Protein AF-0000000086188530 (afdb_homodimer)

Foldseek 3Di:
DAPLVLQFFLRAQEEEADQAQVRLVVVVVVPHQAYEHFQQLNQVVVPHHGDCRPPLVVQLVRLLRNQVNDVHAYEYECEQQRDDALLSSLVSLLSNVVSPHQEYEHEQADPVGDGHDLVRSLSNLLSNCVNPHQRRAYAYEYALQPPDDQVPDDPVSLVVQQVSLVSNVVSRHQAYEYENHDDLVSLLVNQVRHPHQYEYEDQDPVCVNVSSNSGHRYYYDHCNVVVVVVVVVVVVVCVVPPPPD/DAPLVLQFFLRAQEEEADQAQVRLVVVVVVPHQEYEHFQQLNQVVVPHHGDCRPPLVVQLVRLLRNQVNDVHAYEYECEQQRDDALLSSLVSLLSNVVSPHQEYEHEQADPVGDGHDLVRVLSNLLSNCVNPHQRRAYAYEYALQPPDDQVPDDPVSLVVQQVSLVSNVVSRHQAYEYENHDDLVSLLVNQVRHPHQYEYEDQDPVCVNVSSNSGHRYYYPHCNVVVVVVVVVVVVVCVVPPDPD

InterPro domains:
  IPR015813 Pyruvate/Phosphoenolpyruvate kinase-like domain superfamily [SSF51621] (2-242)
  IPR039556 ICL/PEPM domain [cd00377] (3-230)
  IPR040442 Pyruvate kinase-like domain superfamily [G3DSA:3.20.20.60] (1-237)

Organism: NCBI:txid1656884

Solvent-accessible surface area (backbone atoms only — not comparable to full-atom values): 24125 Å² total; per-residue (Å²): 136,56,78,69,70,45,48,31,66,47,54,41,38,60,27,62,27,22,57,35,11,33,49,37,40,40,40,46,75,47,64,46,78,40,43,27,41,21,49,52,37,33,15,33,41,60,56,30,54,56,84,75,61,46,52,67,68,58,52,44,50,41,43,34,38,29,46,71,48,44,94,54,56,30,32,39,46,42,51,63,26,78,44,92,46,35,68,39,22,14,52,42,51,39,50,39,43,75,32,55,34,46,27,32,37,39,37,31,46,42,96,88,60,62,70,52,55,66,70,60,46,28,46,30,42,32,36,29,30,70,58,57,44,87,82,43,36,34,30,37,25,45,49,87,38,38,98,49,63,70,89,70,67,45,70,67,55,46,49,52,51,40,54,46,41,52,50,32,45,76,22,52,39,57,26,35,27,41,37,58,57,75,55,64,69,60,48,33,49,47,44,72,64,35,91,41,49,30,27,36,48,47,75,51,48,84,46,49,64,63,44,18,73,46,34,28,4,30,38,34,23,46,50,41,43,47,52,44,15,49,50,40,33,30,52,51,38,33,47,47,65,55,77,82,129,136,57,78,68,70,45,47,32,65,46,55,40,36,59,28,61,30,23,56,33,11,32,50,37,41,41,40,48,74,44,63,45,80,41,43,26,40,21,48,52,37,33,15,33,40,61,56,30,53,56,87,75,61,45,50,66,70,58,52,44,50,42,43,34,37,28,45,72,50,45,93,53,56,32,31,40,44,42,50,63,26,80,45,91,46,34,69,40,21,13,50,41,52,39,51,40,43,74,31,55,36,45,27,32,37,40,38,32,46,42,94,88,60,62,70,52,56,66,70,60,47,28,46,30,42,32,34,29,30,70,60,57,42,87,82,42,36,36,30,36,26,44,48,85,38,39,96,49,65,67,89,71,68,45,70,66,56,46,49,51,53,40,54,47,40,52,49,34,45,76,22,52,38,56,26,35,28,41,36,57,57,75,54,65,68,58,50,32,51,48,43,72,64,35,90,43,48,32,28,38,50,46,74,54,46,84,46,47,64,62,45,18,73,45,35,29,4,29,38,33,22,49,48,40,42,48,51,45,15,50,49,40,33,29,51,50,38,32,47,46,65,56,72,81,127

pLDDT: mean 97.36, std 5.22, range [35.09, 98.94]

Radius of gyration: 25.57 Å; Cα contacts (8 Å, |Δi|>4): 1101; chains: 2; bounding box: 42×75×59 Å

Nearest PDB structures (foldseek):
  4mg4-assembly1_A  TM=9.689E-01  e=5.615E-30  Burkholderia cenocepacia J2315
  4mg4-assembly2_F  TM=9.649E-01  e=4.730E-30  Burkholderia cenocepacia J2315
  2ze3-assembly1_A-2  TM=9.252E-01  e=2.418E-20  Deinococcus ficus
  2qiw-assembly1_B  TM=8.509E-01  e=3.820E-20  Corynebacterium glutamicum ATCC 13032
  1s2v-assembly1_C  TM=8.814E-01  e=6.457E-17  Mytilus edulis

Secondary structure (DSSP, 8-state):
--SGGG-BTTBPEEEEEE-SHHHHHHHHHTT-SSEEE-HHHHHHHTT--TTT-S-HHHHHHHHHHHHHH-SS-EEEE-TT-S-SSHHHHHHHHHHHHHTT-SEEEEE-B-TTSSB--HHHHHHHHHHHHHHH-TTSEEEEE-TTSTTS-GGG--HHHHHHHHHHHHHHHHHT-SEEE-TT---HHHHHHHHHH-SSPEEEE-S-GGGHHHHHHTT-SEEEE-SHHHHHHHHHHHHHHHHHH----/--SGGG-BTTBPEEEPEE-SHHHHHHHHHTT-SSEEE-HHHHHHHTT--TTT-S-HHHHHHHHHHHHHH-SS-EEEE-TT-S-SSHHHHHHHHHHHHHTT-SEEEEE-B-TTSSB--HHHHHHHHHHHHHHH-TTSEEEEE-TTSTTS-GGG--HHHHHHHHHHHHHHHHTT-SEEE-TT---HHHHHHHHHH-SSPEEEE-S-GGGHHHHHHTT-SEEE-TTHHHHHHHHHHHHHHHHHH----

Structure (mmCIF, N/CA/C/O backbone):
data_AF-0000000086188530-model_v1
#
loop_
_entity.id
_entity.type
_entity.pdbx_description
1 polymer 'Isocitrate lyase/phosphoenolpyruvate mutase family protein'
#
loop_
_atom_site.group_PDB
_atom_site.id
_atom_site.type_symbol
_atom_site.label_atom_id
_atom_site.label_alt_id
_atom_site.label_comp_id
_atom_site.label_asym_id
_atom_site.label_entity_id
_atom_site.label_seq_id
_atom_site.pdbx_PDB_ins_code
_atom_site.Cartn_x
_atom_site.Cartn_y
_atom_site.Cartn_z
_atom_site.occupancy
_atom_site.B_iso_or_equiv
_atom_site.auth_seq_id
_atom_site.auth_comp_id
_atom_site.auth_asym_id
_atom_site.auth_atom_id
_atom_site.pdbx_PDB_model_num
ATOM 1 N N . MET A 1 1 ? 21.891 -17.656 -12.68 1 84.81 1 MET A N 1
ATOM 2 C CA . MET A 1 1 ? 20.734 -18.391 -12.18 1 84.81 1 MET A CA 1
ATOM 3 C C . MET A 1 1 ? 19.438 -17.703 -12.594 1 84.81 1 MET A C 1
ATOM 5 O O . MET A 1 1 ? 19.312 -16.484 -12.453 1 84.81 1 MET A O 1
ATOM 9 N N . THR A 1 2 ? 18.547 -18.469 -13.258 1 93.44 2 THR A N 1
ATOM 10 C CA . THR A 1 2 ? 17.266 -17.922 -13.727 1 93.44 2 THR A CA 1
ATOM 11 C C . THR A 1 2 ? 16.203 -18.047 -12.641 1 93.44 2 THR A C 1
ATOM 13 O O . THR A 1 2 ? 16.422 -18.688 -11.617 1 93.44 2 THR A O 1
ATOM 16 N N . PHE A 1 3 ? 15.156 -17.359 -12.844 1 98.19 3 PHE A N 1
ATOM 17 C CA . PHE A 1 3 ? 14.047 -17.453 -11.906 1 98.19 3 PHE A CA 1
ATOM 18 C C . PHE A 1 3 ? 13.555 -18.891 -11.789 1 98.19 3 PHE A C 1
ATOM 20 O O . PHE A 1 3 ? 13.281 -19.375 -10.688 1 98.19 3 PHE A O 1
ATOM 27 N N . LEU A 1 4 ? 13.477 -19.594 -12.883 1 97.94 4 LEU A N 1
ATOM 28 C CA . LEU A 1 4 ? 13.016 -20.984 -12.875 1 97.94 4 LEU A CA 1
ATOM 29 C C . LEU A 1 4 ? 13.953 -21.875 -12.062 1 97.94 4 LEU A C 1
ATOM 31 O O . LEU A 1 4 ? 13.508 -22.812 -11.406 1 97.94 4 LEU A O 1
ATOM 35 N N . ASP A 1 5 ? 15.195 -21.5 -12.023 1 97.5 5 ASP A N 1
ATOM 36 C CA . ASP A 1 5 ? 16.203 -22.266 -11.289 1 97.5 5 ASP A CA 1
ATOM 37 C C . ASP A 1 5 ? 15.922 -22.25 -9.789 1 97.5 5 ASP A C 1
ATOM 39 O O . ASP A 1 5 ? 16.453 -23.062 -9.039 1 97.5 5 ASP A O 1
ATOM 43 N N . LEU A 1 6 ? 15.125 -21.344 -9.328 1 98.19 6 LEU A N 1
ATOM 44 C CA . LEU A 1 6 ? 14.805 -21.234 -7.91 1 98.19 6 LEU A CA 1
ATOM 45 C C . LEU A 1 6 ? 13.75 -22.281 -7.52 1 98.19 6 LEU A C 1
ATOM 47 O O . LEU A 1 6 ? 13.523 -22.516 -6.332 1 98.19 6 LEU A O 1
ATOM 51 N N . HIS A 1 7 ? 13.07 -22.891 -8.461 1 98.38 7 HIS A N 1
ATOM 52 C CA . HIS A 1 7 ? 11.992 -23.844 -8.227 1 98.38 7 HIS A CA 1
ATOM 53 C C . HIS A 1 7 ? 12.547 -25.25 -8.016 1 98.38 7 HIS A C 1
ATOM 55 O O . HIS A 1 7 ? 12.453 -26.094 -8.906 1 98.38 7 HIS A O 1
ATOM 61 N N . HIS A 1 8 ? 12.969 -25.578 -6.809 1 97 8 HIS A N 1
ATOM 62 C CA . HIS A 1 8 ? 13.539 -26.891 -6.488 1 97 8 HIS A CA 1
ATOM 63 C C . HIS A 1 8 ? 12.578 -27.703 -5.633 1 97 8 HIS A C 1
ATOM 65 O O . HIS A 1 8 ? 12.258 -27.312 -4.508 1 97 8 HIS A O 1
ATOM 71 N N . PRO A 1 9 ? 12.156 -28.859 -6.168 1 97.25 9 PRO A N 1
ATOM 72 C CA . PRO A 1 9 ? 11.32 -29.719 -5.332 1 97.25 9 PRO A CA 1
ATOM 73 C C . PRO A 1 9 ? 11.984 -30.062 -4 1 97.25 9 PRO A C 1
ATOM 75 O O . PRO A 1 9 ? 13.141 -30.484 -3.973 1 97.25 9 PRO A O 1
ATOM 78 N N . GLY A 1 10 ? 11.305 -29.797 -2.936 1 95.31 10 GLY A N 1
ATOM 79 C CA . GLY A 1 10 ? 11.836 -30.078 -1.61 1 95.31 10 GLY A CA 1
ATOM 80 C C . GLY A 1 10 ? 12.602 -28.906 -1.026 1 95.31 10 GLY A C 1
ATOM 81 O O . GLY A 1 10 ? 12.883 -28.875 0.174 1 95.31 10 GLY A O 1
ATOM 82 N N . ASP A 1 11 ? 13.039 -28.031 -1.806 1 97.25 11 ASP A N 1
ATOM 83 C CA . ASP A 1 11 ? 13.633 -26.75 -1.446 1 97.25 11 ASP A CA 1
ATOM 84 C C . ASP A 1 11 ? 13.008 -25.609 -2.246 1 97.25 11 ASP A C 1
ATOM 86 O O . ASP A 1 11 ? 13.656 -25.016 -3.111 1 97.25 11 ASP A O 1
ATOM 90 N N . PRO A 1 12 ? 11.797 -25.297 -1.898 1 98.5 12 PRO A N 1
ATOM 91 C CA . PRO A 1 12 ? 10.977 -24.422 -2.738 1 98.5 12 PRO A CA 1
ATOM 92 C C . PRO A 1 12 ? 11.406 -22.953 -2.668 1 98.5 12 PRO A C 1
ATOM 94 O O . PRO A 1 12 ? 11.914 -22.516 -1.635 1 98.5 12 PRO A O 1
ATOM 97 N N . VAL A 1 13 ? 11.242 -22.219 -3.793 1 98.69 13 VAL A N 1
ATOM 98 C CA . VAL A 1 13 ? 11.227 -20.75 -3.701 1 98.69 13 VAL A CA 1
ATOM 99 C C . VAL A 1 13 ? 9.984 -20.297 -2.941 1 98.69 13 VAL A C 1
ATOM 101 O O . VAL A 1 13 ? 8.875 -20.734 -3.248 1 98.69 13 VAL A O 1
ATOM 104 N N . VAL A 1 14 ? 10.195 -19.562 -1.898 1 98.81 14 VAL A N 1
ATOM 105 C CA . VAL A 1 14 ? 9.117 -19.031 -1.065 1 98.81 14 VAL A CA 1
ATOM 106 C C . VAL A 1 14 ? 8.82 -17.594 -1.463 1 98.81 14 VAL A C 1
ATOM 108 O O . VAL A 1 14 ? 9.695 -16.734 -1.415 1 98.81 14 VAL A O 1
ATOM 111 N N . LEU A 1 15 ? 7.551 -17.359 -1.854 1 98.88 15 LEU A N 1
ATOM 112 C CA . LEU A 1 15 ? 7.152 -16.062 -2.379 1 98.88 15 LEU A CA 1
ATOM 113 C C . LEU A 1 15 ? 6.098 -15.406 -1.486 1 98.88 15 LEU A C 1
ATOM 115 O O . LEU A 1 15 ? 4.938 -15.828 -1.486 1 98.88 15 LEU A O 1
ATOM 119 N N . VAL A 1 16 ? 6.559 -14.414 -0.75 1 98.88 16 VAL A N 1
ATOM 120 C CA . VAL A 1 16 ? 5.652 -13.5 -0.067 1 98.88 16 VAL A CA 1
ATOM 121 C C . VAL A 1 16 ? 5.188 -12.414 -1.036 1 98.88 16 VAL A C 1
ATOM 123 O O . VAL A 1 16 ? 6.004 -11.672 -1.581 1 98.88 16 VAL A O 1
ATOM 126 N N . ASN A 1 17 ? 3.844 -12.359 -1.242 1 98.88 17 ASN A N 1
ATOM 127 C CA . ASN A 1 17 ? 3.365 -11.508 -2.324 1 98.88 17 ASN A CA 1
ATOM 128 C C . ASN A 1 17 ? 3.354 -10.039 -1.914 1 98.88 17 ASN A C 1
ATOM 130 O O . ASN A 1 17 ? 2.877 -9.695 -0.832 1 98.88 17 ASN A O 1
ATOM 134 N N . ALA A 1 18 ? 3.857 -9.203 -2.777 1 98.94 18 ALA A N 1
ATOM 135 C CA . ALA A 1 18 ? 3.865 -7.75 -2.662 1 98.94 18 ALA A CA 1
ATOM 136 C C . ALA A 1 18 ? 2.686 -7.133 -3.41 1 98.94 18 ALA A C 1
ATOM 138 O O . ALA A 1 18 ? 2.049 -7.797 -4.23 1 98.94 18 ALA A O 1
ATOM 139 N N . TRP A 1 19 ? 2.395 -5.785 -3.143 1 98.94 19 TRP A N 1
ATOM 140 C CA . TRP A 1 19 ? 1.302 -5.121 -3.846 1 98.94 19 TRP A CA 1
ATOM 141 C C . TRP A 1 19 ? 1.712 -3.719 -4.285 1 98.94 19 TRP A C 1
ATOM 143 O O . TRP A 1 19 ? 0.942 -3.021 -4.953 1 98.94 19 TRP A O 1
ATOM 153 N N . ASP A 1 20 ? 2.803 -3.23 -3.947 1 98.88 20 ASP A N 1
ATOM 154 C CA . ASP A 1 20 ? 3.365 -1.953 -4.371 1 98.88 20 ASP A CA 1
ATOM 155 C C . ASP A 1 20 ? 4.879 -1.92 -4.156 1 98.88 20 ASP A C 1
ATOM 157 O O . ASP A 1 20 ? 5.473 -2.916 -3.742 1 98.88 20 ASP A O 1
ATOM 161 N N . ALA A 1 21 ? 5.551 -0.793 -4.535 1 98.88 21 ALA A N 1
ATOM 162 C CA . ALA A 1 21 ? 7.004 -0.674 -4.438 1 98.88 21 ALA A CA 1
ATOM 163 C C . ALA A 1 21 ? 7.465 -0.782 -2.986 1 98.88 21 ALA A C 1
ATOM 165 O O . ALA A 1 21 ? 8.477 -1.431 -2.697 1 98.88 21 ALA A O 1
ATOM 166 N N . GLY A 1 22 ? 6.777 -0.2 -2.057 1 98.88 22 GLY A N 1
ATOM 167 C CA . GLY A 1 22 ? 7.137 -0.249 -0.648 1 98.88 22 GLY A CA 1
ATOM 168 C C . GLY A 1 22 ? 7.098 -1.65 -0.069 1 98.88 22 GLY A C 1
ATOM 169 O O . GLY A 1 22 ? 8.016 -2.062 0.643 1 98.88 22 GLY A O 1
ATOM 170 N N . SER A 1 23 ? 6 -2.332 -0.331 1 98.94 23 SER A N 1
ATOM 171 C CA . SER A 1 23 ? 5.91 -3.705 0.158 1 98.94 23 SER A CA 1
ATOM 172 C C . SER A 1 23 ? 6.977 -4.59 -0.48 1 98.94 23 SER A C 1
ATOM 174 O O . SER A 1 23 ? 7.535 -5.469 0.177 1 98.94 23 SER A O 1
ATOM 176 N N . ALA A 1 24 ? 7.266 -4.406 -1.755 1 98.94 24 ALA A N 1
ATOM 177 C CA . ALA A 1 24 ? 8.312 -5.172 -2.426 1 98.94 24 ALA A CA 1
ATOM 178 C C . ALA A 1 24 ? 9.664 -4.957 -1.748 1 98.94 24 ALA A C 1
ATOM 180 O O . ALA A 1 24 ? 10.406 -5.914 -1.513 1 98.94 24 ALA A O 1
ATOM 181 N N . ARG A 1 25 ? 10 -3.725 -1.419 1 98.88 25 ARG A N 1
ATOM 182 C CA . ARG A 1 25 ? 11.258 -3.422 -0.746 1 98.88 25 ARG A CA 1
ATOM 183 C C . ARG A 1 25 ? 11.312 -4.086 0.627 1 98.88 25 ARG A C 1
ATOM 185 O O . ARG A 1 25 ? 12.352 -4.633 1.014 1 98.88 25 ARG A O 1
ATOM 192 N N . THR A 1 26 ? 10.219 -4 1.33 1 98.88 26 THR A N 1
ATOM 193 C CA . THR A 1 26 ? 10.141 -4.605 2.654 1 98.88 26 THR A CA 1
ATOM 194 C C . THR A 1 26 ? 10.406 -6.105 2.582 1 98.88 26 THR A C 1
ATOM 196 O O . THR A 1 26 ? 11.164 -6.645 3.393 1 98.88 26 THR A O 1
ATOM 199 N N . ILE A 1 27 ? 9.82 -6.742 1.635 1 98.88 27 ILE A N 1
ATOM 200 C CA . ILE A 1 27 ? 9.961 -8.18 1.444 1 98.88 27 ILE A CA 1
ATOM 201 C C . ILE A 1 27 ? 11.383 -8.508 1.009 1 98.88 27 ILE A C 1
ATOM 203 O O . ILE A 1 27 ? 11.984 -9.469 1.5 1 98.88 27 ILE A O 1
ATOM 207 N N . ALA A 1 28 ? 11.93 -7.758 0.086 1 98.88 28 ALA A N 1
ATOM 208 C CA . ALA A 1 28 ? 13.32 -7.934 -0.337 1 98.88 28 ALA A CA 1
ATOM 209 C C . ALA A 1 28 ? 14.273 -7.809 0.846 1 98.88 28 ALA A C 1
ATOM 211 O O . ALA A 1 28 ? 15.164 -8.641 1.024 1 98.88 28 ALA A O 1
ATOM 212 N N . ASP A 1 29 ? 14.039 -6.816 1.668 1 98.5 29 ASP A N 1
ATOM 213 C CA . ASP A 1 29 ? 14.891 -6.551 2.824 1 98.5 29 ASP A CA 1
ATOM 214 C C . ASP A 1 29 ? 14.82 -7.695 3.83 1 98.5 29 ASP A C 1
ATOM 216 O O . ASP A 1 29 ? 15.766 -7.91 4.598 1 98.5 29 ASP A O 1
ATOM 220 N N . ALA A 1 30 ? 13.727 -8.422 3.811 1 98.5 30 ALA A N 1
ATOM 221 C CA . ALA A 1 30 ? 13.539 -9.531 4.742 1 98.5 30 ALA A CA 1
ATOM 222 C C . ALA A 1 30 ? 14.266 -10.781 4.262 1 98.5 30 ALA A C 1
ATOM 224 O O . ALA A 1 30 ? 14.344 -11.781 4.98 1 98.5 30 ALA A O 1
ATOM 225 N N . GLY A 1 31 ? 14.688 -10.812 3 1 98 31 GLY A N 1
ATOM 226 C CA . GLY A 1 31 ? 15.531 -11.914 2.562 1 98 31 GLY A CA 1
ATOM 227 C C . GLY A 1 31 ? 14.945 -12.672 1.381 1 98 31 GLY A C 1
ATOM 228 O O . GLY A 1 31 ? 15.336 -13.812 1.114 1 98 31 GLY A O 1
ATOM 229 N N . ALA A 1 32 ? 14.117 -12.102 0.679 1 98.62 32 ALA A N 1
ATOM 230 C CA . ALA A 1 32 ? 13.477 -12.766 -0.455 1 98.62 32 ALA A CA 1
ATOM 231 C C . ALA A 1 32 ? 14.5 -13.094 -1.543 1 98.62 32 ALA A C 1
ATOM 233 O O . ALA A 1 32 ? 15.438 -12.336 -1.766 1 98.62 32 ALA A O 1
ATOM 234 N N . ALA A 1 33 ? 14.289 -14.188 -2.227 1 98.44 33 ALA A N 1
ATOM 235 C CA . ALA A 1 33 ? 15.07 -14.531 -3.41 1 98.44 33 ALA A CA 1
ATOM 236 C C . ALA A 1 33 ? 14.406 -14 -4.68 1 98.44 33 ALA A C 1
ATOM 238 O O . ALA A 1 33 ? 15.062 -13.836 -5.707 1 98.44 33 ALA A O 1
ATOM 239 N N . ALA A 1 34 ? 13.156 -13.719 -4.633 1 98.88 34 ALA A N 1
ATOM 240 C CA . ALA A 1 34 ? 12.312 -13.188 -5.699 1 98.88 34 ALA A CA 1
ATOM 241 C C . ALA A 1 34 ? 11.07 -12.508 -5.129 1 98.88 34 ALA A C 1
ATOM 243 O O . ALA A 1 34 ? 10.703 -12.734 -3.973 1 98.88 34 ALA A O 1
ATOM 244 N N . ILE A 1 35 ? 10.508 -11.609 -5.938 1 98.94 35 ILE A N 1
ATOM 245 C CA . ILE A 1 35 ? 9.281 -10.914 -5.562 1 98.94 35 ILE A CA 1
ATOM 246 C C . ILE A 1 35 ? 8.117 -11.406 -6.422 1 98.94 35 ILE A C 1
ATOM 248 O O . ILE A 1 35 ? 8.281 -11.617 -7.625 1 98.94 35 ILE A O 1
ATOM 252 N N . ALA A 1 36 ? 6.98 -11.656 -5.809 1 98.94 36 ALA A N 1
ATOM 253 C CA . ALA A 1 36 ? 5.73 -11.945 -6.512 1 98.94 36 ALA A CA 1
ATOM 254 C C . ALA A 1 36 ? 4.656 -10.922 -6.152 1 98.94 36 ALA A C 1
ATOM 256 O O . ALA A 1 36 ? 4.641 -10.383 -5.043 1 98.94 36 ALA A O 1
ATOM 257 N N . THR A 1 37 ? 3.812 -10.625 -7.094 1 98.81 37 THR A N 1
ATOM 258 C CA . THR A 1 37 ? 2.631 -9.836 -6.762 1 98.81 37 THR A CA 1
ATOM 259 C C . THR A 1 37 ? 1.416 -10.742 -6.57 1 98.81 37 THR A C 1
ATOM 261 O O . THR A 1 37 ? 1.355 -11.836 -7.133 1 98.81 37 THR A O 1
ATOM 264 N N . GLY A 1 38 ? 0.529 -10.359 -5.715 1 98.06 38 GLY A N 1
ATOM 265 C CA . GLY A 1 38 ? -0.798 -10.945 -5.621 1 98.06 38 GLY A CA 1
ATOM 266 C C . GLY A 1 38 ? -1.887 -10.055 -6.191 1 98.06 38 GLY A C 1
ATOM 267 O O . GLY A 1 38 ? -2.053 -8.914 -5.754 1 98.06 38 GLY A O 1
ATOM 268 N N . SER A 1 39 ? -2.645 -10.625 -7.18 1 98.12 39 SER A N 1
ATOM 269 C CA . SER A 1 39 ? -3.66 -9.812 -7.836 1 98.12 39 SER A CA 1
ATOM 270 C C . SER A 1 39 ? -4.676 -9.273 -6.832 1 98.12 39 SER A C 1
ATOM 272 O O . SER A 1 39 ? -5.109 -8.125 -6.93 1 98.12 39 SER A O 1
ATOM 274 N N . TRP A 1 40 ? -5.035 -10.117 -5.859 1 98.06 40 TRP A N 1
ATOM 275 C CA . TRP A 1 40 ? -6.016 -9.688 -4.867 1 98.06 40 TRP A CA 1
ATOM 276 C C . TRP A 1 40 ? -5.512 -8.477 -4.09 1 98.06 40 TRP A C 1
ATOM 278 O O . TRP A 1 40 ? -6.223 -7.48 -3.955 1 98.06 40 TRP A O 1
ATOM 288 N N . SER A 1 41 ? -4.312 -8.508 -3.576 1 98.75 41 SER A N 1
ATOM 289 C CA . SER A 1 41 ? -3.746 -7.457 -2.74 1 98.75 41 SER A CA 1
ATOM 290 C C . SER A 1 41 ? -3.525 -6.172 -3.535 1 98.75 41 SER A C 1
ATOM 292 O O . SER A 1 41 ? -3.77 -5.074 -3.033 1 98.75 41 SER A O 1
ATOM 294 N N . VAL A 1 42 ? -3.004 -6.332 -4.805 1 98.88 42 VAL A N 1
ATOM 295 C CA . VAL A 1 42 ? -2.797 -5.16 -5.652 1 98.88 42 VAL A CA 1
ATOM 296 C C . VAL A 1 42 ? -4.133 -4.469 -5.918 1 98.88 42 VAL A C 1
ATOM 298 O O . VAL A 1 42 ? -4.238 -3.246 -5.797 1 98.88 42 VAL A O 1
ATOM 301 N N . ALA A 1 43 ? -5.148 -5.27 -6.258 1 98.75 43 ALA A N 1
ATOM 302 C CA . ALA A 1 43 ? -6.477 -4.703 -6.484 1 98.75 43 ALA A CA 1
ATOM 303 C C . ALA A 1 43 ? -6.992 -3.994 -5.238 1 98.75 43 ALA A C 1
ATOM 305 O O . ALA A 1 43 ? -7.453 -2.854 -5.309 1 98.75 43 ALA A O 1
ATOM 306 N N . ALA A 1 44 ? -6.867 -4.605 -4.082 1 98.62 44 ALA A N 1
ATOM 307 C CA . ALA A 1 44 ? -7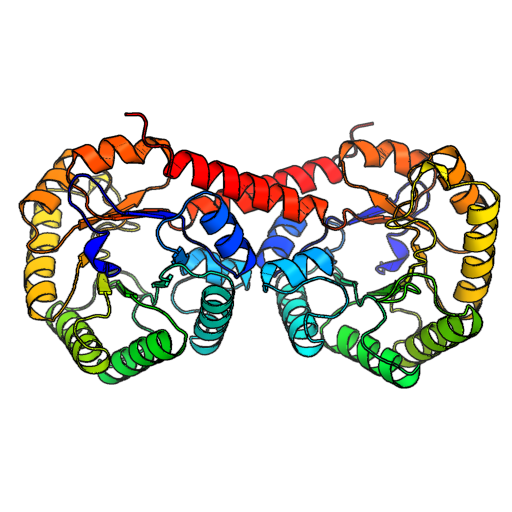.367 -4.051 -2.828 1 98.62 44 ALA A CA 1
ATOM 308 C C . ALA A 1 44 ? -6.676 -2.727 -2.502 1 98.62 44 ALA A C 1
ATOM 310 O O . ALA A 1 44 ? -7.328 -1.769 -2.078 1 98.62 44 ALA A O 1
ATOM 311 N N . ALA A 1 45 ? -5.391 -2.682 -2.713 1 98.75 45 ALA A N 1
ATOM 312 C CA . ALA A 1 45 ? -4.621 -1.471 -2.432 1 98.75 45 ALA A CA 1
ATOM 313 C C . ALA A 1 45 ? -5.117 -0.3 -3.275 1 98.75 45 ALA A C 1
ATOM 315 O O . ALA A 1 45 ? -4.984 0.86 -2.877 1 98.75 45 ALA A O 1
ATOM 316 N N . HIS A 1 46 ? -5.734 -0.586 -4.402 1 98.62 46 HIS A N 1
ATOM 317 C CA . HIS A 1 46 ? -6.203 0.447 -5.32 1 98.62 46 HIS A CA 1
ATOM 318 C C . HIS A 1 46 ? -7.719 0.59 -5.258 1 98.62 46 HIS A C 1
ATOM 320 O O . HIS A 1 46 ? -8.312 1.302 -6.07 1 98.62 46 HIS A O 1
ATOM 326 N N . GLY A 1 47 ? -8.359 -0.144 -4.379 1 97.81 47 GLY A N 1
ATOM 327 C CA . GLY A 1 47 ? -9.789 0.015 -4.164 1 97.81 47 GLY A CA 1
ATOM 328 C C . GLY A 1 47 ? -10.633 -0.817 -5.113 1 97.81 47 GLY A C 1
ATOM 329 O O . GLY A 1 47 ? -11.828 -0.578 -5.258 1 97.81 47 GLY A O 1
ATOM 330 N N . TYR A 1 48 ? -10.023 -1.749 -5.832 1 98.06 48 TYR A N 1
ATOM 331 C CA . TYR A 1 48 ? -10.727 -2.643 -6.742 1 98.06 48 TYR A CA 1
ATOM 332 C C . TYR A 1 48 ? -10.93 -4.016 -6.113 1 98.06 48 TYR A C 1
ATOM 334 O O . TYR A 1 48 ? -10.188 -4.402 -5.203 1 98.06 48 TYR A O 1
ATOM 342 N N . ALA A 1 49 ? -11.93 -4.688 -6.605 1 96.88 49 ALA A N 1
ATOM 343 C CA . ALA A 1 49 ? -12.055 -6.117 -6.332 1 96.88 49 ALA A CA 1
ATOM 344 C C . ALA A 1 49 ? -11.125 -6.934 -7.227 1 96.88 49 ALA A C 1
ATOM 346 O O . ALA A 1 49 ? -10.758 -6.488 -8.312 1 96.88 49 ALA A O 1
ATOM 347 N N . ASP A 1 50 ? -10.727 -8.133 -6.766 1 96.19 50 ASP A N 1
ATOM 348 C CA . ASP A 1 50 ? -9.977 -9.07 -7.598 1 96.19 50 ASP A CA 1
ATOM 349 C C . ASP A 1 50 ? -10.797 -9.5 -8.812 1 96.19 50 ASP A C 1
ATOM 351 O O . ASP A 1 50 ? -11.953 -9.102 -8.961 1 96.19 50 ASP A O 1
ATOM 355 N N . GLY A 1 51 ? -10.18 -10.281 -9.75 1 96 51 GLY A N 1
ATOM 356 C CA . GLY A 1 51 ? -10.898 -10.758 -10.922 1 96 51 GLY A CA 1
ATOM 357 C C . GLY A 1 51 ? -10.828 -9.797 -12.094 1 96 51 GLY A C 1
ATOM 358 O O . GLY A 1 51 ? -11.836 -9.562 -12.773 1 96 51 GLY A O 1
ATOM 359 N N . GLU A 1 52 ? -9.742 -9.211 -12.25 1 97.12 52 GLU A N 1
ATOM 360 C CA . GLU A 1 52 ? -9.414 -8.328 -13.375 1 97.12 52 GLU A CA 1
ATOM 361 C C . GLU A 1 52 ? -10.281 -7.07 -13.352 1 97.12 52 GLU A C 1
ATOM 363 O O . GLU A 1 52 ? -10.539 -6.469 -14.391 1 97.12 52 GLU A O 1
ATOM 368 N N . GLN A 1 53 ? -10.766 -6.703 -12.156 1 97.31 53 GLN A N 1
ATOM 369 C CA . GLN A 1 53 ? -11.422 -5.406 -12.039 1 97.31 53 GLN A CA 1
ATOM 370 C C . GLN A 1 53 ? -10.406 -4.27 -12.039 1 97.31 53 GLN A C 1
ATOM 372 O O . GLN A 1 53 ? -10.727 -3.143 -12.422 1 97.31 53 GLN A O 1
ATOM 377 N N . LEU A 1 54 ? -9.164 -4.523 -11.492 1 97.88 54 LEU A N 1
ATOM 378 C CA . LEU A 1 54 ? -8.055 -3.604 -11.711 1 97.88 54 LEU A CA 1
ATOM 379 C C . LEU A 1 54 ? -7.621 -3.613 -13.172 1 97.88 54 LEU A C 1
ATOM 381 O O . LEU A 1 54 ? -7.262 -4.66 -13.711 1 97.88 54 LEU A O 1
ATOM 385 N N . PRO A 1 55 ? -7.652 -2.463 -13.867 1 98.06 55 PRO A N 1
ATOM 386 C CA . PRO A 1 55 ? -7.262 -2.428 -15.281 1 98.06 55 PRO A CA 1
ATOM 387 C C . PRO A 1 55 ? -5.824 -2.891 -15.508 1 98.06 55 PRO A C 1
ATOM 389 O O . PRO A 1 55 ? -4.949 -2.633 -14.672 1 98.06 55 PRO A O 1
ATOM 392 N N . LEU A 1 56 ? -5.617 -3.533 -16.688 1 98.56 56 LEU A N 1
ATOM 393 C CA . LEU A 1 56 ? -4.297 -4.055 -17.016 1 98.56 56 LEU A CA 1
ATOM 394 C C . LEU A 1 56 ? -3.248 -2.949 -16.969 1 98.56 56 LEU A C 1
ATOM 396 O O . LEU A 1 56 ? -2.146 -3.152 -16.453 1 98.56 56 LEU A O 1
ATOM 400 N N . ASP A 1 57 ? -3.588 -1.773 -17.484 1 98.19 57 ASP A N 1
ATOM 401 C CA . ASP A 1 57 ? -2.617 -0.684 -17.531 1 98.19 57 ASP A CA 1
ATOM 402 C C . ASP A 1 57 ? -2.139 -0.321 -16.125 1 98.19 57 ASP A C 1
ATOM 404 O O . ASP A 1 57 ? -0.957 -0.041 -15.922 1 98.19 57 ASP A O 1
ATOM 408 N N . LEU A 1 58 ? -3.084 -0.256 -15.188 1 97.94 58 LEU A N 1
ATOM 409 C CA . LEU A 1 58 ? -2.713 0.052 -13.805 1 97.94 58 LEU A CA 1
ATOM 410 C C . LEU A 1 58 ? -1.906 -1.087 -13.195 1 97.94 58 LEU A C 1
ATOM 412 O O . LEU A 1 58 ? -0.937 -0.847 -12.469 1 97.94 58 LEU A O 1
ATOM 416 N N . THR A 1 59 ? -2.303 -2.318 -13.5 1 98.69 59 THR A N 1
ATOM 417 C CA . THR A 1 59 ? -1.519 -3.471 -13.07 1 98.69 59 THR A CA 1
ATOM 418 C C . THR A 1 59 ? -0.07 -3.342 -13.531 1 98.69 59 THR A C 1
ATOM 420 O O . THR A 1 59 ? 0.858 -3.492 -12.734 1 98.69 59 THR A O 1
ATOM 423 N N . LEU A 1 60 ? 0.127 -2.98 -14.797 1 98.81 60 LEU A N 1
ATOM 424 C CA . LEU A 1 60 ? 1.462 -2.889 -15.383 1 98.81 60 LEU A CA 1
ATOM 425 C C . LEU A 1 60 ? 2.23 -1.71 -14.797 1 98.81 60 LEU A C 1
ATOM 427 O O . LEU A 1 60 ? 3.453 -1.778 -14.633 1 98.81 60 LEU A O 1
ATOM 431 N N . THR A 1 61 ? 1.549 -0.64 -14.461 1 98.25 61 THR A N 1
ATOM 432 C CA . THR A 1 61 ? 2.182 0.481 -13.773 1 98.25 61 THR A CA 1
ATOM 433 C C . THR A 1 61 ? 2.746 0.04 -12.43 1 98.25 61 THR A C 1
ATOM 435 O O . THR A 1 61 ? 3.887 0.362 -12.094 1 98.25 61 THR A O 1
ATOM 438 N N . VAL A 1 62 ? 1.975 -0.703 -11.688 1 98.69 62 VAL A N 1
ATOM 439 C CA . VAL A 1 62 ? 2.408 -1.228 -10.398 1 98.69 62 VAL A CA 1
ATOM 440 C C . VAL A 1 62 ? 3.623 -2.133 -10.586 1 98.69 62 VAL A C 1
ATOM 442 O O . VAL A 1 62 ? 4.598 -2.041 -9.836 1 98.69 62 VAL A O 1
ATOM 445 N N . VAL A 1 63 ? 3.578 -2.951 -11.594 1 98.88 63 VAL A N 1
ATOM 446 C CA . VAL A 1 63 ? 4.68 -3.865 -11.867 1 98.88 63 VAL A CA 1
ATOM 447 C C . VAL A 1 63 ? 5.945 -3.072 -12.18 1 98.88 63 VAL A C 1
ATOM 449 O O . VAL A 1 63 ? 7.027 -3.395 -11.68 1 98.88 63 VAL A O 1
ATOM 452 N N . ARG A 1 64 ? 5.848 -2.027 -12.992 1 98.75 64 ARG A N 1
ATOM 453 C CA . ARG A 1 64 ? 7 -1.195 -13.32 1 98.75 64 ARG A CA 1
ATOM 454 C C . ARG A 1 64 ? 7.586 -0.556 -12.062 1 98.75 64 ARG A C 1
ATOM 456 O O . ARG A 1 64 ? 8.805 -0.486 -11.906 1 98.75 64 ARG A O 1
ATOM 463 N N . GLU A 1 65 ? 6.723 -0.085 -11.203 1 98.62 65 GLU A N 1
ATOM 464 C CA . GLU A 1 65 ? 7.184 0.513 -9.953 1 98.62 65 GLU A CA 1
ATOM 465 C C . GLU A 1 65 ? 7.93 -0.505 -9.094 1 98.62 65 GLU A C 1
ATOM 467 O O . GLU A 1 65 ? 8.977 -0.193 -8.523 1 98.62 65 GLU A O 1
ATOM 472 N N . ILE A 1 66 ? 7.363 -1.696 -9.008 1 98.94 66 ILE A N 1
ATOM 473 C CA . ILE A 1 66 ? 7.957 -2.744 -8.188 1 98.94 66 ILE A CA 1
ATOM 474 C C . ILE A 1 66 ? 9.305 -3.16 -8.781 1 98.94 66 ILE A C 1
ATOM 476 O O . ILE A 1 66 ? 10.305 -3.256 -8.062 1 98.94 66 ILE A O 1
ATOM 480 N N . THR A 1 67 ? 9.359 -3.375 -10.117 1 98.88 67 THR A N 1
ATOM 481 C CA . THR A 1 67 ? 10.594 -3.82 -10.75 1 98.88 67 THR A CA 1
ATOM 482 C C . THR A 1 67 ? 11.672 -2.744 -10.656 1 98.88 67 THR A C 1
ATOM 484 O O . THR A 1 67 ? 12.859 -3.053 -10.586 1 98.88 67 THR A O 1
ATOM 487 N N . ALA A 1 68 ? 11.312 -1.529 -10.578 1 98.62 68 ALA A N 1
ATOM 488 C CA . ALA A 1 68 ? 12.258 -0.433 -10.422 1 98.62 68 ALA A CA 1
ATOM 489 C C . ALA A 1 68 ? 12.75 -0.339 -8.977 1 98.62 68 ALA A C 1
ATOM 491 O O . ALA A 1 68 ? 13.828 0.19 -8.711 1 98.62 68 ALA A O 1
ATOM 492 N N . ALA A 1 69 ? 12.008 -0.87 -8.047 1 98.56 69 ALA A N 1
ATOM 493 C CA . ALA A 1 69 ? 12.25 -0.661 -6.617 1 98.56 69 ALA A CA 1
ATOM 494 C C . ALA A 1 69 ? 13.18 -1.732 -6.059 1 98.56 69 ALA A C 1
ATOM 496 O O . ALA A 1 69 ? 13.734 -1.573 -4.965 1 98.56 69 ALA A O 1
ATOM 497 N N . VAL A 1 70 ? 13.352 -2.859 -6.758 1 98.75 70 VAL A N 1
ATOM 498 C CA . VAL A 1 70 ? 14.148 -3.961 -6.227 1 98.75 70 VAL A CA 1
ATOM 499 C C . VAL A 1 70 ? 15.055 -4.52 -7.32 1 98.75 70 VAL A C 1
ATOM 501 O O . VAL A 1 70 ? 14.766 -4.371 -8.508 1 98.75 70 VAL A O 1
ATOM 504 N N . ASP A 1 71 ? 16.094 -5.23 -6.973 1 98.31 71 ASP A N 1
ATOM 505 C CA . ASP A 1 71 ? 17.016 -5.871 -7.914 1 98.31 71 ASP A CA 1
ATOM 506 C C . ASP A 1 71 ? 16.703 -7.359 -8.047 1 98.31 71 ASP A C 1
ATOM 508 O O . ASP A 1 71 ? 17.375 -8.07 -8.805 1 98.31 71 ASP A O 1
ATOM 512 N N . LEU A 1 72 ? 15.695 -7.871 -7.473 1 98.81 72 LEU A N 1
ATOM 513 C CA . LEU A 1 72 ? 15.297 -9.273 -7.496 1 98.81 72 LEU A CA 1
ATOM 514 C C . LEU A 1 72 ? 14.367 -9.555 -8.672 1 98.81 72 LEU A C 1
ATOM 516 O O . LEU A 1 72 ? 13.695 -8.648 -9.172 1 98.81 72 LEU A O 1
ATOM 520 N N . PRO A 1 73 ? 14.352 -10.828 -9.172 1 98.88 73 PRO A N 1
ATOM 521 C CA . PRO A 1 73 ? 13.328 -11.172 -10.164 1 98.88 73 PRO A CA 1
ATOM 522 C C . PRO A 1 73 ? 11.906 -10.969 -9.648 1 98.88 73 PRO A C 1
ATOM 524 O O . PRO A 1 73 ? 11.633 -11.211 -8.469 1 98.88 73 PRO A O 1
ATOM 527 N N . VAL A 1 74 ? 11.039 -10.453 -10.547 1 98.94 74 VAL A N 1
ATOM 528 C CA . VAL A 1 74 ? 9.648 -10.188 -10.188 1 98.94 74 VAL A CA 1
ATOM 529 C C . VAL A 1 74 ? 8.719 -11.031 -11.055 1 98.94 74 VAL A C 1
ATOM 531 O O . VAL A 1 74 ? 8.844 -11.047 -12.281 1 98.94 74 VAL A O 1
ATOM 534 N N . THR A 1 75 ? 7.828 -11.797 -10.43 1 98.94 75 THR A N 1
ATOM 535 C CA . THR A 1 75 ? 6.762 -12.516 -11.125 1 98.94 75 THR A CA 1
ATOM 536 C C . THR A 1 75 ? 5.398 -11.93 -10.773 1 98.94 75 THR A C 1
ATOM 538 O O . THR A 1 75 ? 5.184 -11.484 -9.641 1 98.94 75 THR A O 1
ATOM 541 N N . VAL A 1 76 ? 4.48 -11.852 -11.742 1 98.88 76 VAL A N 1
ATOM 542 C CA . VAL A 1 76 ? 3.252 -11.078 -11.594 1 98.88 76 VAL A CA 1
ATOM 543 C C . VAL A 1 76 ? 2.041 -12 -11.727 1 98.88 76 VAL A C 1
ATOM 545 O O . VAL A 1 76 ? 2.049 -12.93 -12.547 1 98.88 76 VAL A O 1
ATOM 548 N N . ASP A 1 77 ? 1.061 -11.805 -10.938 1 98.88 77 ASP A N 1
ATOM 549 C CA . ASP A 1 77 ? -0.219 -12.492 -11.109 1 98.88 77 ASP A CA 1
ATOM 550 C C . ASP A 1 77 ? -1.077 -11.789 -12.156 1 98.88 77 ASP A C 1
ATOM 552 O O . ASP A 1 77 ? -1.609 -10.703 -11.914 1 98.88 77 ASP A O 1
ATOM 556 N N . LEU A 1 78 ? -1.288 -12.43 -13.297 1 98.75 78 LEU A N 1
ATOM 557 C CA . LEU A 1 78 ? -2.057 -11.844 -14.398 1 98.75 78 LEU A CA 1
ATOM 558 C C . LEU A 1 78 ? -3.447 -12.469 -14.477 1 98.75 78 LEU A C 1
ATOM 560 O O . LEU A 1 78 ? -4.121 -12.367 -15.5 1 98.75 78 LEU A O 1
ATOM 564 N N . GLU A 1 79 ? -3.809 -13.148 -13.43 1 97.94 79 GLU A N 1
ATOM 565 C CA . GLU A 1 79 ? -5.148 -13.711 -13.32 1 97.94 79 GLU A CA 1
ATOM 566 C C . GLU A 1 79 ? -5.52 -14.508 -14.57 1 97.94 79 GLU A C 1
ATOM 568 O O . GLU A 1 79 ? -4.812 -15.438 -14.953 1 97.94 79 GLU A O 1
ATOM 573 N N . HIS A 1 80 ? -6.539 -14.164 -15.281 1 96.44 80 HIS A N 1
ATOM 574 C CA . HIS A 1 80 ? -6.941 -14.914 -16.469 1 96.44 80 HIS A CA 1
ATOM 575 C C . HIS A 1 80 ? -6.184 -14.453 -17.703 1 96.44 80 HIS A C 1
ATOM 577 O O . HIS A 1 80 ? -6.422 -14.945 -18.797 1 96.44 80 HIS A O 1
ATOM 583 N N . GLY A 1 81 ? -5.32 -13.5 -17.516 1 97.94 81 GLY A N 1
ATOM 584 C CA . GLY A 1 81 ? -4.469 -13.07 -18.609 1 97.94 81 GLY A CA 1
ATOM 585 C C . GLY A 1 81 ? -4.914 -11.766 -19.234 1 97.94 81 GLY A C 1
ATOM 586 O O . GLY A 1 81 ? -4.32 -11.305 -20.219 1 97.94 81 GLY A O 1
ATOM 587 N N . TYR A 1 82 ? -5.992 -11.102 -18.703 1 97.62 82 TYR A N 1
ATOM 588 C CA . TYR A 1 82 ? -6.488 -9.836 -19.219 1 97.62 82 TYR A CA 1
ATOM 589 C C . TYR A 1 82 ? -6.707 -9.906 -20.719 1 97.62 82 TYR A C 1
ATOM 591 O O . TYR A 1 82 ? -6.191 -9.078 -21.484 1 97.62 82 TYR A O 1
ATOM 599 N N . GLY A 1 83 ? -7.445 -10.82 -21.172 1 96.25 83 GLY A N 1
ATOM 600 C CA . GLY A 1 83 ? -7.734 -11.008 -22.578 1 96.25 83 GLY A CA 1
ATOM 601 C C . GLY A 1 83 ? -8.773 -12.078 -22.844 1 96.25 83 GLY A C 1
ATOM 602 O O . GLY A 1 83 ? -8.859 -13.062 -22.109 1 96.25 83 GLY A O 1
ATOM 603 N N . GLU A 1 84 ? -9.461 -11.969 -23.938 1 93.56 84 GLU A N 1
ATOM 604 C CA . GLU A 1 84 ? -10.492 -12.93 -24.312 1 93.56 84 GLU A CA 1
ATOM 605 C C . GLU A 1 84 ? -9.922 -14.016 -25.219 1 93.56 84 GLU A C 1
ATOM 607 O O . GLU A 1 84 ? -10.297 -15.188 -25.109 1 93.56 84 GLU A O 1
ATOM 612 N N . THR A 1 85 ? -9.016 -13.625 -26.109 1 97.56 85 THR A N 1
ATOM 613 C CA . THR A 1 85 ? -8.43 -14.555 -27.062 1 97.56 85 THR A CA 1
ATOM 614 C C . THR A 1 85 ? -6.992 -14.898 -26.672 1 97.56 85 THR A C 1
ATOM 616 O O . THR A 1 85 ? -6.359 -14.172 -25.906 1 97.56 85 THR A O 1
ATOM 619 N N . PRO A 1 86 ? -6.504 -16 -27.234 1 98.5 86 PRO A N 1
ATOM 620 C CA . PRO A 1 86 ? -5.09 -16.312 -27 1 98.5 86 PRO A CA 1
ATOM 621 C C . PRO A 1 86 ? -4.16 -15.172 -27.406 1 98.5 86 PRO A C 1
ATOM 623 O O . PRO A 1 86 ? -3.184 -14.891 -26.703 1 98.5 86 PRO A O 1
ATOM 626 N N . ALA A 1 87 ? -4.469 -14.508 -28.469 1 98.5 87 ALA A N 1
ATOM 627 C CA . ALA A 1 87 ? -3.646 -13.383 -28.922 1 98.5 87 ALA A CA 1
ATOM 628 C C . ALA A 1 87 ? -3.668 -12.242 -27.922 1 98.5 87 ALA A C 1
ATOM 630 O O . ALA A 1 87 ? -2.646 -11.594 -27.688 1 98.5 87 ALA A O 1
ATOM 631 N N . ASP A 1 88 ? -4.828 -11.961 -27.344 1 98.56 88 ASP A N 1
ATOM 632 C CA . ASP A 1 88 ? -4.941 -10.945 -26.312 1 98.56 88 ASP A CA 1
ATOM 633 C C . ASP A 1 88 ? -4.09 -11.297 -25.094 1 98.56 88 ASP A C 1
ATOM 635 O O . ASP A 1 88 ? -3.402 -10.438 -24.547 1 98.56 88 ASP A O 1
ATOM 639 N N . VAL A 1 89 ? -4.156 -12.523 -24.703 1 98.69 89 VAL A N 1
ATOM 640 C CA . VAL A 1 89 ? -3.383 -13 -23.547 1 98.69 89 VAL A CA 1
ATOM 641 C C . VAL A 1 89 ? -1.89 -12.859 -23.844 1 98.69 89 VAL A C 1
ATOM 643 O O . VAL A 1 89 ? -1.123 -12.406 -22.984 1 98.69 89 VAL A O 1
ATOM 646 N N . ALA A 1 90 ? -1.518 -13.242 -25.047 1 98.81 90 ALA A N 1
ATOM 647 C CA . ALA A 1 90 ? -0.123 -13.109 -25.453 1 98.81 90 ALA A CA 1
ATOM 648 C C . ALA A 1 90 ? 0.345 -11.656 -25.344 1 98.81 90 ALA A C 1
ATOM 650 O O . ALA A 1 90 ? 1.455 -11.398 -24.859 1 98.81 90 ALA A O 1
ATOM 651 N N . ARG A 1 91 ? -0.465 -10.758 -25.734 1 98.69 91 ARG A N 1
ATOM 652 C CA . ARG A 1 91 ? -0.129 -9.336 -25.656 1 98.69 91 ARG A CA 1
ATOM 653 C C . ARG A 1 91 ? 0.016 -8.898 -24.203 1 98.69 91 ARG A C 1
ATOM 655 O O . ARG A 1 91 ? 0.917 -8.125 -23.859 1 98.69 91 ARG A O 1
ATOM 662 N N . SER A 1 92 ? -0.893 -9.352 -23.344 1 98.81 92 SER A N 1
ATOM 663 C CA . SER A 1 92 ? -0.827 -9.016 -21.922 1 98.81 92 SER A CA 1
ATOM 664 C C . SER A 1 92 ? 0.455 -9.547 -21.297 1 98.81 92 SER A C 1
ATOM 666 O O . SER A 1 92 ? 1.116 -8.836 -20.531 1 98.81 92 SER A O 1
ATOM 668 N N . VAL A 1 93 ? 0.798 -10.742 -21.594 1 98.88 93 VAL A N 1
ATOM 669 C CA . VAL A 1 93 ? 1.996 -11.359 -21.031 1 98.88 93 VAL A CA 1
ATOM 670 C C . VAL A 1 93 ? 3.238 -10.641 -21.547 1 98.88 93 VAL A C 1
ATOM 672 O O . VAL A 1 93 ? 4.172 -10.367 -20.797 1 98.88 93 VAL A O 1
ATOM 675 N N . ALA A 1 94 ? 3.232 -10.312 -22.844 1 98.81 94 ALA A N 1
ATOM 676 C CA . ALA A 1 94 ? 4.344 -9.555 -23.422 1 98.81 94 ALA A CA 1
ATOM 677 C C . ALA A 1 94 ? 4.484 -8.195 -22.734 1 98.81 94 ALA A C 1
ATOM 679 O O . ALA A 1 94 ? 5.602 -7.727 -22.5 1 98.81 94 ALA A O 1
ATOM 680 N N . ALA A 1 95 ? 3.373 -7.574 -22.438 1 98.88 95 ALA A N 1
ATOM 681 C CA . ALA A 1 95 ? 3.389 -6.289 -21.75 1 98.88 95 ALA A CA 1
ATOM 682 C C . ALA A 1 95 ? 3.99 -6.43 -20.344 1 98.88 95 ALA A C 1
ATOM 684 O O . ALA A 1 95 ? 4.648 -5.508 -19.859 1 98.88 95 ALA A O 1
ATOM 685 N N . ALA A 1 96 ? 3.734 -7.543 -19.672 1 98.81 96 ALA A N 1
ATOM 686 C CA . ALA A 1 96 ? 4.34 -7.797 -18.375 1 98.81 96 ALA A CA 1
ATOM 687 C C . ALA A 1 96 ? 5.859 -7.906 -18.484 1 98.81 96 ALA A C 1
ATOM 689 O O . ALA A 1 96 ? 6.59 -7.414 -17.625 1 98.81 96 ALA A O 1
ATOM 690 N N . VAL A 1 97 ? 6.367 -8.539 -19.516 1 98.81 97 VAL A N 1
ATOM 691 C CA . VAL A 1 97 ? 7.801 -8.609 -19.781 1 98.81 97 VAL A CA 1
ATOM 692 C C . VAL A 1 97 ? 8.367 -7.199 -19.953 1 98.81 97 VAL A C 1
ATOM 694 O O . VAL A 1 97 ? 9.398 -6.859 -19.375 1 98.81 97 VAL A O 1
ATOM 697 N N . ASP A 1 98 ? 7.637 -6.383 -20.75 1 98.62 98 ASP A N 1
ATOM 698 C CA . ASP A 1 98 ? 8.062 -5.004 -20.969 1 98.62 98 ASP A CA 1
ATOM 699 C C . ASP A 1 98 ? 8.117 -4.223 -19.656 1 98.62 98 ASP A C 1
ATOM 701 O O . ASP A 1 98 ? 8.922 -3.303 -19.516 1 98.62 98 ASP A O 1
ATOM 705 N N . ALA A 1 99 ? 7.285 -4.602 -18.719 1 98.75 99 ALA A N 1
ATOM 706 C CA . ALA A 1 99 ? 7.242 -3.936 -17.422 1 98.75 99 ALA A CA 1
ATOM 707 C C . ALA A 1 99 ? 8.352 -4.449 -16.5 1 98.75 99 ALA A C 1
ATOM 709 O O . ALA A 1 99 ? 8.539 -3.932 -15.406 1 98.75 99 ALA A O 1
ATOM 710 N N . GLY A 1 100 ? 9.047 -5.5 -16.875 1 98.69 100 GLY A N 1
ATOM 711 C CA . GLY A 1 100 ? 10.219 -5.973 -16.156 1 98.69 100 GLY A CA 1
ATOM 712 C C . GLY A 1 100 ? 10.008 -7.324 -15.5 1 98.69 100 GLY A C 1
ATOM 713 O O . GLY A 1 100 ? 10.914 -7.852 -14.844 1 98.69 100 GLY A O 1
ATOM 714 N N . ALA A 1 101 ? 8.883 -7.949 -15.664 1 98.81 101 ALA A N 1
ATOM 715 C CA . ALA A 1 101 ? 8.586 -9.227 -15.031 1 98.81 101 ALA A CA 1
ATOM 716 C C . ALA A 1 101 ? 9.352 -10.367 -15.703 1 98.81 101 ALA A C 1
ATOM 718 O O . ALA A 1 101 ? 9.609 -10.32 -16.906 1 98.81 101 ALA A O 1
ATOM 719 N N . VAL A 1 102 ? 9.602 -11.383 -14.867 1 98.81 102 VAL A N 1
ATOM 720 C CA . VAL A 1 102 ? 10.305 -12.539 -15.406 1 98.81 102 VAL A CA 1
ATOM 721 C C . VAL A 1 102 ? 9.406 -13.773 -15.352 1 98.81 102 VAL A C 1
ATOM 723 O O . VAL A 1 102 ? 9.828 -14.875 -15.711 1 98.81 102 VAL A O 1
ATOM 726 N N . GLY A 1 103 ? 8.211 -13.648 -14.914 1 98.88 103 GLY A N 1
ATOM 727 C CA . GLY A 1 103 ? 7.199 -14.688 -14.867 1 98.88 103 GLY A CA 1
ATOM 728 C C . GLY A 1 103 ? 5.812 -14.164 -14.562 1 98.88 103 GLY A C 1
ATOM 729 O O . GLY A 1 103 ? 5.648 -12.992 -14.211 1 98.88 103 GLY A O 1
ATOM 730 N N . CYS A 1 104 ? 4.848 -15.039 -14.703 1 98.94 104 CYS A N 1
ATOM 731 C CA . CYS A 1 104 ? 3.484 -14.672 -14.336 1 98.94 104 CYS A CA 1
ATOM 732 C C . CYS A 1 104 ? 2.648 -15.898 -14.016 1 98.94 104 CYS A C 1
ATOM 734 O O . CYS A 1 104 ? 3.041 -17.031 -14.336 1 98.94 104 CYS A O 1
ATOM 736 N N . ASN A 1 105 ? 1.652 -15.68 -13.258 1 98.88 105 ASN A N 1
ATOM 737 C CA . ASN A 1 105 ? 0.564 -16.641 -13.148 1 98.88 105 ASN A CA 1
ATOM 738 C C . ASN A 1 105 ? -0.464 -16.453 -14.266 1 98.88 105 ASN A C 1
ATOM 740 O O . ASN A 1 105 ? -0.817 -15.32 -14.594 1 98.88 105 ASN A O 1
ATOM 744 N N . LEU A 1 106 ? -0.934 -17.516 -14.867 1 98.69 106 LEU A N 1
ATOM 745 C CA . LEU A 1 106 ? -2.084 -17.547 -15.766 1 98.69 106 LEU A CA 1
ATOM 746 C C . LEU A 1 106 ? -3.09 -18.609 -15.336 1 98.69 106 LEU A C 1
ATOM 748 O O . LEU A 1 106 ? -2.781 -19.797 -15.336 1 98.69 106 LEU A O 1
ATOM 752 N N . GLU A 1 107 ? -4.242 -18.156 -14.961 1 98.31 107 GLU A N 1
ATOM 753 C CA . GLU A 1 107 ? -5.176 -19.109 -14.359 1 98.31 107 GLU A CA 1
ATOM 754 C C . GLU A 1 107 ? -6.211 -19.578 -15.367 1 98.31 107 GLU A C 1
ATOM 756 O O . GLU A 1 107 ? -6.453 -18.906 -16.375 1 98.31 107 GLU A O 1
ATOM 761 N N . ASP A 1 108 ? -6.832 -20.703 -15.086 1 98.25 108 ASP A N 1
ATOM 762 C CA . ASP A 1 108 ? -7.863 -21.266 -15.961 1 98.25 108 ASP A CA 1
ATOM 763 C C . ASP A 1 108 ? -9.25 -21.094 -15.352 1 98.25 108 ASP A C 1
ATOM 765 O O . ASP A 1 108 ? -10.242 -21.594 -15.891 1 98.25 108 ASP A O 1
ATOM 769 N N . GLY A 1 109 ? -9.258 -20.391 -14.203 1 96.06 109 GLY A N 1
ATOM 770 C CA . GLY A 1 109 ? -10.547 -20.109 -13.594 1 96.06 109 GLY A CA 1
ATOM 771 C C . GLY A 1 109 ? -11.352 -19.062 -14.359 1 96.06 109 GLY A C 1
ATOM 772 O O . GLY A 1 109 ? -10.773 -18.188 -14.992 1 96.06 109 GLY A O 1
ATOM 773 N N . LEU A 1 110 ? -12.648 -19.172 -14.25 1 92.19 110 LEU A N 1
ATOM 774 C CA . LEU A 1 110 ? -13.531 -18.219 -14.914 1 92.19 110 LEU A CA 1
ATOM 775 C C . LEU A 1 110 ? -14.188 -17.281 -13.891 1 92.19 110 LEU A C 1
ATOM 777 O O . LEU A 1 110 ? -14.391 -17.672 -12.734 1 92.19 110 LEU A O 1
ATOM 781 N N . ALA A 1 111 ? -14.508 -15.977 -14.266 1 83.06 111 ALA A N 1
ATOM 782 C CA . ALA A 1 111 ? -15.117 -14.969 -13.398 1 83.06 111 ALA A CA 1
ATOM 783 C C . ALA A 1 111 ? -16.422 -15.484 -12.789 1 83.06 111 ALA A C 1
ATOM 785 O O . ALA A 1 111 ? -16.719 -15.203 -11.633 1 83.06 111 ALA A O 1
ATOM 786 N N . GLY A 1 112 ? -17.203 -16.203 -13.461 1 80.69 112 GLY A N 1
ATOM 787 C CA . GLY A 1 112 ? -18.484 -16.688 -12.984 1 80.69 112 GLY A CA 1
ATOM 788 C C . GLY A 1 112 ? -18.375 -18.047 -12.297 1 80.69 112 GLY A C 1
ATOM 789 O O . GLY A 1 112 ? -19.391 -18.625 -11.914 1 80.69 112 GLY A O 1
ATOM 790 N N . GLY A 1 113 ? -17.234 -18.5 -12.109 1 86.38 113 GLY A N 1
ATOM 791 C CA . GLY A 1 113 ? -17.047 -19.812 -11.523 1 86.38 113 GLY A CA 1
ATOM 792 C C . GLY A 1 113 ? -16.797 -20.891 -12.555 1 86.38 113 GLY A C 1
ATOM 793 O O . GLY A 1 113 ? -17.25 -20.797 -13.695 1 86.38 113 GLY A O 1
ATOM 794 N N . GLY A 1 114 ? -16.016 -21.906 -12.117 1 91.56 114 GLY A N 1
ATOM 795 C CA . GLY A 1 114 ? -15.688 -23 -13.016 1 91.56 114 GLY A CA 1
ATOM 796 C C . GLY A 1 114 ? -14.344 -22.844 -13.695 1 91.56 114 GLY A C 1
ATOM 797 O O . GLY A 1 114 ? -13.578 -21.922 -13.367 1 91.56 114 GLY A O 1
ATOM 798 N N . LEU A 1 115 ? -14.062 -23.766 -14.633 1 96.44 115 LEU A N 1
ATOM 799 C CA . LEU A 1 115 ? -12.766 -23.812 -15.297 1 96.44 115 LEU A CA 1
ATOM 800 C C . LEU A 1 115 ? -12.922 -23.594 -16.797 1 96.44 115 LEU A C 1
ATOM 802 O O . LEU A 1 115 ? -13.898 -24.062 -17.406 1 96.44 115 LEU A O 1
ATOM 806 N N . ARG A 1 116 ? -12 -22.938 -17.344 1 96.75 116 ARG A N 1
ATOM 807 C CA . ARG A 1 116 ? -11.891 -22.859 -18.797 1 96.75 116 ARG A CA 1
ATOM 808 C C . ARG A 1 116 ? -11.664 -24.234 -19.422 1 96.75 116 ARG A C 1
ATOM 810 O O . ARG A 1 116 ? -10.992 -25.078 -18.828 1 96.75 116 ARG A O 1
ATOM 817 N N . ASP A 1 117 ? -12.227 -24.391 -20.641 1 96.81 117 ASP A N 1
ATOM 818 C CA . ASP A 1 117 ? -11.969 -25.609 -21.406 1 96.81 117 ASP A CA 1
ATOM 819 C C . ASP A 1 117 ? -10.469 -25.844 -21.562 1 96.81 117 ASP A C 1
ATOM 821 O O . ASP A 1 117 ? -9.719 -24.906 -21.844 1 96.81 117 ASP A O 1
ATOM 825 N N . LEU A 1 118 ? -10.094 -27.141 -21.344 1 98.25 118 LEU A N 1
ATOM 826 C CA . LEU A 1 118 ? -8.672 -27.469 -21.312 1 98.25 118 LEU A CA 1
ATOM 827 C C . LEU A 1 118 ? -8 -27.062 -22.625 1 98.25 118 LEU A C 1
ATOM 829 O O . LEU A 1 118 ? -6.969 -26.391 -22.609 1 98.25 118 LEU A O 1
ATOM 833 N N . PRO A 1 119 ? -8.586 -27.391 -23.812 1 98.5 119 PRO A N 1
ATOM 834 C CA . PRO A 1 119 ? -7.934 -26.969 -25.062 1 98.5 119 PRO A CA 1
ATOM 835 C C . PRO A 1 119 ? -7.812 -25.453 -25.172 1 98.5 119 PRO A C 1
ATOM 837 O O . PRO A 1 119 ? -6.797 -24.938 -25.672 1 98.5 119 PRO A O 1
ATOM 840 N N . GLU A 1 120 ? -8.812 -24.766 -24.75 1 98.12 120 GLU A N 1
ATOM 841 C CA . GLU A 1 120 ? -8.773 -23.312 -24.797 1 98.12 120 GLU A CA 1
ATOM 842 C C . GLU A 1 120 ? -7.648 -22.75 -23.922 1 98.12 120 GLU A C 1
ATOM 844 O O . GLU A 1 120 ? -6.918 -21.859 -24.344 1 98.12 120 GLU A O 1
ATOM 849 N N . GLN A 1 121 ? -7.57 -23.25 -22.719 1 98.56 121 GLN A N 1
ATOM 850 C CA . GLN A 1 121 ? -6.508 -22.812 -21.828 1 98.56 121 GLN A CA 1
ATOM 851 C C . GLN A 1 121 ? -5.133 -23.125 -22.406 1 98.56 121 GLN A C 1
ATOM 853 O O . GLN A 1 121 ? -4.203 -22.328 -22.297 1 98.56 121 GLN A O 1
ATOM 858 N N . CYS A 1 122 ? -4.996 -24.281 -23.031 1 98.88 122 CYS A N 1
ATOM 859 C CA . CYS A 1 122 ? -3.734 -24.656 -23.656 1 98.88 122 CYS A CA 1
ATOM 860 C C . CYS A 1 122 ? -3.375 -23.688 -24.781 1 98.88 122 CYS A C 1
ATOM 862 O O . CYS A 1 122 ? -2.211 -23.328 -24.938 1 98.88 122 CYS A O 1
ATOM 864 N N . ASP A 1 123 ? -4.379 -23.297 -25.531 1 98.81 123 ASP A N 1
ATOM 865 C CA . ASP A 1 123 ? -4.141 -22.328 -26.594 1 98.81 123 ASP A CA 1
ATOM 866 C C . ASP A 1 123 ? -3.619 -21 -26.016 1 98.81 123 ASP A C 1
ATOM 868 O O . ASP A 1 123 ? -2.729 -20.375 -26.594 1 98.81 123 ASP A O 1
ATOM 872 N N . ARG A 1 124 ? -4.164 -20.578 -24.953 1 98.75 124 ARG A N 1
ATOM 873 C CA . ARG A 1 124 ? -3.754 -19.344 -24.297 1 98.75 124 ARG A CA 1
ATOM 874 C C . ARG A 1 124 ? -2.32 -19.453 -23.781 1 98.75 124 ARG A C 1
ATOM 876 O O . ARG A 1 124 ? -1.519 -18.531 -24 1 98.75 124 ARG A O 1
ATOM 883 N N . LEU A 1 125 ? -1.969 -20.547 -23.141 1 98.81 125 LEU A N 1
ATOM 884 C CA . LEU A 1 125 ? -0.614 -20.781 -22.656 1 98.81 125 LEU A CA 1
ATOM 885 C C . LEU A 1 125 ? 0.381 -20.812 -23.812 1 98.81 125 LEU A C 1
ATOM 887 O O . LEU A 1 125 ? 1.454 -20.219 -23.734 1 98.81 125 LEU A O 1
ATOM 891 N N . ALA A 1 126 ? -0.017 -21.516 -24.844 1 98.81 126 ALA A N 1
ATOM 892 C CA . ALA A 1 126 ? 0.862 -21.641 -26 1 98.81 126 ALA A CA 1
ATOM 893 C C . ALA A 1 126 ? 1.123 -20.281 -26.641 1 98.81 126 ALA A C 1
ATOM 895 O O . ALA A 1 126 ? 2.252 -19.984 -27.031 1 98.81 126 ALA A O 1
ATOM 896 N N . ALA A 1 127 ? 0.053 -19.5 -26.781 1 98.81 127 ALA A N 1
ATOM 897 C CA . ALA A 1 127 ? 0.2 -18.156 -27.328 1 98.81 127 ALA A CA 1
ATOM 898 C C . ALA A 1 127 ? 1.116 -17.297 -26.469 1 98.81 127 ALA A C 1
ATOM 900 O O . ALA A 1 127 ? 1.96 -16.562 -26.984 1 98.81 127 ALA A O 1
ATOM 901 N N . ALA A 1 128 ? 0.939 -17.359 -25.172 1 98.81 128 ALA A N 1
ATOM 902 C CA . ALA A 1 128 ? 1.812 -16.641 -24.234 1 98.81 128 ALA A CA 1
ATOM 903 C C . ALA A 1 128 ? 3.264 -17.094 -24.406 1 98.81 128 ALA A C 1
ATOM 905 O O . ALA A 1 128 ? 4.168 -16.25 -24.484 1 98.81 128 ALA A O 1
ATOM 906 N N . ARG A 1 129 ? 3.496 -18.391 -24.453 1 98.81 129 ARG A N 1
ATOM 907 C CA . ARG A 1 129 ? 4.84 -18.938 -24.594 1 98.81 129 ARG A CA 1
ATOM 908 C C . ARG A 1 129 ? 5.512 -18.438 -25.875 1 98.81 129 ARG A C 1
ATOM 910 O O . ARG A 1 129 ? 6.672 -18.031 -25.844 1 98.81 129 ARG A O 1
ATOM 917 N N . GLU A 1 130 ? 4.754 -18.5 -26.859 1 98.19 130 GLU A N 1
ATOM 918 C CA . GLU A 1 130 ? 5.289 -18.031 -28.141 1 98.19 130 GLU A CA 1
ATOM 919 C C . GLU A 1 130 ? 5.703 -16.562 -28.047 1 98.19 130 GLU A C 1
ATOM 921 O O . GLU A 1 130 ? 6.719 -16.156 -28.625 1 98.19 130 GLU A O 1
ATOM 926 N N . ALA A 1 131 ? 4.996 -15.781 -27.359 1 97.94 131 ALA A N 1
ATOM 927 C CA . ALA A 1 131 ? 5.219 -14.336 -27.281 1 97.94 131 ALA A CA 1
ATOM 928 C C . ALA A 1 131 ? 6.465 -14.023 -26.453 1 97.94 131 ALA A C 1
ATOM 930 O O . ALA A 1 131 ? 7.141 -13.016 -26.703 1 97.94 131 ALA A O 1
ATOM 931 N N . VAL A 1 132 ? 6.852 -14.781 -25.438 1 96.69 132 VAL A N 1
ATOM 932 C CA . VAL A 1 132 ? 7.836 -14.305 -24.469 1 96.69 132 VAL A CA 1
ATOM 933 C C . VAL A 1 132 ? 9.023 -15.266 -24.422 1 96.69 132 VAL A C 1
ATOM 935 O O . VAL A 1 132 ? 10.055 -14.961 -23.828 1 96.69 132 VAL A O 1
ATOM 938 N N . GLY A 1 133 ? 8.961 -16.422 -25 1 92.06 133 GLY A N 1
ATOM 939 C CA . GLY A 1 133 ? 10.07 -17.359 -25.078 1 92.06 133 GLY A CA 1
ATOM 940 C C . GLY A 1 133 ? 10.219 -18.219 -23.844 1 92.06 133 GLY A C 1
ATOM 941 O O . GLY A 1 133 ? 9.414 -18.125 -22.906 1 92.06 133 GLY A O 1
ATOM 942 N N . ASP A 1 134 ? 11.359 -18.984 -23.766 1 91.62 134 ASP A N 1
ATOM 943 C CA . ASP A 1 134 ? 11.508 -20.047 -22.781 1 91.62 134 ASP A CA 1
ATOM 944 C C . ASP A 1 134 ? 12.023 -19.5 -21.453 1 91.62 134 ASP A C 1
ATOM 946 O O . ASP A 1 134 ? 11.898 -20.156 -20.422 1 91.62 134 ASP A O 1
ATOM 950 N N . HIS A 1 135 ? 12.547 -18.344 -21.438 1 93.19 135 HIS A N 1
ATOM 951 C CA . HIS A 1 135 ? 13.172 -17.812 -20.234 1 93.19 135 HIS A CA 1
ATOM 952 C C . HIS A 1 135 ? 12.125 -17.25 -19.281 1 93.19 135 HIS A C 1
ATOM 954 O O . HIS A 1 135 ? 12.406 -17.062 -18.094 1 93.19 135 HIS A O 1
ATOM 960 N N . PHE A 1 136 ? 10.961 -16.891 -19.797 1 98.38 136 PHE A N 1
ATOM 961 C CA . PHE A 1 136 ? 9.867 -16.359 -19 1 98.38 136 PHE A CA 1
ATOM 962 C C . PHE A 1 136 ? 9.102 -17.5 -18.312 1 98.38 136 PHE A C 1
ATOM 964 O O . PHE A 1 136 ? 8.695 -18.453 -18.969 1 98.38 136 PHE A O 1
ATOM 971 N N . VAL A 1 137 ? 8.938 -17.453 -16.969 1 98.88 137 VAL A N 1
ATOM 972 C CA . VAL A 1 137 ? 8.305 -18.531 -16.234 1 98.88 137 VAL A CA 1
ATOM 973 C C . VAL A 1 137 ? 6.789 -18.391 -16.281 1 98.88 137 VAL A C 1
ATOM 975 O O . VAL A 1 137 ? 6.23 -17.469 -15.68 1 98.88 137 VAL A O 1
ATOM 978 N N . LEU A 1 138 ? 6.16 -19.25 -17.016 1 98.88 138 LEU A N 1
ATOM 979 C CA . LEU A 1 138 ? 4.703 -19.328 -17.047 1 98.88 138 LEU A CA 1
ATOM 980 C C . LEU A 1 138 ? 4.188 -20.281 -15.977 1 98.88 138 LEU A C 1
ATOM 982 O O . LEU A 1 138 ? 4.277 -21.5 -16.141 1 98.88 138 LEU A O 1
ATOM 986 N N . ASN A 1 139 ? 3.717 -19.719 -14.938 1 98.88 139 ASN A N 1
ATOM 987 C CA . ASN A 1 139 ? 3.105 -20.5 -13.867 1 98.88 139 ASN A CA 1
ATOM 988 C C . ASN A 1 139 ? 1.632 -20.781 -14.141 1 98.88 139 ASN A C 1
ATOM 990 O O . ASN A 1 139 ? 0.766 -19.969 -13.812 1 98.88 139 ASN A O 1
ATOM 994 N N . ALA A 1 140 ? 1.392 -21.922 -14.742 1 98.94 140 ALA A N 1
ATOM 995 C CA . ALA A 1 140 ? 0.022 -22.281 -15.094 1 98.94 140 ALA A CA 1
ATOM 996 C C . ALA A 1 140 ? -0.79 -22.656 -13.859 1 98.94 140 ALA A C 1
ATOM 998 O O . ALA A 1 140 ? -0.447 -23.594 -13.141 1 98.94 140 ALA A O 1
ATOM 999 N N . ARG A 1 141 ? -1.802 -21.922 -13.648 1 98.81 141 ARG A N 1
ATOM 1000 C CA . ARG A 1 141 ? -2.635 -22.094 -12.461 1 98.81 141 ARG A CA 1
ATOM 1001 C C . ARG A 1 141 ? -3.947 -22.797 -12.82 1 98.81 141 ARG A C 1
ATOM 1003 O O . ARG A 1 141 ? -4.625 -22.406 -13.773 1 98.81 141 ARG A O 1
ATOM 1010 N N . THR A 1 142 ? -4.266 -23.844 -12.141 1 98.69 142 THR A N 1
ATOM 1011 C CA . THR A 1 142 ? -5.602 -24.422 -12.266 1 98.69 142 THR A CA 1
ATOM 1012 C C . THR A 1 142 ? -6.418 -24.156 -11 1 98.69 142 THR A C 1
ATOM 1014 O O . THR A 1 142 ? -5.965 -24.453 -9.898 1 98.69 142 THR A O 1
ATOM 1017 N N . ASP A 1 143 ? -7.609 -23.672 -11.172 1 98 143 ASP A N 1
ATOM 1018 C CA . ASP A 1 143 ? -8.461 -23.281 -10.055 1 98 143 ASP A CA 1
ATOM 1019 C C . ASP A 1 143 ? -9.414 -24.406 -9.664 1 98 143 ASP A C 1
ATOM 1021 O O . ASP A 1 143 ? -10.5 -24.156 -9.141 1 98 143 ASP A O 1
ATOM 1025 N N . ILE A 1 144 ? -8.984 -25.609 -9.891 1 97.31 144 ILE A N 1
ATOM 1026 C CA . ILE A 1 144 ? -9.773 -26.781 -9.57 1 97.31 144 ILE A CA 1
ATOM 1027 C C . ILE A 1 144 ? -10.078 -26.812 -8.07 1 97.31 144 ILE A C 1
ATOM 1029 O O . ILE A 1 144 ? -11.148 -27.25 -7.66 1 97.31 144 ILE A O 1
ATOM 1033 N N . PHE A 1 145 ? -9.211 -26.281 -7.258 1 97.44 145 PHE A N 1
ATOM 1034 C CA . PHE A 1 145 ? -9.328 -26.453 -5.816 1 97.44 145 PHE A CA 1
ATOM 1035 C C . PHE A 1 145 ? -9.719 -25.141 -5.145 1 97.44 145 PHE A C 1
ATOM 1037 O O . PHE A 1 145 ? -10.336 -25.141 -4.082 1 97.44 145 PHE A O 1
ATOM 1044 N N . LEU A 1 146 ? -9.367 -24.031 -5.734 1 95.56 146 LEU A N 1
ATOM 1045 C CA . LEU A 1 146 ? -9.5 -22.734 -5.078 1 95.56 146 LEU A CA 1
ATOM 1046 C C . LEU A 1 146 ? -10.961 -22.328 -4.941 1 95.56 146 LEU A C 1
ATOM 1048 O O . LEU A 1 146 ? -11.742 -22.484 -5.883 1 95.56 146 LEU A O 1
ATOM 1052 N N . ASN A 1 147 ? -11.289 -21.766 -3.771 1 91.5 147 ASN A N 1
ATOM 1053 C CA . ASN A 1 147 ? -12.633 -21.297 -3.461 1 91.5 147 ASN A CA 1
ATOM 1054 C C . ASN A 1 147 ? -13.672 -22.406 -3.602 1 91.5 147 ASN A C 1
ATOM 1056 O O . ASN A 1 147 ? -14.789 -22.156 -4.062 1 91.5 147 ASN A O 1
ATOM 1060 N N . THR A 1 148 ? -13.32 -23.609 -3.48 1 93.12 148 THR A N 1
ATOM 1061 C CA . THR A 1 148 ? -14.203 -24.766 -3.412 1 93.12 148 THR A CA 1
ATOM 1062 C C . THR A 1 148 ? -14.125 -25.422 -2.039 1 93.12 148 THR A C 1
ATOM 1064 O O . THR A 1 148 ? -13.172 -25.203 -1.291 1 93.12 148 THR A O 1
ATOM 1067 N N . ASP A 1 149 ? -15.078 -26.156 -1.706 1 94.31 149 ASP A N 1
ATOM 1068 C CA . ASP A 1 149 ? -15.117 -26.844 -0.423 1 94.31 149 ASP A CA 1
ATOM 1069 C C . ASP A 1 149 ? -14 -27.891 -0.331 1 94.31 149 ASP A C 1
ATOM 1071 O O . ASP A 1 149 ? -13.977 -28.859 -1.099 1 94.31 149 ASP A O 1
ATOM 1075 N N . PRO A 1 150 ? -13.109 -27.719 0.656 1 94.38 150 PRO A N 1
ATOM 1076 C CA . PRO A 1 150 ? -12 -28.672 0.804 1 94.38 150 PRO A CA 1
ATOM 1077 C C . PRO A 1 150 ? -12.484 -30.109 0.964 1 94.38 150 PRO A C 1
ATOM 1079 O O . PRO A 1 150 ? -11.773 -31.047 0.585 1 94.38 150 PRO A O 1
ATOM 1082 N N . ALA A 1 151 ? -13.617 -30.25 1.49 1 95.06 151 ALA A N 1
ATOM 1083 C CA . ALA A 1 151 ? -14.188 -31.578 1.687 1 95.06 151 ALA A CA 1
ATOM 1084 C C . ALA A 1 151 ? -14.391 -32.281 0.351 1 95.06 151 ALA A C 1
ATOM 1086 O O . ALA A 1 151 ? -14.5 -33.531 0.304 1 95.06 151 ALA A O 1
ATOM 1087 N N . THR A 1 152 ? -14.414 -31.547 -0.708 1 95.88 152 THR A N 1
ATOM 1088 C CA . THR A 1 152 ? -14.656 -32.125 -2.027 1 95.88 152 THR A CA 1
ATOM 1089 C C . THR A 1 152 ? -13.344 -32.438 -2.732 1 95.88 152 THR A C 1
ATOM 1091 O O . THR A 1 152 ? -13.336 -32.969 -3.836 1 95.88 152 THR A O 1
ATOM 1094 N N . HIS A 1 153 ? -12.227 -32.094 -2.166 1 97.81 153 HIS A N 1
ATOM 1095 C CA . HIS A 1 153 ? -10.93 -32.375 -2.762 1 97.81 153 HIS A CA 1
ATOM 1096 C C . HIS A 1 153 ? -10.555 -33.844 -2.604 1 97.81 153 HIS A C 1
ATOM 1098 O O . HIS A 1 153 ? -10.367 -34.312 -1.482 1 97.81 153 HIS A O 1
ATOM 1104 N N . ASP A 1 154 ? -10.547 -34.531 -3.693 1 97.19 154 ASP A N 1
ATOM 1105 C CA . ASP A 1 154 ? -10.289 -35.969 -3.662 1 97.19 154 ASP A CA 1
ATOM 1106 C C . ASP A 1 154 ? -9.344 -36.375 -4.789 1 97.19 154 ASP A C 1
ATOM 1108 O O . ASP A 1 154 ? -8.773 -35.531 -5.473 1 97.19 154 ASP A O 1
ATOM 1112 N N . HIS A 1 155 ? -9.164 -37.688 -4.898 1 97.25 155 HIS A N 1
ATOM 1113 C CA . HIS A 1 155 ? -8.227 -38.25 -5.871 1 97.25 155 HIS A CA 1
ATOM 1114 C C . HIS A 1 155 ? -8.695 -37.969 -7.297 1 97.25 155 HIS A C 1
ATOM 1116 O O . HIS A 1 155 ? -7.875 -37.781 -8.203 1 97.25 155 HIS A O 1
ATOM 1122 N N . ALA A 1 156 ? -9.945 -37.875 -7.469 1 97.5 156 ALA A N 1
ATOM 1123 C CA . ALA A 1 156 ? -10.469 -37.562 -8.797 1 97.5 156 ALA A CA 1
ATOM 1124 C C . ALA A 1 156 ? -10.086 -36.156 -9.234 1 97.5 156 ALA A C 1
ATOM 1126 O O . ALA A 1 156 ? -9.672 -35.938 -10.375 1 97.5 156 ALA A O 1
ATOM 1127 N N . LYS A 1 157 ? -10.219 -35.219 -8.359 1 97.94 157 LYS A N 1
ATOM 1128 C CA . LYS A 1 157 ? -9.805 -33.875 -8.664 1 97.94 157 LYS A CA 1
ATOM 1129 C C . LYS A 1 157 ? -8.297 -33.781 -8.891 1 97.94 157 LYS A C 1
ATOM 1131 O O . LYS A 1 157 ? -7.836 -33.031 -9.742 1 97.94 157 LYS A O 1
ATOM 1136 N N . VAL A 1 158 ? -7.555 -34.531 -8.117 1 98.69 158 VAL A N 1
ATOM 1137 C CA . VAL A 1 158 ? -6.109 -34.562 -8.312 1 98.69 158 VAL A CA 1
ATOM 1138 C C . VAL A 1 158 ? -5.793 -35.094 -9.703 1 98.69 158 VAL A C 1
ATOM 1140 O O . VAL A 1 158 ? -4.93 -34.562 -10.406 1 98.69 158 VAL A O 1
ATOM 1143 N N . THR A 1 159 ? -6.488 -36.156 -10.094 1 98.56 159 THR A N 1
ATOM 1144 C CA . THR A 1 159 ? -6.285 -36.719 -11.43 1 98.56 159 THR A CA 1
ATOM 1145 C C . THR A 1 159 ? -6.574 -35.688 -12.5 1 98.56 159 THR A C 1
ATOM 1147 O O . THR A 1 159 ? -5.82 -35.531 -13.469 1 98.56 159 THR A O 1
ATOM 1150 N N . GLU A 1 160 ? -7.652 -34.969 -12.32 1 98.19 160 GLU A N 1
ATOM 1151 C CA . GLU A 1 160 ? -7.977 -33.906 -13.258 1 98.19 160 GLU A CA 1
ATOM 1152 C C . GLU A 1 160 ? -6.875 -32.844 -13.305 1 98.19 160 GLU A C 1
ATOM 1154 O O . GLU A 1 160 ? -6.5 -32.375 -14.383 1 98.19 160 GLU A O 1
ATOM 1159 N N . ALA A 1 161 ? -6.383 -32.438 -12.164 1 98.75 161 ALA A N 1
ATOM 1160 C CA . ALA A 1 161 ? -5.293 -31.453 -12.094 1 98.75 161 ALA A CA 1
ATOM 1161 C C . ALA A 1 161 ? -4.059 -31.969 -12.836 1 98.75 161 ALA A C 1
ATOM 1163 O O . ALA A 1 161 ? -3.375 -31.203 -13.523 1 98.75 161 ALA A O 1
ATOM 1164 N N . LEU A 1 162 ? -3.758 -33.25 -12.688 1 98.81 162 LEU A N 1
ATOM 1165 C CA . LEU A 1 162 ? -2.592 -33.844 -13.336 1 98.81 162 LEU A CA 1
ATOM 1166 C C . LEU A 1 162 ? -2.789 -33.938 -14.844 1 98.81 162 LEU A C 1
ATOM 1168 O O . LEU A 1 162 ? -1.837 -33.75 -15.609 1 98.81 162 LEU A O 1
ATOM 1172 N N . ASP A 1 163 ? -4.027 -34.25 -15.273 1 98.75 163 ASP A N 1
ATOM 1173 C CA . ASP A 1 163 ? -4.328 -34.188 -16.703 1 98.75 163 ASP A CA 1
ATOM 1174 C C . ASP A 1 163 ? -4.059 -32.812 -17.266 1 98.75 163 ASP A C 1
ATOM 1176 O O . ASP A 1 163 ? -3.449 -32.656 -18.328 1 98.75 163 ASP A O 1
ATOM 1180 N N . ARG A 1 164 ? -4.469 -31.828 -16.594 1 98.75 164 ARG A N 1
ATOM 1181 C CA . ARG A 1 164 ? -4.23 -30.453 -17.016 1 98.75 164 ARG A CA 1
ATOM 1182 C C . ARG A 1 164 ? -2.74 -30.125 -16.984 1 98.75 164 ARG A C 1
ATOM 1184 O O . ARG A 1 164 ? -2.229 -29.453 -17.891 1 98.75 164 ARG A O 1
ATOM 1191 N N . ALA A 1 165 ? -2.076 -30.578 -15.969 1 98.75 165 ALA A N 1
ATOM 1192 C CA . ALA A 1 165 ? -0.638 -30.344 -15.867 1 98.75 165 ALA A CA 1
ATOM 1193 C C . ALA A 1 165 ? 0.091 -30.875 -17.094 1 98.75 165 ALA A C 1
ATOM 1195 O O . ALA A 1 165 ? 0.971 -30.203 -17.641 1 98.75 165 ALA A O 1
ATOM 1196 N N . GLU A 1 166 ? -0.254 -32.094 -17.484 1 98.81 166 GLU A N 1
ATOM 1197 C CA . GLU A 1 166 ? 0.348 -32.688 -18.688 1 98.81 166 GLU A CA 1
ATOM 1198 C C . GLU A 1 166 ? 0.076 -31.812 -19.922 1 98.81 166 GLU A C 1
ATOM 1200 O O . GLU A 1 166 ? 0.987 -31.531 -20.703 1 98.81 166 GLU A O 1
ATOM 1205 N N . ALA A 1 167 ? -1.166 -31.453 -20.078 1 98.88 167 ALA A N 1
ATOM 1206 C CA . ALA A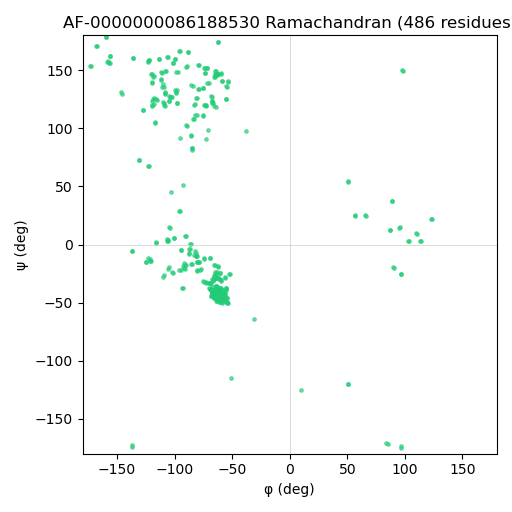 1 167 ? -1.55 -30.625 -21.219 1 98.88 167 ALA A CA 1
ATOM 1207 C C . ALA A 1 167 ? -0.862 -29.266 -21.172 1 98.88 167 ALA A C 1
ATOM 1209 O O . ALA A 1 167 ? -0.409 -28.75 -22.188 1 98.88 167 ALA A O 1
ATOM 1210 N N . PHE A 1 168 ? -0.821 -28.625 -20.016 1 98.94 168 PHE A N 1
ATOM 1211 C CA . PHE A 1 168 ? -0.163 -27.344 -19.844 1 98.94 168 PHE A CA 1
ATOM 1212 C C . PHE A 1 168 ? 1.317 -27.438 -20.188 1 98.94 168 PHE A C 1
ATOM 1214 O O . PHE A 1 168 ? 1.883 -26.516 -20.781 1 98.94 168 PHE A O 1
ATOM 1221 N N . THR A 1 169 ? 1.941 -28.547 -19.734 1 98.81 169 THR A N 1
ATOM 1222 C CA . THR A 1 169 ? 3.346 -28.781 -20.062 1 98.81 169 THR A CA 1
ATOM 1223 C C . THR A 1 169 ? 3.566 -28.734 -21.562 1 98.81 169 THR A C 1
ATOM 1225 O O . THR A 1 169 ? 4.465 -28.031 -22.047 1 98.81 169 THR A O 1
ATOM 1228 N N . ALA A 1 170 ? 2.76 -29.438 -22.25 1 98.69 170 ALA A N 1
ATOM 1229 C CA . ALA A 1 170 ? 2.861 -29.484 -23.703 1 98.69 170 ALA A CA 1
ATOM 1230 C C . ALA A 1 170 ? 2.613 -28.109 -24.312 1 98.69 170 ALA A C 1
ATOM 1232 O O . ALA A 1 170 ? 3.162 -27.781 -25.359 1 98.69 170 ALA A O 1
ATOM 1233 N N . ALA A 1 171 ? 1.822 -27.297 -23.625 1 98.75 171 ALA A N 1
ATOM 1234 C CA . ALA A 1 171 ? 1.457 -25.969 -24.125 1 98.75 171 ALA A CA 1
ATOM 1235 C C . ALA A 1 171 ? 2.51 -24.922 -23.734 1 98.75 171 ALA A C 1
ATOM 1237 O O . ALA A 1 171 ? 2.408 -23.766 -24.125 1 98.75 171 ALA A O 1
ATOM 1238 N N . GLY A 1 172 ? 3.494 -25.312 -22.984 1 98.62 172 GLY A N 1
ATOM 1239 C CA . GLY A 1 172 ? 4.621 -24.422 -22.75 1 98.62 172 GLY A CA 1
ATOM 1240 C C . GLY A 1 172 ? 4.688 -23.906 -21.328 1 98.62 172 GLY A C 1
ATOM 1241 O O . GLY A 1 172 ? 5.465 -22.984 -21.031 1 98.62 172 GLY A O 1
ATOM 1242 N N . ALA A 1 173 ? 3.896 -24.406 -20.406 1 98.81 173 ALA A N 1
ATOM 1243 C CA . ALA A 1 173 ? 3.957 -24 -19 1 98.81 173 ALA A CA 1
ATOM 1244 C C . ALA A 1 173 ? 5.293 -24.375 -18.375 1 98.81 173 ALA A C 1
ATOM 1246 O O . ALA A 1 173 ? 5.914 -25.359 -18.766 1 98.81 173 ALA A O 1
ATOM 1247 N N . SER A 1 174 ? 5.762 -23.547 -17.359 1 98.75 174 SER A N 1
ATOM 1248 C CA . SER A 1 174 ? 7.031 -23.781 -16.688 1 98.75 174 SER A CA 1
ATOM 1249 C C . SER A 1 174 ? 6.812 -24.422 -15.312 1 98.75 174 SER A C 1
ATOM 1251 O O . SER A 1 174 ? 7.719 -25.047 -14.766 1 98.75 174 SER A O 1
ATOM 1253 N N . SER A 1 175 ? 5.68 -24.234 -14.75 1 98.81 175 SER A N 1
ATOM 1254 C CA . SER A 1 175 ? 5.297 -24.734 -13.43 1 98.81 175 SER A CA 1
ATOM 1255 C C . SER A 1 175 ? 3.781 -24.844 -13.305 1 98.81 175 SER A C 1
ATOM 1257 O O . SER A 1 175 ? 3.039 -24.344 -14.148 1 98.81 175 SER A O 1
ATOM 1259 N N . LEU A 1 176 ? 3.326 -25.609 -12.32 1 98.94 176 LEU A N 1
ATOM 1260 C CA . LEU A 1 176 ? 1.912 -25.844 -12.047 1 98.94 176 LEU A CA 1
ATOM 1261 C C . LEU A 1 176 ? 1.517 -25.266 -10.695 1 98.94 176 LEU A C 1
ATOM 1263 O O . LEU A 1 176 ? 2.133 -25.578 -9.672 1 98.94 176 LEU A O 1
ATOM 1267 N N . PHE A 1 177 ? 0.53 -24.438 -10.734 1 98.94 177 PHE A N 1
ATOM 1268 C CA . PHE A 1 177 ? 0.02 -23.812 -9.523 1 98.94 177 PHE A CA 1
ATOM 1269 C C . PHE A 1 177 ? -1.355 -24.359 -9.164 1 98.94 177 PHE A C 1
ATOM 1271 O O . PHE A 1 177 ? -2.295 -24.25 -9.961 1 98.94 177 PHE A O 1
ATOM 1278 N N . VAL A 1 178 ? -1.479 -24.922 -7.953 1 98.88 178 VAL A N 1
ATOM 1279 C CA . VAL A 1 178 ? -2.738 -25.516 -7.508 1 98.88 178 VAL A CA 1
ATOM 1280 C C . VAL A 1 178 ? -3.197 -24.859 -6.215 1 98.88 178 VAL A C 1
ATOM 1282 O O . VAL A 1 178 ? -3.35 -25.516 -5.188 1 98.88 178 VAL A O 1
ATOM 1285 N N . PRO A 1 179 ? -3.574 -23.578 -6.27 1 98.44 179 PRO A N 1
ATOM 1286 C CA . PRO A 1 179 ? -4.027 -22.906 -5.051 1 98.44 179 PRO A CA 1
ATOM 1287 C C . PRO A 1 179 ? -5.297 -23.516 -4.469 1 98.44 179 PRO A C 1
ATOM 1289 O O . PRO A 1 179 ? -6.156 -23.984 -5.215 1 98.44 179 PRO A O 1
ATOM 1292 N N . GLY A 1 180 ? -5.406 -23.5 -3.148 1 97.81 180 GLY A N 1
ATOM 1293 C CA . GLY A 1 180 ? -6.582 -24.016 -2.461 1 97.81 180 GLY A CA 1
ATOM 1294 C C . GLY A 1 180 ? -6.406 -25.438 -1.973 1 97.81 180 GLY A C 1
ATOM 1295 O O . GLY A 1 180 ? -7.148 -25.891 -1.102 1 97.81 180 GLY A O 1
ATOM 1296 N N . LEU A 1 181 ? -5.535 -26.203 -2.609 1 98.44 181 LEU A N 1
ATOM 1297 C CA . LEU A 1 181 ? -5.25 -27.562 -2.156 1 98.44 181 LEU A CA 1
ATOM 1298 C C . LEU A 1 181 ? -4.395 -27.547 -0.894 1 98.44 181 LEU A C 1
ATOM 1300 O O . LEU A 1 181 ? -3.27 -27.031 -0.908 1 98.44 181 LEU A O 1
ATOM 1304 N N . THR A 1 182 ? -4.891 -28.125 0.215 1 97.06 182 THR A N 1
ATOM 1305 C CA . THR A 1 182 ? -4.172 -28.016 1.479 1 97.06 182 THR A CA 1
ATOM 1306 C C . THR A 1 182 ? -3.904 -29.391 2.072 1 97.06 182 THR A C 1
ATOM 1308 O O . THR A 1 182 ? -3.07 -29.531 2.971 1 97.06 182 THR A O 1
ATOM 1311 N N . ASP A 1 183 ? -4.59 -30.422 1.584 1 97.94 183 ASP A N 1
ATOM 1312 C CA . ASP A 1 183 ? -4.406 -31.781 2.111 1 97.94 183 ASP A CA 1
ATOM 1313 C C . ASP A 1 183 ? -3.027 -32.312 1.752 1 97.94 183 ASP A C 1
ATOM 1315 O O . ASP A 1 183 ? -2.676 -32.406 0.574 1 97.94 183 ASP A O 1
ATOM 1319 N N . ALA A 1 184 ? -2.289 -32.781 2.73 1 98.2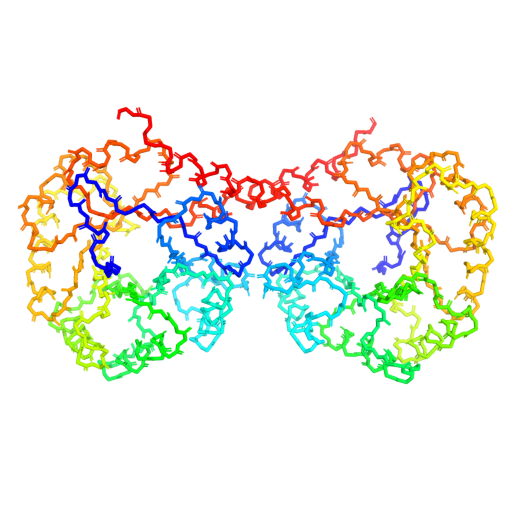5 184 ALA A N 1
ATOM 1320 C CA . ALA A 1 184 ? -0.898 -33.188 2.551 1 98.25 184 ALA A CA 1
ATOM 1321 C C . ALA A 1 184 ? -0.795 -34.375 1.604 1 98.25 184 ALA A C 1
ATOM 1323 O O . ALA A 1 184 ? 0.08 -34.406 0.736 1 98.25 184 ALA A O 1
ATOM 1324 N N . GLU A 1 185 ? -1.623 -35.312 1.791 1 98.31 185 GLU A N 1
ATOM 1325 C CA . GLU A 1 185 ? -1.574 -36.5 0.948 1 98.31 185 GLU A CA 1
ATOM 1326 C C . GLU A 1 185 ? -1.88 -36.156 -0.507 1 98.31 185 GLU A C 1
ATOM 1328 O O . GLU A 1 185 ? -1.231 -36.656 -1.42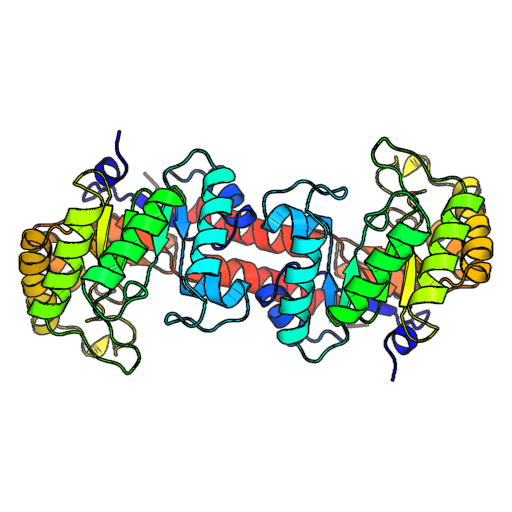1 1 98.31 185 GLU A O 1
ATOM 1333 N N . LEU A 1 186 ? -2.842 -35.312 -0.688 1 98.81 186 LEU A N 1
ATOM 1334 C CA . LEU A 1 186 ? -3.207 -34.938 -2.043 1 98.81 186 LEU A CA 1
ATOM 1335 C C . LEU A 1 186 ? -2.109 -34.094 -2.678 1 98.81 186 LEU A C 1
ATOM 1337 O O . LEU A 1 186 ? -1.82 -34.219 -3.869 1 98.81 186 LEU A O 1
ATOM 1341 N N . ILE A 1 187 ? -1.493 -33.219 -1.928 1 98.88 187 ILE A N 1
ATOM 1342 C CA . ILE A 1 187 ? -0.375 -32.438 -2.438 1 98.88 187 ILE A CA 1
ATOM 1343 C C . ILE A 1 187 ? 0.758 -33.375 -2.863 1 98.88 187 ILE A C 1
ATOM 1345 O O . ILE A 1 187 ? 1.33 -33.188 -3.943 1 98.88 187 ILE A O 1
ATOM 1349 N N . ARG A 1 188 ? 1.051 -34.344 -2.027 1 98.5 188 ARG A N 1
ATOM 1350 C CA . ARG A 1 188 ? 2.096 -35.312 -2.352 1 98.5 188 ARG A CA 1
ATOM 1351 C C . ARG A 1 188 ? 1.806 -36.031 -3.676 1 98.5 188 ARG A C 1
ATOM 1353 O O . ARG A 1 188 ? 2.713 -36.25 -4.48 1 98.5 188 ARG A O 1
ATOM 1360 N N . ARG A 1 189 ? 0.577 -36.375 -3.859 1 98.69 189 ARG A N 1
ATOM 1361 C CA . ARG A 1 189 ? 0.182 -37.031 -5.094 1 98.69 189 ARG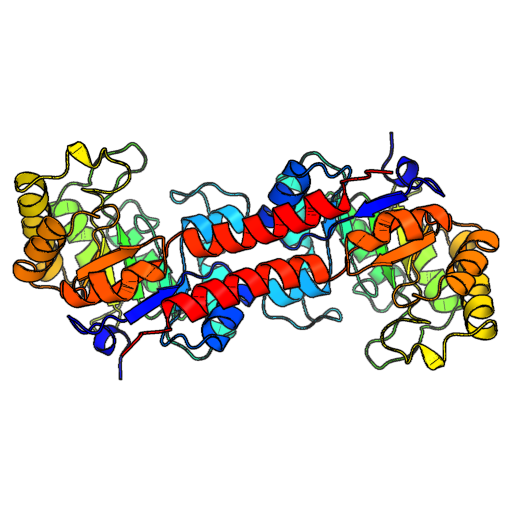 A CA 1
ATOM 1362 C C . ARG A 1 189 ? 0.373 -36.125 -6.297 1 98.69 189 ARG A C 1
ATOM 1364 O O . ARG A 1 189 ? 0.839 -36.562 -7.352 1 98.69 189 ARG A O 1
ATOM 1371 N N . VAL A 1 190 ? -0.067 -34.875 -6.184 1 98.94 190 VAL A N 1
ATOM 1372 C CA . VAL A 1 190 ? 0.125 -33.938 -7.273 1 98.94 190 VAL A CA 1
ATOM 1373 C C . VAL A 1 190 ? 1.614 -33.781 -7.578 1 98.94 190 VAL A C 1
ATOM 1375 O O . VAL A 1 190 ? 2.021 -33.812 -8.742 1 98.94 190 VAL A O 1
ATOM 1378 N N . VAL A 1 191 ? 2.455 -33.656 -6.535 1 98.88 191 VAL A N 1
ATOM 1379 C CA . VAL A 1 191 ? 3.896 -33.469 -6.688 1 98.88 191 VAL A CA 1
ATOM 1380 C C . VAL A 1 191 ? 4.492 -34.688 -7.406 1 98.88 191 VAL A C 1
ATOM 1382 O O . VAL A 1 191 ? 5.285 -34.531 -8.336 1 98.88 191 VAL A O 1
ATOM 1385 N N . ALA A 1 192 ? 4.082 -35.844 -7.031 1 98.5 192 ALA A N 1
ATOM 1386 C CA . ALA A 1 192 ? 4.617 -37.062 -7.598 1 98.5 192 ALA A CA 1
ATOM 1387 C C . ALA A 1 192 ? 4.199 -37.219 -9.055 1 98.5 192 ALA A C 1
ATOM 1389 O O . ALA A 1 192 ? 4.945 -37.781 -9.867 1 98.5 192 ALA A O 1
ATOM 1390 N N . GLY A 1 193 ? 3.07 -36.781 -9.352 1 98.75 193 GLY A N 1
ATOM 1391 C CA . GLY A 1 193 ? 2.504 -37.062 -10.664 1 98.75 193 GLY A CA 1
ATOM 1392 C C . GLY A 1 193 ? 2.758 -35.969 -11.672 1 98.75 193 GLY A C 1
ATOM 1393 O O . GLY A 1 193 ? 2.65 -36.188 -12.883 1 98.75 193 GLY A O 1
ATOM 1394 N N . SER A 1 194 ? 3.031 -34.781 -11.281 1 98.88 194 SER A N 1
ATOM 1395 C CA . SER A 1 194 ? 3.139 -33.625 -12.18 1 98.88 194 SER A CA 1
ATOM 1396 C C . SER A 1 194 ? 4.453 -33.656 -12.953 1 98.88 194 SER A C 1
ATOM 1398 O O . SER A 1 194 ? 5.52 -33.875 -12.367 1 98.88 194 SER A O 1
ATOM 1400 N N . PRO A 1 195 ? 4.43 -33.406 -14.242 1 98.62 195 PRO A N 1
ATOM 1401 C CA . PRO A 1 195 ? 5.668 -33.219 -15 1 98.62 195 PRO A CA 1
ATOM 1402 C C . PRO A 1 195 ? 6.336 -31.875 -14.734 1 98.62 195 PRO A C 1
ATOM 1404 O O . PRO A 1 195 ? 7.461 -31.641 -15.188 1 98.62 195 PRO A O 1
ATOM 1407 N N . LEU A 1 196 ? 5.699 -30.938 -14.102 1 98.69 196 LEU A N 1
ATOM 1408 C CA . LEU A 1 196 ? 6.152 -29.578 -13.812 1 98.69 196 LEU A CA 1
ATOM 1409 C C . LEU A 1 196 ? 6.402 -29.406 -12.312 1 98.69 196 LEU A C 1
ATOM 1411 O O . LEU A 1 196 ? 5.746 -30.047 -11.492 1 98.69 196 LEU A O 1
ATOM 1415 N N . PRO A 1 197 ? 7.426 -28.516 -11.953 1 98.81 197 PRO A N 1
ATOM 1416 C CA . PRO A 1 197 ? 7.484 -28.141 -10.539 1 98.81 197 PRO A CA 1
ATOM 1417 C C . PRO A 1 197 ? 6.152 -27.594 -10.016 1 98.81 197 PRO A C 1
ATOM 1419 O O . PRO A 1 197 ? 5.457 -26.875 -10.727 1 98.81 197 PRO A O 1
ATOM 1422 N N . VAL A 1 198 ? 5.777 -27.969 -8.766 1 98.94 198 VAL A N 1
ATOM 1423 C CA . VAL A 1 198 ? 4.445 -27.672 -8.242 1 98.94 198 VAL A CA 1
ATOM 1424 C C . VAL A 1 198 ? 4.508 -26.484 -7.289 1 98.94 198 VAL A C 1
ATOM 1426 O O . VAL A 1 198 ? 5.367 -26.422 -6.406 1 98.94 198 VAL A O 1
ATOM 1429 N N . ASN A 1 199 ? 3.688 -25.531 -7.559 1 98.94 199 ASN A N 1
ATOM 1430 C CA . ASN A 1 199 ? 3.422 -24.375 -6.711 1 98.94 199 ASN A CA 1
ATOM 1431 C C . ASN A 1 199 ? 2.148 -24.562 -5.891 1 98.94 199 ASN A C 1
ATOM 1433 O O . ASN A 1 199 ? 1.113 -24.953 -6.426 1 98.94 199 ASN A O 1
ATOM 1437 N N . VAL A 1 200 ? 2.184 -24.312 -4.578 1 98.88 200 VAL A N 1
ATOM 1438 C CA . VAL A 1 200 ? 1.002 -24.281 -3.721 1 98.88 200 VAL A CA 1
ATOM 1439 C C . VAL A 1 200 ? 0.908 -22.922 -3.021 1 98.88 200 VAL A C 1
ATOM 1441 O O . VAL A 1 200 ? 1.89 -22.188 -2.961 1 98.88 200 VAL A O 1
ATOM 1444 N N . MET A 1 201 ? -0.284 -22.594 -2.615 1 98.62 201 MET A N 1
ATOM 1445 C CA . MET A 1 201 ? -0.539 -21.375 -1.841 1 98.62 201 MET A CA 1
ATOM 1446 C C . MET A 1 201 ? -0.615 -21.688 -0.35 1 98.62 201 MET A C 1
ATOM 1448 O O . MET A 1 201 ? -1.232 -22.672 0.051 1 98.62 201 MET A O 1
ATOM 1452 N N . ALA A 1 202 ? 0.035 -20.938 0.438 1 98.06 202 ALA A N 1
ATOM 1453 C CA . ALA A 1 202 ? -0.023 -21.047 1.895 1 98.06 202 ALA A CA 1
ATOM 1454 C C . ALA A 1 202 ? -0.45 -19.719 2.52 1 98.06 202 ALA A C 1
ATOM 1456 O O . ALA A 1 202 ? -0.385 -18.672 1.874 1 98.06 202 ALA A O 1
ATOM 1457 N N . SER A 1 203 ? -0.995 -19.781 3.779 1 97.56 203 SER A N 1
ATOM 1458 C CA . SER A 1 203 ? -1.404 -18.562 4.469 1 97.56 203 SER A CA 1
ATOM 1459 C C . SER A 1 203 ? -0.652 -18.391 5.785 1 97.56 203 SER A C 1
ATOM 1461 O O . SER A 1 203 ? -0.656 -17.312 6.371 1 97.56 203 SER A O 1
ATOM 1463 N N . ASP A 1 204 ? -0 -19.438 6.242 1 97.56 204 ASP A N 1
ATOM 1464 C CA . ASP A 1 204 ? 0.755 -19.422 7.492 1 97.56 204 ASP A CA 1
ATOM 1465 C C . ASP A 1 204 ? 2.229 -19.734 7.25 1 97.56 204 ASP A C 1
ATOM 1467 O O . ASP A 1 204 ? 2.566 -20.828 6.793 1 97.56 204 ASP A O 1
ATOM 1471 N N . PRO A 1 205 ? 3.09 -18.828 7.59 1 97.94 205 PRO A N 1
ATOM 1472 C CA . PRO A 1 205 ? 4.527 -19.062 7.418 1 97.94 205 PRO A CA 1
ATOM 1473 C C . PRO A 1 205 ? 4.988 -20.375 8.062 1 97.94 205 PRO A C 1
ATOM 1475 O O . PRO A 1 205 ? 5.965 -20.969 7.609 1 97.94 205 PRO A O 1
ATOM 1478 N N . ALA A 1 206 ? 4.32 -20.875 9.039 1 96.5 206 ALA A N 1
ATOM 1479 C CA . ALA A 1 206 ? 4.703 -22.078 9.758 1 96.5 206 ALA A CA 1
ATOM 1480 C C . ALA A 1 206 ? 4.547 -23.312 8.875 1 96.5 206 ALA A C 1
ATOM 1482 O O . ALA A 1 206 ? 5.039 -24.391 9.211 1 96.5 206 ALA A O 1
ATOM 1483 N N . ASP A 1 207 ? 3.896 -23.141 7.738 1 97.31 207 ASP A N 1
ATOM 1484 C CA . ASP A 1 207 ? 3.586 -24.281 6.883 1 97.31 207 ASP A CA 1
ATOM 1485 C C . ASP A 1 207 ? 4.738 -24.578 5.926 1 97.31 207 ASP A C 1
ATOM 1487 O O . ASP A 1 207 ? 4.75 -25.625 5.266 1 97.31 207 ASP A O 1
ATOM 1491 N N . VAL A 1 208 ? 5.738 -23.734 5.855 1 98.25 208 VAL A N 1
ATOM 1492 C CA . VAL A 1 208 ? 6.734 -23.797 4.785 1 98.25 208 VAL A CA 1
ATOM 1493 C C . VAL A 1 208 ? 7.484 -25.125 4.844 1 98.25 208 VAL A C 1
ATOM 1495 O O . VAL A 1 208 ? 7.598 -25.812 3.832 1 98.25 208 VAL A O 1
ATOM 1498 N N . ASP A 1 209 ? 7.926 -25.531 6.02 1 97.75 209 ASP A N 1
ATOM 1499 C CA . ASP A 1 209 ? 8.734 -26.734 6.133 1 97.75 209 ASP A CA 1
ATOM 1500 C C . ASP A 1 209 ? 7.926 -27.984 5.77 1 97.75 209 ASP A C 1
ATOM 1502 O O . ASP A 1 209 ? 8.414 -28.859 5.066 1 97.75 209 ASP A O 1
ATOM 1506 N N . ALA A 1 210 ? 6.75 -27.984 6.277 1 97.94 210 ALA A N 1
ATOM 1507 C CA . ALA A 1 210 ? 5.895 -29.125 5.98 1 97.94 210 ALA A CA 1
ATOM 1508 C C . ALA A 1 210 ? 5.617 -29.234 4.484 1 97.94 210 ALA A C 1
ATOM 1510 O O . ALA A 1 210 ? 5.645 -30.328 3.92 1 97.94 210 ALA A O 1
ATOM 1511 N N . LEU A 1 211 ? 5.367 -28.156 3.818 1 98.5 211 LEU A N 1
ATOM 1512 C CA . LEU A 1 211 ? 5.094 -28.141 2.387 1 98.5 211 LEU A CA 1
ATOM 1513 C C . LEU A 1 211 ? 6.336 -28.531 1.59 1 98.5 211 LEU A C 1
ATOM 1515 O O . LEU A 1 211 ? 6.246 -29.266 0.603 1 98.5 211 LEU A O 1
ATOM 1519 N N . ALA A 1 212 ? 7.473 -28 2.051 1 98.31 212 ALA A N 1
ATOM 1520 C CA . ALA A 1 212 ? 8.734 -28.391 1.424 1 98.31 212 ALA A CA 1
ATOM 1521 C C . ALA A 1 212 ? 8.945 -29.891 1.488 1 98.31 212 ALA A C 1
ATOM 1523 O O . ALA A 1 212 ? 9.336 -30.516 0.496 1 98.31 212 ALA A O 1
ATOM 1524 N N . ALA A 1 213 ? 8.633 -30.453 2.605 1 98.06 213 ALA A N 1
ATOM 1525 C CA . ALA A 1 213 ? 8.82 -31.891 2.82 1 98.06 213 ALA A CA 1
ATOM 1526 C C . ALA A 1 213 ? 7.945 -32.719 1.878 1 98.06 213 ALA A C 1
ATOM 1528 O O . ALA A 1 213 ? 8.25 -33.875 1.583 1 98.06 213 ALA A O 1
ATOM 1529 N N . LEU A 1 214 ? 6.887 -32.125 1.418 1 98.69 214 LEU A N 1
ATOM 1530 C CA . LEU A 1 214 ? 5.984 -32.781 0.497 1 98.69 214 LEU A CA 1
ATOM 1531 C C . LEU A 1 214 ? 6.516 -32.719 -0.931 1 98.69 214 LEU A C 1
ATOM 1533 O O . LEU A 1 214 ? 5.938 -33.344 -1.841 1 98.69 214 LEU A O 1
ATOM 1537 N N . GLY A 1 215 ? 7.586 -32 -1.163 1 98.69 215 GLY A N 1
ATOM 1538 C CA . GLY A 1 215 ? 8.211 -31.938 -2.475 1 98.69 215 GLY A CA 1
ATOM 1539 C C . GLY A 1 215 ? 7.75 -30.75 -3.295 1 98.69 215 GLY A C 1
ATOM 1540 O O . GLY A 1 215 ? 7.973 -30.703 -4.504 1 98.69 215 GLY A O 1
ATOM 1541 N N . VAL A 1 216 ? 7.113 -29.812 -2.693 1 98.75 216 VAL A N 1
ATOM 1542 C CA . VAL A 1 216 ? 6.68 -28.594 -3.365 1 98.75 216 VAL A CA 1
ATOM 1543 C C . VAL A 1 216 ? 7.895 -27.781 -3.812 1 98.75 216 VAL A C 1
ATOM 1545 O O . VAL A 1 216 ? 8.914 -27.75 -3.117 1 98.75 216 VAL A O 1
ATOM 1548 N N . ALA A 1 217 ? 7.77 -27.109 -5 1 98.88 217 ALA A N 1
ATOM 1549 C CA . ALA A 1 217 ? 8.906 -26.391 -5.57 1 98.88 217 ALA A CA 1
ATOM 1550 C C . ALA A 1 217 ? 8.742 -24.875 -5.402 1 98.88 217 ALA A C 1
ATOM 1552 O O . ALA A 1 217 ? 9.719 -24.125 -5.512 1 98.88 217 ALA A O 1
ATOM 1553 N N . ARG A 1 218 ? 7.555 -24.422 -5.203 1 98.88 218 ARG A N 1
ATOM 1554 C CA . ARG A 1 218 ? 7.207 -23.016 -5.043 1 98.88 218 ARG A CA 1
ATOM 1555 C C . ARG A 1 218 ? 6.055 -22.844 -4.055 1 98.88 218 ARG A C 1
ATOM 1557 O O . ARG A 1 218 ? 5.074 -23.594 -4.105 1 98.88 218 ARG A O 1
ATOM 1564 N N . ILE A 1 219 ? 6.195 -21.969 -3.08 1 98.88 219 ILE A N 1
ATOM 1565 C CA . ILE A 1 219 ? 5.152 -21.609 -2.125 1 98.88 219 ILE A CA 1
ATOM 1566 C C . ILE A 1 219 ? 4.816 -20.125 -2.254 1 98.88 219 ILE A C 1
ATOM 1568 O O . ILE A 1 219 ? 5.703 -19.281 -2.166 1 98.88 219 ILE A O 1
ATOM 1572 N N . SER A 1 220 ? 3.604 -19.812 -2.537 1 98.75 220 SER A N 1
ATOM 1573 C CA . SER A 1 220 ? 3.141 -18.438 -2.645 1 98.75 220 SER A CA 1
ATOM 1574 C C . SER A 1 220 ? 2.242 -18.062 -1.471 1 98.75 220 SER A C 1
ATOM 1576 O O . SER A 1 220 ? 1.301 -18.781 -1.146 1 98.75 220 SER A O 1
ATOM 1578 N N . PHE A 1 221 ? 2.547 -16.984 -0.863 1 98.69 221 PHE A N 1
ATOM 1579 C CA . PHE A 1 221 ? 1.646 -16.422 0.13 1 98.69 221 PHE A CA 1
ATOM 1580 C C . PHE A 1 221 ? 0.756 -15.352 -0.496 1 98.69 221 PHE A C 1
ATOM 1582 O O . PHE A 1 221 ? 1.139 -14.18 -0.568 1 98.69 221 PHE A O 1
ATOM 1589 N N . GLY A 1 222 ? -0.351 -15.719 -0.96 1 96.56 222 GLY A N 1
ATOM 1590 C CA . GLY A 1 222 ? -1.313 -14.867 -1.64 1 96.56 222 GLY A CA 1
ATOM 1591 C C . GLY A 1 222 ? -1.643 -13.609 -0.867 1 96.56 222 GLY A C 1
ATOM 1592 O O . GLY A 1 222 ? -0.768 -12.773 -0.632 1 96.56 222 GLY A O 1
ATOM 1593 N N . PRO A 1 223 ? -2.812 -13.469 -0.438 1 97.75 223 PRO A N 1
ATOM 1594 C CA . PRO A 1 223 ? -3.252 -12.234 0.213 1 97.75 223 PRO A CA 1
ATOM 1595 C C . PRO A 1 223 ? -2.826 -12.156 1.677 1 97.75 223 PRO A C 1
ATOM 1597 O O . PRO A 1 223 ? -2.932 -11.094 2.297 1 97.75 223 PRO A O 1
ATOM 1600 N N . ALA A 1 224 ? -2.32 -13.25 2.223 1 98.56 224 ALA A N 1
ATOM 1601 C CA . ALA A 1 224 ? -2.062 -13.344 3.658 1 98.56 224 ALA A CA 1
ATOM 1602 C C . ALA A 1 224 ? -1.114 -12.242 4.117 1 98.56 224 ALA A C 1
ATOM 1604 O O . ALA A 1 224 ? -1.35 -11.602 5.145 1 98.56 224 ALA A O 1
ATOM 1605 N N . PRO A 1 225 ? -0.021 -11.984 3.355 1 98.88 225 PRO A N 1
ATOM 1606 C CA . PRO A 1 225 ? 0.868 -10.898 3.783 1 98.88 225 PRO A CA 1
ATOM 1607 C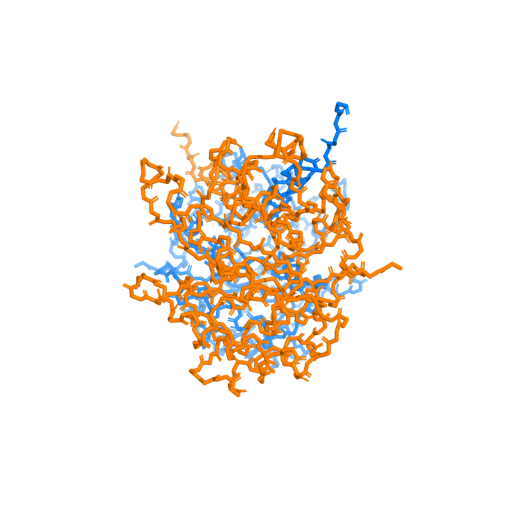 C . PRO A 1 225 ? 0.164 -9.547 3.838 1 98.88 225 PRO A C 1
ATOM 1609 O O . PRO A 1 225 ? 0.364 -8.781 4.785 1 98.88 225 PRO A O 1
ATOM 1612 N N . TYR A 1 226 ? -0.632 -9.211 2.844 1 98.88 226 TYR A N 1
ATOM 1613 C CA . TYR A 1 226 ? -1.4 -7.973 2.811 1 98.88 226 TYR A CA 1
ATOM 1614 C C . TYR A 1 226 ? -2.369 -7.898 3.984 1 98.88 226 TYR A C 1
ATOM 1616 O O . TYR A 1 226 ? -2.479 -6.863 4.645 1 98.88 226 TYR A O 1
ATOM 1624 N N . LEU A 1 227 ? -3.014 -8.984 4.223 1 98.81 227 LEU A N 1
ATOM 1625 C CA . LEU A 1 227 ? -3.977 -9.039 5.32 1 98.81 227 LEU A CA 1
ATOM 1626 C C . LEU A 1 227 ? -3.283 -8.836 6.664 1 98.81 227 LEU A C 1
ATOM 1628 O O . LEU A 1 227 ? -3.842 -8.211 7.566 1 98.81 227 LEU A O 1
ATOM 1632 N N . ALA A 1 228 ? -2.084 -9.352 6.789 1 98.81 228 ALA A N 1
ATOM 1633 C CA . ALA A 1 228 ? -1.312 -9.109 8.008 1 98.81 228 ALA A CA 1
ATOM 1634 C C . ALA A 1 228 ? -1 -7.629 8.18 1 98.81 228 ALA A C 1
ATOM 1636 O O . ALA A 1 228 ? -1.121 -7.086 9.281 1 98.81 228 ALA A O 1
ATOM 1637 N N . ALA A 1 229 ? -0.587 -6.992 7.121 1 98.88 229 ALA A N 1
ATOM 1638 C CA . ALA A 1 229 ? -0.265 -5.566 7.16 1 98.88 229 ALA A CA 1
ATOM 1639 C C . ALA A 1 229 ? -1.497 -4.734 7.5 1 98.88 229 ALA A C 1
ATOM 1641 O O . ALA A 1 229 ? -1.437 -3.844 8.352 1 98.88 229 ALA A O 1
ATOM 1642 N N . VAL A 1 230 ? -2.6 -5.031 6.836 1 98.31 230 VAL A N 1
ATOM 1643 C CA . VAL A 1 230 ? -3.832 -4.27 7.031 1 98.31 230 VAL A CA 1
ATOM 1644 C C . VAL A 1 230 ? -4.359 -4.496 8.445 1 98.31 230 VAL A C 1
ATOM 1646 O O . VAL A 1 230 ? -4.934 -3.588 9.055 1 98.31 230 VAL A O 1
ATOM 1649 N N . ALA A 1 231 ? -4.207 -5.711 8.93 1 98.75 231 ALA A N 1
ATOM 1650 C CA . ALA A 1 231 ? -4.613 -5.984 10.305 1 98.75 231 ALA A CA 1
ATOM 1651 C C . ALA A 1 231 ? -3.824 -5.129 11.289 1 98.75 231 ALA A C 1
ATOM 1653 O O . ALA A 1 231 ? -4.383 -4.605 12.258 1 98.75 231 ALA A O 1
ATOM 1654 N N . ALA A 1 232 ? -2.508 -5.031 11.094 1 98.88 232 ALA A N 1
ATOM 1655 C CA . ALA A 1 232 ? -1.675 -4.184 11.945 1 98.88 232 ALA A CA 1
ATOM 1656 C C . ALA A 1 232 ? -2.131 -2.729 11.875 1 98.88 232 ALA A C 1
ATOM 1658 O O . ALA A 1 232 ? -2.205 -2.047 12.906 1 98.88 232 ALA A O 1
ATOM 1659 N N . LEU A 1 233 ? -2.453 -2.254 10.711 1 98.88 233 LEU A N 1
ATOM 1660 C CA . LEU A 1 233 ? -2.967 -0.9 10.523 1 98.88 233 LEU A CA 1
ATOM 1661 C C . LEU A 1 233 ? -4.285 -0.715 11.266 1 98.88 233 LEU A C 1
ATOM 1663 O O . LEU A 1 233 ? -4.488 0.297 11.945 1 98.88 233 LEU A O 1
ATOM 1667 N N . GLY A 1 234 ? -5.164 -1.685 11.078 1 98.81 234 GLY A N 1
ATOM 1668 C CA . GLY A 1 234 ? -6.445 -1.624 11.773 1 98.81 234 GLY A CA 1
ATOM 1669 C C . GLY A 1 234 ? -6.305 -1.54 13.281 1 98.81 234 GLY A C 1
ATOM 1670 O O . GLY A 1 234 ? -7.012 -0.767 13.93 1 98.81 234 GLY A O 1
ATOM 1671 N N . ARG A 1 235 ? -5.41 -2.309 13.859 1 98.62 235 ARG A N 1
ATOM 1672 C CA . ARG A 1 235 ? -5.164 -2.273 15.297 1 98.62 235 ARG A CA 1
ATOM 1673 C C . ARG A 1 235 ? -4.621 -0.917 15.727 1 98.62 235 ARG A C 1
ATOM 1675 O O . ARG A 1 235 ? -5.031 -0.375 16.75 1 98.62 235 ARG A O 1
ATOM 1682 N N . PHE A 1 236 ? -3.664 -0.403 14.969 1 98.75 236 PHE A N 1
ATOM 1683 C CA . PHE A 1 236 ? -3.113 0.919 15.234 1 98.75 236 PHE A CA 1
ATOM 1684 C C . PHE A 1 236 ? -4.219 1.968 15.281 1 98.75 236 PHE A C 1
ATOM 1686 O O . PHE A 1 236 ? -4.312 2.742 16.234 1 98.75 236 PHE A O 1
ATOM 1693 N N . ALA A 1 237 ? -5.047 1.934 14.25 1 98.81 237 ALA A N 1
ATOM 1694 C CA . ALA A 1 237 ? -6.125 2.912 14.133 1 98.81 237 ALA A CA 1
ATOM 1695 C C . ALA A 1 237 ? -7.121 2.777 15.273 1 98.81 237 ALA A C 1
ATOM 1697 O O . ALA A 1 237 ? -7.508 3.773 15.891 1 98.81 237 ALA A O 1
ATOM 1698 N N . ALA A 1 238 ? -7.512 1.569 15.562 1 98.44 238 ALA A N 1
ATOM 1699 C CA . ALA A 1 238 ? -8.461 1.324 16.656 1 98.44 238 ALA A CA 1
ATOM 1700 C C . ALA A 1 238 ? -7.926 1.851 17.984 1 98.44 238 ALA A C 1
ATOM 1702 O O . ALA A 1 238 ? -8.664 2.461 18.75 1 98.44 238 ALA A O 1
ATOM 1703 N N . ALA A 1 239 ? -6.691 1.608 18.219 1 98.25 239 ALA A N 1
ATOM 1704 C CA . ALA A 1 239 ? -6.07 2.092 19.438 1 98.25 239 ALA A CA 1
ATOM 1705 C C . ALA A 1 239 ? -6.066 3.617 19.5 1 98.25 239 ALA A C 1
ATOM 1707 O O . ALA A 1 239 ? -6.273 4.211 20.562 1 98.25 239 ALA A O 1
ATOM 1708 N N . ALA A 1 240 ? -5.816 4.23 18.359 1 98.38 240 ALA A N 1
ATOM 1709 C CA . ALA A 1 240 ? -5.777 5.688 18.281 1 98.38 240 ALA A CA 1
ATOM 1710 C C . ALA A 1 240 ? -7.156 6.289 18.531 1 98.38 240 ALA A C 1
ATOM 1712 O O . ALA A 1 240 ? -7.273 7.395 19.078 1 98.38 240 ALA A O 1
ATOM 1713 N N . TYR A 1 241 ? -8.18 5.535 18.156 1 97.81 241 TYR A N 1
ATOM 1714 C CA . TYR A 1 241 ? -9.539 6.059 18.25 1 97.81 241 TYR A CA 1
ATOM 1715 C C . TYR A 1 241 ? -10.18 5.676 19.578 1 97.81 241 TYR A C 1
ATOM 1717 O O . TYR A 1 241 ? -11.227 6.215 19.938 1 97.81 241 TYR A O 1
ATOM 1725 N N . ASP A 1 242 ? -9.594 4.668 20.219 1 91.5 242 ASP A N 1
ATOM 1726 C CA . ASP A 1 242 ? -10.141 4.219 21.5 1 91.5 242 ASP A CA 1
ATOM 1727 C C . ASP A 1 242 ? -9.883 5.254 22.594 1 91.5 242 ASP A C 1
ATOM 1729 O O . ASP A 1 242 ? -8.797 5.309 23.172 1 91.5 242 ASP A O 1
ATOM 1733 N N . ARG A 1 243 ? -10.844 6.082 22.906 1 81.06 243 ARG A N 1
ATOM 1734 C CA . ARG A 1 243 ? -10.75 7.152 23.891 1 81.06 243 ARG A CA 1
ATOM 1735 C C . ARG A 1 243 ? -11.211 6.68 25.266 1 81.06 243 ARG A C 1
ATOM 1737 O O . ARG A 1 243 ? -12.328 6.188 25.406 1 81.06 243 ARG A O 1
ATOM 1744 N N . SER A 1 244 ? -10.664 5.426 25.906 1 60.34 244 SER A N 1
ATOM 1745 C CA . SER A 1 244 ? -11.039 4.906 27.219 1 60.34 244 SER A CA 1
ATOM 1746 C C . SER A 1 244 ? -11.414 6.039 28.172 1 60.34 244 SER A C 1
ATOM 1748 O O . SER A 1 244 ? -12.078 5.812 29.188 1 60.34 244 SER A O 1
ATOM 1750 N N . ALA A 1 245 ? -10.586 7.066 28.656 1 35.09 245 ALA A N 1
ATOM 1751 C CA . ALA A 1 245 ? -10.727 7.676 29.969 1 35.09 245 ALA A CA 1
ATOM 1752 C C . ALA A 1 245 ? -11.953 8.578 30.031 1 35.09 245 ALA A C 1
ATOM 1754 O O . ALA A 1 245 ? -12.273 9.266 29.062 1 35.09 245 ALA A O 1
ATOM 1755 N N . MET B 1 1 ? -22.031 19.219 9.109 1 84.44 1 MET B N 1
ATOM 1756 C CA . MET B 1 1 ? -20.75 19.375 9.805 1 84.44 1 MET B CA 1
ATOM 1757 C C . MET B 1 1 ? -19.594 19.359 8.812 1 84.44 1 MET B C 1
ATOM 1759 O O . MET B 1 1 ? -19.531 18.5 7.934 1 84.44 1 MET B O 1
ATOM 1763 N N . THR B 1 2 ? -18.75 20.422 8.852 1 93.25 2 THR B N 1
ATOM 1764 C CA . THR B 1 2 ? -17.609 20.531 7.953 1 93.25 2 THR B CA 1
ATOM 1765 C C . THR B 1 2 ? -16.375 19.844 8.555 1 93.25 2 THR B C 1
ATOM 1767 O O . THR B 1 2 ? -16.391 19.453 9.719 1 93.25 2 THR B O 1
ATOM 1770 N N . PHE B 1 3 ? -15.43 19.641 7.719 1 98.12 3 PHE B N 1
ATOM 1771 C CA . PHE B 1 3 ? -14.18 19.062 8.203 1 98.12 3 PHE B CA 1
ATOM 1772 C C . PHE B 1 3 ? -13.578 19.922 9.305 1 98.12 3 PHE B C 1
ATOM 1774 O O . PHE B 1 3 ? -13.094 19.391 10.312 1 98.12 3 PHE B O 1
ATOM 1781 N N . LEU B 1 4 ? -13.625 21.234 9.172 1 97.94 4 LEU B N 1
ATOM 1782 C CA . LEU B 1 4 ? -13.07 22.125 10.172 1 97.94 4 LEU B CA 1
ATOM 1783 C C . LEU B 1 4 ? -13.805 22 11.5 1 97.94 4 LEU B C 1
ATOM 1785 O O . LEU B 1 4 ? -13.188 22.109 12.562 1 97.94 4 LEU B O 1
ATOM 1789 N N . ASP B 1 5 ? -15.047 21.641 11.43 1 97.5 5 ASP B N 1
ATOM 1790 C CA . ASP B 1 5 ? -15.867 21.484 12.633 1 97.5 5 ASP B CA 1
ATOM 1791 C C . ASP B 1 5 ? -15.359 20.328 13.5 1 97.5 5 ASP B C 1
ATOM 1793 O O . ASP B 1 5 ? -15.703 20.25 14.68 1 97.5 5 ASP B O 1
ATOM 1797 N N . LEU B 1 6 ? -14.578 19.469 12.961 1 98.19 6 LEU B N 1
ATOM 1798 C CA . LEU B 1 6 ? -14.047 18.328 13.711 1 98.19 6 LEU B CA 1
ATOM 1799 C C . LEU B 1 6 ? -12.875 18.766 14.586 1 98.19 6 LEU B C 1
ATOM 1801 O O . LEU B 1 6 ? -12.445 18.016 15.469 1 98.19 6 LEU B O 1
ATOM 1805 N N . HIS B 1 7 ? -12.297 19.922 14.367 1 98.38 7 HIS B N 1
ATOM 1806 C CA . HIS B 1 7 ? -11.125 20.422 15.078 1 98.38 7 HIS B CA 1
ATOM 1807 C C . HIS B 1 7 ? -11.531 21.109 16.375 1 98.38 7 HIS B C 1
ATOM 1809 O O . HIS B 1 7 ? -11.5 22.328 16.469 1 98.38 7 HIS B O 1
ATOM 1815 N N . HIS B 1 8 ? -11.742 20.344 17.453 1 97 8 HIS B N 1
ATOM 1816 C CA . HIS B 1 8 ? -12.156 20.891 18.734 1 97 8 HIS B CA 1
ATOM 1817 C C . HIS B 1 8 ? -11.016 20.812 19.75 1 97 8 HIS B C 1
ATOM 1819 O O . HIS B 1 8 ? -10.555 19.719 20.094 1 97 8 HIS B O 1
ATOM 1825 N N . PRO B 1 9 ? -10.602 21.984 20.25 1 97.25 9 PRO B N 1
ATOM 1826 C CA . PRO B 1 9 ? -9.586 21.953 21.312 1 97.25 9 PRO B CA 1
ATOM 1827 C C . PRO B 1 9 ? -10.008 21.094 22.5 1 97.25 9 PRO B C 1
ATOM 1829 O O . PRO B 1 9 ? -11.117 21.25 23.016 1 97.25 9 PRO B O 1
ATOM 1832 N N . GLY B 1 10 ? -9.195 20.156 22.844 1 95.31 10 GLY B N 1
ATOM 1833 C CA . GLY B 1 10 ? -9.492 19.266 23.953 1 95.31 10 GLY B CA 1
ATOM 1834 C C . GLY B 1 10 ? -10.25 18.031 23.531 1 95.31 10 GLY B C 1
ATOM 1835 O O . GLY B 1 10 ? -10.336 17.062 24.281 1 95.31 10 GLY B O 1
ATOM 1836 N N . ASP B 1 11 ? -10.859 18.047 22.438 1 97.25 11 ASP B N 1
ATOM 1837 C CA . ASP B 1 11 ? -11.484 16.906 21.75 1 97.25 11 ASP B CA 1
ATOM 1838 C C . ASP B 1 11 ? -11.07 16.844 20.281 1 97.25 11 ASP B C 1
ATOM 1840 O O . ASP B 1 11 ? -11.891 17.094 19.406 1 97.25 11 ASP B O 1
ATOM 1844 N N . PRO B 1 12 ? -9.852 16.469 20.078 1 98.5 12 PRO B N 1
ATOM 1845 C CA . PRO B 1 12 ? -9.242 16.625 18.766 1 98.5 12 PRO B CA 1
ATOM 1846 C C . PRO B 1 12 ? -9.766 15.609 17.75 1 98.5 12 PRO B C 1
ATOM 1848 O O . PRO B 1 12 ? -10.141 14.5 18.109 1 98.5 12 PRO B O 1
ATOM 1851 N N . VAL B 1 13 ? -9.828 16.031 16.438 1 98.69 13 VAL B N 1
ATOM 1852 C CA . VAL B 1 13 ? -9.906 15.039 15.375 1 98.69 13 VAL B CA 1
ATOM 1853 C C . VAL B 1 13 ? -8.602 14.25 15.297 1 98.69 13 VAL B C 1
ATOM 1855 O O . VAL B 1 13 ? -7.52 14.836 15.266 1 98.69 13 VAL B O 1
ATOM 1858 N N . VAL B 1 14 ? -8.711 12.961 15.414 1 98.81 14 VAL B N 1
ATOM 1859 C CA . VAL B 1 14 ? -7.562 12.062 15.359 1 98.81 14 VAL B CA 1
ATOM 1860 C C . VAL B 1 14 ? -7.434 11.469 13.961 1 98.81 14 VAL B C 1
ATOM 1862 O O . VAL B 1 14 ? -8.359 10.828 13.461 1 98.81 14 VAL B O 1
ATOM 1865 N N . LEU B 1 15 ? -6.258 11.719 13.344 1 98.88 15 LEU B N 1
ATOM 1866 C CA . LEU B 1 15 ? -6.039 11.328 11.953 1 98.88 15 LEU B CA 1
ATOM 1867 C C . LEU B 1 15 ? -4.918 10.297 11.852 1 98.88 15 LEU B C 1
ATOM 1869 O O . LEU B 1 15 ? -3.742 10.641 11.992 1 98.88 15 LEU B O 1
ATOM 1873 N N . VAL B 1 16 ? -5.344 9.062 11.625 1 98.88 16 VAL B N 1
ATOM 1874 C CA . VAL B 1 16 ? -4.414 8.023 11.195 1 98.88 16 VAL B CA 1
ATOM 1875 C C . VAL B 1 16 ? -4.188 8.125 9.688 1 98.88 16 VAL B C 1
ATOM 1877 O O . VAL B 1 16 ? -5.137 8.039 8.898 1 98.88 16 VAL B O 1
ATOM 1880 N N . ASN B 1 17 ? -2.898 8.328 9.297 1 98.81 17 ASN B N 1
ATOM 1881 C CA . ASN B 1 17 ? -2.648 8.672 7.902 1 98.81 17 ASN B CA 1
ATOM 1882 C C . ASN B 1 17 ? -2.678 7.434 7.012 1 98.81 17 ASN B C 1
ATOM 1884 O O . ASN B 1 17 ? -2.072 6.414 7.336 1 98.81 17 ASN B O 1
ATOM 1888 N N . ALA B 1 18 ? -3.367 7.559 5.914 1 98.88 18 ALA B N 1
ATOM 1889 C CA . ALA B 1 18 ? -3.467 6.551 4.863 1 98.88 18 ALA B CA 1
ATOM 1890 C C . ALA B 1 18 ? -2.465 6.824 3.744 1 98.88 18 ALA B C 1
ATOM 1892 O O . ALA B 1 18 ? -1.906 7.918 3.656 1 98.88 18 ALA B O 1
ATOM 1893 N N . TRP B 1 19 ? -2.238 5.781 2.814 1 98.94 19 TRP B N 1
ATOM 1894 C CA . TRP B 1 19 ? -1.321 5.984 1.698 1 98.94 19 TRP B CA 1
ATOM 1895 C C . TRP B 1 19 ? -1.896 5.406 0.409 1 98.94 19 TRP B C 1
ATOM 1897 O O . TRP B 1 19 ? -1.296 5.543 -0.66 1 98.94 19 TRP B O 1
ATOM 1907 N N . ASP B 1 20 ? -2.951 4.758 0.413 1 98.88 20 ASP B N 1
ATOM 1908 C CA . ASP B 1 20 ? -3.664 4.238 -0.749 1 98.88 20 ASP B CA 1
ATOM 1909 C C . ASP B 1 20 ? -5.125 3.941 -0.409 1 98.88 20 ASP B C 1
ATOM 1911 O O . ASP B 1 20 ? -5.574 4.207 0.708 1 98.88 20 ASP B O 1
ATOM 1915 N N . ALA B 1 21 ? -5.934 3.469 -1.408 1 98.88 21 ALA B N 1
ATOM 1916 C CA . ALA B 1 21 ? -7.359 3.215 -1.215 1 98.88 21 ALA B CA 1
ATOM 1917 C C . ALA B 1 21 ? -7.586 2.131 -0.166 1 98.88 21 ALA B C 1
ATOM 1919 O O . ALA B 1 21 ? -8.484 2.246 0.671 1 98.88 21 ALA B O 1
ATOM 1920 N N . GLY B 1 22 ? -6.809 1.096 -0.142 1 98.88 22 GLY B N 1
ATOM 1921 C CA . GLY B 1 22 ? -6.945 0.015 0.821 1 98.88 22 GLY B CA 1
ATOM 1922 C C . GLY B 1 22 ? -6.707 0.456 2.252 1 98.88 22 GLY B C 1
ATOM 1923 O O . GLY B 1 22 ? -7.473 0.099 3.152 1 98.88 22 GLY B O 1
ATOM 1924 N N . SER B 1 23 ? -5.613 1.168 2.445 1 98.94 23 SER B N 1
ATOM 1925 C CA . SER B 1 23 ? -5.348 1.665 3.791 1 98.94 23 SER B CA 1
ATOM 1926 C C . SER B 1 23 ? -6.43 2.639 4.246 1 98.94 23 SER B C 1
ATOM 1928 O O . SER B 1 23 ? -6.812 2.646 5.418 1 98.94 23 SER B O 1
ATOM 1930 N N . ALA B 1 24 ? -6.922 3.49 3.363 1 98.94 24 ALA B N 1
ATOM 1931 C CA . ALA B 1 24 ? -8 4.414 3.701 1 98.94 24 ALA B CA 1
ATOM 1932 C C . ALA B 1 24 ? -9.25 3.658 4.164 1 98.94 24 ALA B C 1
ATOM 1934 O O . ALA B 1 24 ? -9.867 4.027 5.16 1 98.94 24 ALA B O 1
ATOM 1935 N N . ARG B 1 25 ? -9.609 2.598 3.465 1 98.88 25 ARG B N 1
ATOM 1936 C CA . ARG B 1 25 ? -10.773 1.798 3.844 1 98.88 25 ARG B CA 1
ATOM 1937 C C . ARG B 1 25 ? -10.57 1.15 5.211 1 98.88 25 ARG B C 1
ATOM 1939 O O . ARG B 1 25 ? -11.484 1.12 6.031 1 98.88 25 ARG B O 1
ATOM 1946 N N . THR B 1 26 ? -9.398 0.636 5.41 1 98.88 26 THR B N 1
ATOM 1947 C CA . THR B 1 26 ? -9.062 0.003 6.684 1 98.88 26 THR B CA 1
ATOM 1948 C C . THR B 1 26 ? -9.234 0.988 7.836 1 98.88 26 THR B C 1
ATOM 1950 O O . THR B 1 26 ? -9.812 0.648 8.867 1 98.88 26 THR B O 1
ATOM 1953 N N . ILE B 1 27 ? -8.75 2.17 7.645 1 98.88 27 ILE B N 1
ATOM 1954 C CA . ILE B 1 27 ? -8.812 3.215 8.656 1 98.88 27 ILE B CA 1
ATOM 1955 C C . ILE B 1 27 ? -10.266 3.652 8.859 1 98.88 27 ILE B C 1
ATOM 1957 O O . ILE B 1 27 ? -10.711 3.828 10 1 98.88 27 ILE B O 1
ATOM 1961 N N . ALA B 1 28 ? -10.992 3.844 7.801 1 98.88 28 ALA B N 1
ATOM 1962 C CA . ALA B 1 28 ? -12.414 4.18 7.891 1 98.88 28 ALA B CA 1
ATOM 1963 C C . ALA B 1 28 ? -13.18 3.115 8.672 1 98.88 28 ALA B C 1
ATOM 1965 O O . ALA B 1 28 ? -13.969 3.439 9.562 1 98.88 28 ALA B O 1
ATOM 1966 N N . ASP B 1 29 ? -12.898 1.869 8.375 1 98.5 29 ASP B N 1
ATOM 1967 C CA . ASP B 1 29 ? -13.578 0.747 9.016 1 98.5 29 ASP B CA 1
ATOM 1968 C C . ASP B 1 29 ? -13.273 0.7 10.516 1 98.5 29 ASP B C 1
ATOM 1970 O O . ASP B 1 29 ? -14.062 0.171 11.297 1 98.5 29 ASP B O 1
ATOM 1974 N N . ALA B 1 30 ? -12.141 1.255 10.898 1 98.5 30 ALA B N 1
ATOM 1975 C CA . ALA B 1 30 ? -11.734 1.251 12.297 1 98.5 30 ALA B CA 1
ATOM 1976 C C . ALA B 1 30 ? -12.43 2.359 13.078 1 98.5 30 ALA B C 1
ATOM 1978 O O . ALA B 1 30 ? -12.32 2.432 14.305 1 98.5 30 ALA B O 1
ATOM 1979 N N . GLY B 1 31 ? -13.039 3.33 12.391 1 98 31 GLY B N 1
ATOM 1980 C CA . GLY B 1 31 ? -13.852 4.305 13.102 1 98 31 GLY B CA 1
ATOM 1981 C C . GLY B 1 31 ? -13.406 5.738 12.867 1 98 31 GLY B C 1
ATOM 1982 O O . GLY B 1 31 ? -13.75 6.637 13.633 1 98 31 GLY B O 1
ATOM 1983 N N . ALA B 1 32 ? -12.742 5.973 11.859 1 98.56 32 ALA B N 1
ATOM 1984 C CA . ALA B 1 32 ? -12.234 7.316 11.57 1 98.56 32 ALA B CA 1
ATOM 1985 C C . ALA B 1 32 ? -13.383 8.289 11.312 1 98.56 32 ALA B C 1
ATOM 1987 O O . ALA B 1 32 ? -14.406 7.906 10.727 1 98.56 32 ALA B O 1
ATOM 1988 N N . ALA B 1 33 ? -13.195 9.516 11.711 1 98.44 33 ALA B N 1
ATOM 1989 C CA . ALA B 1 33 ? -14.117 10.594 11.359 1 98.44 33 ALA B CA 1
ATOM 1990 C C . ALA B 1 33 ? -13.695 11.281 10.062 1 98.44 33 ALA B C 1
ATOM 1992 O O . ALA B 1 33 ? -14.516 11.922 9.398 1 98.44 33 ALA B O 1
ATOM 1993 N N . ALA B 1 34 ? -12.477 11.164 9.68 1 98.88 34 ALA B N 1
ATOM 1994 C CA . ALA B 1 34 ? -11.844 11.711 8.484 1 98.88 34 ALA B CA 1
ATOM 1995 C C . ALA B 1 34 ? -10.586 10.93 8.125 1 98.88 34 ALA B C 1
ATOM 1997 O O . ALA B 1 34 ? -10.031 10.211 8.953 1 98.88 34 ALA B O 1
ATOM 1998 N N . ILE B 1 35 ? -10.211 11.039 6.844 1 98.94 35 ILE B N 1
ATOM 1999 C CA . ILE B 1 35 ? -8.992 10.391 6.355 1 98.94 35 ILE B CA 1
ATOM 2000 C C . ILE B 1 35 ? -7.945 11.453 6.023 1 98.94 35 ILE B C 1
ATOM 2002 O O . ILE B 1 35 ? -8.273 12.5 5.461 1 98.94 35 ILE B O 1
ATOM 2006 N N . ALA B 1 36 ? -6.715 11.227 6.426 1 98.94 36 ALA B N 1
ATOM 2007 C CA . ALA B 1 36 ? -5.57 12.039 6.02 1 98.94 36 ALA B CA 1
ATOM 2008 C C . ALA B 1 36 ? -4.531 11.195 5.285 1 98.94 36 ALA B C 1
ATOM 2010 O O . ALA B 1 36 ? -4.375 10.008 5.57 1 98.94 36 ALA B O 1
ATOM 2011 N N . THR B 1 37 ? -3.873 11.789 4.34 1 98.81 37 THR B N 1
ATOM 2012 C CA . THR B 1 37 ? -2.715 11.125 3.756 1 98.81 37 THR B CA 1
ATOM 2013 C C . THR B 1 37 ? -1.423 11.633 4.391 1 98.81 37 THR B C 1
ATOM 2015 O O . THR B 1 37 ? -1.369 12.758 4.887 1 98.81 37 THR B O 1
ATOM 2018 N N . GLY B 1 38 ? -0.453 10.797 4.484 1 98.12 38 GLY B N 1
ATOM 2019 C CA . GLY B 1 38 ? 0.914 11.188 4.789 1 98.12 38 GLY B CA 1
ATOM 2020 C C . GLY B 1 38 ? 1.83 11.148 3.58 1 98.12 38 GLY B C 1
ATOM 2021 O O . GLY B 1 38 ? 1.977 10.109 2.939 1 98.12 38 GLY B O 1
ATOM 2022 N N . SER B 1 39 ? 2.467 12.32 3.297 1 98.12 39 SER B N 1
ATOM 2023 C CA . SER B 1 39 ? 3.305 12.391 2.105 1 98.12 39 SER B CA 1
ATOM 2024 C C . SER B 1 39 ? 4.422 11.359 2.154 1 98.12 39 SER B C 1
ATOM 2026 O O . SER B 1 39 ? 4.742 10.734 1.139 1 98.12 39 SER B O 1
ATOM 2028 N N . TRP B 1 40 ? 4.996 11.164 3.348 1 98.06 40 TRP B N 1
ATOM 2029 C CA . TRP B 1 40 ? 6.082 10.203 3.477 1 98.06 40 TRP B CA 1
ATOM 2030 C C . TRP B 1 40 ? 5.613 8.797 3.098 1 98.06 40 TRP B C 1
ATOM 2032 O O . TRP B 1 40 ? 6.262 8.117 2.303 1 98.06 40 TRP B O 1
ATOM 2042 N N . SER B 1 41 ? 4.516 8.336 3.623 1 98.75 41 SER B N 1
ATOM 2043 C CA . SER B 1 41 ? 4.008 6.98 3.412 1 98.75 41 SER B CA 1
ATOM 2044 C C . SER B 1 41 ? 3.574 6.77 1.966 1 98.75 41 SER B C 1
ATOM 2046 O O . SER B 1 41 ? 3.811 5.707 1.39 1 98.75 41 SER B O 1
ATOM 2048 N N . VAL B 1 42 ? 2.875 7.809 1.382 1 98.88 42 VAL B N 1
ATOM 2049 C CA . VAL B 1 42 ? 2.453 7.711 -0.012 1 98.88 42 VAL B CA 1
ATOM 2050 C C . VAL B 1 42 ? 3.678 7.574 -0.915 1 98.88 42 VAL B C 1
ATOM 2052 O O . VAL B 1 42 ? 3.711 6.719 -1.8 1 98.88 42 VAL B O 1
ATOM 2055 N N . ALA B 1 43 ? 4.688 8.422 -0.664 1 98.75 43 ALA B N 1
ATOM 2056 C CA . ALA B 1 43 ? 5.918 8.336 -1.447 1 98.75 43 ALA B CA 1
ATOM 2057 C C . ALA B 1 43 ? 6.566 6.961 -1.303 1 98.75 43 ALA B C 1
ATOM 2059 O O . ALA B 1 43 ? 6.93 6.332 -2.299 1 98.75 43 ALA B O 1
ATOM 2060 N N . ALA B 1 44 ? 6.66 6.449 -0.108 1 98.69 44 ALA B N 1
ATOM 2061 C CA . ALA B 1 44 ? 7.301 5.164 0.163 1 98.69 44 ALA B CA 1
ATOM 2062 C C . ALA B 1 44 ? 6.578 4.027 -0.552 1 98.69 44 ALA B C 1
ATOM 2064 O O . ALA B 1 44 ? 7.215 3.145 -1.133 1 98.69 44 ALA B O 1
ATOM 2065 N N . ALA B 1 45 ? 5.277 4.062 -0.514 1 98.75 45 ALA B N 1
ATOM 2066 C CA . ALA B 1 45 ? 4.477 3.023 -1.156 1 98.75 45 ALA B CA 1
ATOM 2067 C C . ALA B 1 45 ? 4.746 2.975 -2.658 1 98.75 45 ALA B C 1
ATOM 2069 O O . ALA B 1 45 ? 4.594 1.924 -3.287 1 98.75 45 ALA B O 1
ATOM 2070 N N . HIS B 1 46 ? 5.195 4.07 -3.225 1 98.62 46 HIS B N 1
ATOM 2071 C CA . HIS B 1 46 ? 5.438 4.16 -4.66 1 98.62 46 HIS B CA 1
ATOM 2072 C C . HIS B 1 46 ? 6.934 4.133 -4.969 1 98.62 46 HIS B C 1
ATOM 2074 O O . HIS B 1 46 ? 7.34 4.352 -6.113 1 98.62 46 HIS B O 1
ATOM 2080 N N . GLY B 1 47 ? 7.758 3.967 -3.959 1 97.88 47 GLY B N 1
ATOM 2081 C CA . GLY B 1 47 ? 9.188 3.805 -4.172 1 97.88 47 GLY B CA 1
ATOM 2082 C C . GLY B 1 47 ? 9.93 5.125 -4.242 1 97.88 47 GLY B C 1
ATOM 2083 O O . GLY B 1 47 ? 11.078 5.172 -4.703 1 97.88 47 GLY B O 1
ATOM 2084 N N . TYR B 1 48 ? 9.289 6.227 -3.869 1 98.06 48 TYR B N 1
ATOM 2085 C CA . TYR B 1 48 ? 9.914 7.547 -3.852 1 98.06 48 TYR B CA 1
ATOM 2086 C C . TYR B 1 48 ? 10.305 7.945 -2.434 1 98.06 48 TYR B C 1
ATOM 2088 O O . TYR B 1 48 ? 9.742 7.434 -1.461 1 98.06 48 TYR B O 1
ATOM 2096 N N . ALA B 1 49 ? 11.266 8.82 -2.369 1 96.88 49 ALA B N 1
ATOM 2097 C CA . ALA B 1 49 ? 11.539 9.516 -1.116 1 96.88 49 ALA B CA 1
ATOM 2098 C C . ALA B 1 49 ? 10.547 10.656 -0.896 1 96.88 49 ALA B C 1
ATOM 2100 O O . ALA B 1 49 ? 9.977 11.18 -1.853 1 96.88 49 ALA B O 1
ATOM 2101 N N . ASP B 1 50 ? 10.312 11.031 0.375 1 96.25 50 ASP B N 1
ATOM 2102 C CA . ASP B 1 50 ? 9.516 12.203 0.701 1 96.25 50 ASP B CA 1
ATOM 2103 C C . ASP B 1 50 ? 10.164 13.477 0.162 1 96.25 50 ASP B C 1
ATOM 2105 O O . ASP B 1 50 ? 11.25 13.43 -0.423 1 96.25 50 ASP B O 1
ATOM 2109 N N . GLY B 1 51 ? 9.484 14.656 0.284 1 96 51 GLY B N 1
ATOM 2110 C CA . GLY B 1 51 ? 10.039 15.922 -0.181 1 96 51 GLY B CA 1
ATOM 2111 C C . GLY B 1 51 ? 9.719 16.219 -1.635 1 96 51 GLY B C 1
ATOM 2112 O O . GLY B 1 51 ? 10.586 16.656 -2.389 1 96 51 GLY B O 1
ATOM 2113 N N . GLU B 1 52 ? 8.578 15.883 -2.014 1 97.12 52 GLU B N 1
ATOM 2114 C CA . GLU B 1 52 ? 8.023 16.172 -3.334 1 97.12 52 GLU B CA 1
ATOM 2115 C C . GLU B 1 52 ? 8.781 15.414 -4.426 1 97.12 52 GLU B C 1
ATOM 2117 O O . GLU B 1 52 ? 8.828 15.852 -5.574 1 97.12 52 GLU B O 1
ATOM 2122 N N . GLN B 1 53 ? 9.422 14.297 -4.051 1 97.38 53 GLN B N 1
ATOM 2123 C CA . GLN B 1 53 ? 9.992 13.438 -5.082 1 97.38 53 GLN B CA 1
ATOM 2124 C C . GLN B 1 53 ? 8.906 12.648 -5.805 1 97.38 53 GLN B C 1
ATOM 2126 O O . GLN B 1 53 ? 9.078 12.258 -6.961 1 97.38 53 GLN B O 1
ATOM 2131 N N . LEU B 1 54 ? 7.785 12.281 -5.086 1 97.88 54 LEU B N 1
ATOM 2132 C CA . LEU B 1 54 ? 6.59 11.789 -5.766 1 97.88 54 LEU B CA 1
ATOM 2133 C C . LEU B 1 54 ? 5.941 12.891 -6.594 1 97.88 54 LEU B C 1
ATOM 2135 O O . LEU B 1 54 ? 5.582 13.945 -6.059 1 97.88 54 LEU B O 1
ATOM 2139 N N . PRO B 1 55 ? 5.781 12.711 -7.906 1 98.06 55 PRO B N 1
ATOM 2140 C CA . PRO B 1 55 ? 5.176 13.75 -8.742 1 98.06 55 PRO B CA 1
ATOM 2141 C C . PRO B 1 55 ? 3.758 14.109 -8.305 1 98.06 55 PRO B C 1
ATOM 2143 O O . PRO B 1 55 ? 3.008 13.234 -7.855 1 98.06 55 PRO B O 1
ATOM 2146 N N . LEU B 1 56 ? 3.426 15.398 -8.5 1 98.56 56 LEU B N 1
ATOM 2147 C CA . LEU B 1 56 ? 2.111 15.891 -8.102 1 98.56 56 LEU B CA 1
ATOM 2148 C C . LEU B 1 56 ? 1.004 15.078 -8.766 1 98.56 56 LEU B C 1
ATOM 2150 O O . LEU B 1 56 ? 0.013 14.727 -8.117 1 98.56 56 LEU B O 1
ATOM 2154 N N . ASP B 1 57 ? 1.167 14.766 -10.047 1 98.19 57 ASP B N 1
ATOM 2155 C CA . ASP B 1 57 ? 0.126 14.039 -10.766 1 98.19 57 ASP B CA 1
ATOM 2156 C C . ASP B 1 57 ? -0.156 12.688 -10.109 1 98.19 57 ASP B C 1
ATOM 2158 O O . ASP B 1 57 ? -1.311 12.266 -10.016 1 98.19 57 ASP B O 1
ATOM 2162 N N . LEU B 1 58 ? 0.916 11.992 -9.719 1 98 58 LEU B N 1
ATOM 2163 C CA . LEU B 1 58 ? 0.738 10.711 -9.055 1 98 58 LEU B CA 1
ATOM 2164 C C . LEU B 1 58 ? 0.121 10.898 -7.672 1 98 58 LEU B C 1
ATOM 2166 O O . LEU B 1 58 ? -0.741 10.117 -7.262 1 98 58 LEU B O 1
ATOM 2170 N N . THR B 1 59 ? 0.559 11.938 -6.977 1 98.69 59 THR B N 1
ATOM 2171 C CA . THR B 1 59 ? -0.065 12.273 -5.699 1 98.69 59 THR B CA 1
ATOM 2172 C C . THR B 1 59 ? -1.572 12.445 -5.863 1 98.69 59 THR B C 1
ATOM 2174 O O . THR B 1 59 ? -2.354 11.859 -5.113 1 98.69 59 THR B O 1
ATOM 2177 N N . LEU B 1 60 ? -1.982 13.18 -6.895 1 98.81 60 LEU B N 1
ATOM 2178 C CA . LEU B 1 60 ? -3.395 13.469 -7.121 1 98.81 60 LEU B CA 1
ATOM 2179 C C . LEU B 1 60 ? -4.148 12.219 -7.551 1 98.81 60 LEU B C 1
ATOM 2181 O O . LEU B 1 60 ? -5.324 12.047 -7.211 1 98.81 60 LEU B O 1
ATOM 2185 N N . THR B 1 61 ? -3.502 11.336 -8.273 1 98.25 61 THR B N 1
ATOM 2186 C CA . THR B 1 61 ? -4.102 10.047 -8.617 1 98.25 61 THR B CA 1
ATOM 2187 C C . THR B 1 61 ? -4.422 9.25 -7.359 1 98.25 61 THR B C 1
ATOM 2189 O O . THR B 1 61 ? -5.516 8.703 -7.227 1 98.25 61 THR B O 1
ATOM 2192 N N . VAL B 1 62 ? -3.5 9.203 -6.438 1 98.69 62 VAL B N 1
ATOM 2193 C CA . VAL B 1 62 ? -3.691 8.508 -5.168 1 98.69 62 VAL B CA 1
ATOM 2194 C C . VAL B 1 62 ? -4.852 9.133 -4.402 1 98.69 62 VAL B C 1
ATOM 2196 O O . VAL B 1 62 ? -5.703 8.43 -3.859 1 98.69 62 VAL B O 1
ATOM 2199 N N . VAL B 1 63 ? -4.898 10.438 -4.402 1 98.88 63 VAL B N 1
ATOM 2200 C CA . VAL B 1 63 ? -5.961 11.148 -3.699 1 98.88 63 VAL B CA 1
ATOM 2201 C C . VAL B 1 63 ? -7.312 10.789 -4.309 1 98.88 63 VAL B C 1
ATOM 2203 O O . VAL B 1 63 ? -8.281 10.531 -3.584 1 98.88 63 VAL B O 1
ATOM 2206 N N . ARG B 1 64 ? -7.418 10.766 -5.629 1 98.75 64 ARG B N 1
ATOM 2207 C CA . ARG B 1 64 ? -8.664 10.406 -6.293 1 98.75 64 ARG B CA 1
ATOM 2208 C C . ARG B 1 64 ? -9.094 8.992 -5.922 1 98.75 64 ARG B C 1
ATOM 2210 O O . ARG B 1 64 ? -10.281 8.734 -5.691 1 98.75 64 ARG B O 1
ATOM 2217 N N . GLU B 1 65 ? -8.148 8.094 -5.887 1 98.62 65 GLU B N 1
ATOM 2218 C CA . GLU B 1 65 ? -8.453 6.715 -5.504 1 98.62 65 GLU B CA 1
ATOM 2219 C C . GLU B 1 65 ? -8.984 6.645 -4.074 1 98.62 65 GLU B C 1
ATOM 2221 O O . GLU B 1 65 ? -9.953 5.93 -3.801 1 98.62 65 GLU B O 1
ATOM 2226 N N . ILE B 1 66 ? -8.328 7.371 -3.189 1 98.94 66 ILE B N 1
ATOM 2227 C CA . ILE B 1 66 ? -8.711 7.355 -1.782 1 98.94 66 ILE B CA 1
ATOM 2228 C C . ILE B 1 66 ? -10.102 7.973 -1.619 1 98.94 66 ILE B C 1
ATOM 2230 O O . ILE B 1 66 ? -10.961 7.406 -0.948 1 98.94 66 ILE B O 1
ATOM 2234 N N . THR B 1 67 ? -10.344 9.141 -2.271 1 98.88 67 THR B N 1
ATOM 2235 C CA . THR B 1 67 ? -11.625 9.82 -2.127 1 98.88 67 THR B CA 1
ATOM 2236 C C . THR B 1 67 ? -12.758 8.992 -2.732 1 98.88 67 THR B C 1
ATOM 2238 O O . THR B 1 67 ? -13.898 9.047 -2.264 1 98.88 67 THR B O 1
ATOM 2241 N N . ALA B 1 68 ? -12.469 8.195 -3.682 1 98.62 68 ALA B N 1
ATOM 2242 C CA . ALA B 1 68 ? -13.461 7.309 -4.281 1 98.62 68 ALA B CA 1
ATOM 2243 C C . ALA B 1 68 ? -13.727 6.098 -3.387 1 98.62 68 ALA B C 1
ATOM 2245 O O . ALA B 1 68 ? -14.789 5.48 -3.469 1 98.62 68 ALA B O 1
ATOM 2246 N N . ALA B 1 69 ? -12.82 5.773 -2.512 1 98.56 69 ALA B N 1
ATOM 2247 C CA . ALA B 1 69 ? -12.859 4.523 -1.757 1 98.56 69 ALA B CA 1
ATOM 2248 C C . ALA B 1 69 ? -13.609 4.699 -0.44 1 98.56 69 ALA B C 1
ATOM 2250 O O . ALA B 1 69 ? -14 3.717 0.195 1 98.56 69 ALA B O 1
ATOM 2251 N N . VAL B 1 70 ? -13.797 5.941 0.031 1 98.75 70 VAL B N 1
ATOM 2252 C CA . VAL B 1 70 ? -14.422 6.168 1.332 1 98.75 70 VAL B CA 1
ATOM 2253 C C . VAL B 1 70 ? -15.438 7.297 1.229 1 98.75 70 VAL B C 1
ATOM 2255 O O . VAL B 1 70 ? -15.344 8.148 0.338 1 98.75 70 VAL B O 1
ATOM 2258 N N . ASP B 1 71 ? -16.359 7.402 2.148 1 98.25 71 ASP B N 1
ATOM 2259 C CA . ASP B 1 71 ? -17.359 8.469 2.205 1 98.25 71 ASP B CA 1
ATOM 2260 C C . ASP B 1 71 ? -16.969 9.531 3.23 1 98.25 71 ASP B C 1
ATOM 2262 O O . ASP B 1 71 ? -17.688 10.516 3.418 1 98.25 71 ASP B O 1
ATOM 2266 N N . LEU B 1 72 ? -15.852 9.477 3.822 1 98.81 72 LEU B N 1
ATOM 2267 C CA . LEU B 1 72 ? -15.359 10.414 4.828 1 98.81 72 LEU B CA 1
ATOM 2268 C C . LEU B 1 72 ? -14.602 11.562 4.176 1 98.81 72 LEU B C 1
ATOM 2270 O O . LEU B 1 72 ? -14.078 11.422 3.07 1 98.81 72 LEU B O 1
ATOM 2274 N N . PRO B 1 73 ? -14.562 12.766 4.84 1 98.88 73 PRO B N 1
ATOM 2275 C CA . PRO B 1 73 ? -13.688 13.82 4.332 1 98.88 73 PRO B CA 1
ATOM 2276 C C . PRO B 1 73 ? -12.219 13.391 4.273 1 98.88 73 PRO B C 1
ATOM 2278 O O . PRO B 1 73 ? -11.75 12.656 5.148 1 98.88 73 PRO B O 1
ATOM 2281 N N . VAL B 1 74 ? -11.539 13.82 3.191 1 98.94 74 VAL B N 1
ATOM 2282 C CA . VAL B 1 74 ? -10.141 13.477 2.99 1 98.94 74 VAL B CA 1
ATOM 2283 C C . VAL B 1 74 ? -9.289 14.742 2.957 1 98.94 74 VAL B C 1
ATOM 2285 O O . VAL B 1 74 ? -9.609 15.688 2.229 1 98.94 74 VAL B O 1
ATOM 2288 N N . THR B 1 75 ? -8.258 14.812 3.803 1 98.94 75 THR B N 1
ATOM 2289 C CA . THR B 1 75 ? -7.262 15.883 3.764 1 98.94 75 THR B CA 1
ATOM 2290 C C . THR B 1 75 ? -5.906 15.336 3.318 1 98.94 75 THR B C 1
ATOM 2292 O O . THR B 1 75 ? -5.555 14.195 3.635 1 98.94 75 THR B O 1
ATOM 2295 N N . VAL B 1 76 ? -5.148 16.109 2.518 1 98.88 76 VAL B N 1
ATOM 2296 C CA . VAL B 1 76 ? -3.973 15.586 1.828 1 98.88 76 VAL B CA 1
ATOM 2297 C C . VAL B 1 76 ? -2.734 16.359 2.266 1 98.88 76 VAL B C 1
ATOM 2299 O O . VAL B 1 76 ? -2.797 17.578 2.469 1 98.88 76 VAL B O 1
ATOM 2302 N N . ASP B 1 77 ? -1.66 15.695 2.465 1 98.88 77 ASP B N 1
ATOM 2303 C CA . ASP B 1 77 ? -0.376 16.359 2.686 1 98.88 77 ASP B CA 1
ATOM 2304 C C . ASP B 1 77 ? 0.254 16.797 1.364 1 98.88 77 ASP B C 1
ATOM 2306 O O . ASP B 1 77 ? 0.74 15.953 0.599 1 98.88 77 ASP B O 1
ATOM 2310 N N . LEU B 1 78 ? 0.334 18.094 1.115 1 98.75 78 LEU B N 1
ATOM 2311 C CA . LEU B 1 78 ? 0.879 18.625 -0.129 1 98.75 78 LEU B CA 1
ATOM 2312 C C . LEU B 1 78 ? 2.283 19.172 0.086 1 98.75 78 LEU B C 1
ATOM 2314 O O . LEU B 1 78 ? 2.781 19.953 -0.731 1 98.75 78 LEU B O 1
ATOM 2318 N N . GLU B 1 79 ? 2.852 18.828 1.21 1 97.94 79 GLU B N 1
ATOM 2319 C CA . GLU B 1 79 ? 4.23 19.203 1.509 1 97.94 79 GLU B CA 1
ATOM 2320 C C . GLU B 1 79 ? 4.461 20.688 1.286 1 97.94 79 GLU B C 1
ATOM 2322 O O . GLU B 1 79 ? 3.77 21.531 1.877 1 97.94 79 GLU B O 1
ATOM 2327 N N . HIS B 1 80 ? 5.332 21.109 0.429 1 96.5 80 HIS B N 1
ATOM 2328 C CA . HIS B 1 80 ? 5.605 22.531 0.22 1 96.5 80 HIS B CA 1
ATOM 2329 C C . HIS B 1 80 ? 4.637 23.125 -0.792 1 96.5 80 HIS B C 1
ATOM 2331 O O . HIS B 1 80 ? 4.738 24.312 -1.128 1 96.5 80 HIS B O 1
ATOM 2337 N N . GLY B 1 81 ? 3.744 22.312 -1.287 1 97.94 81 GLY B N 1
ATOM 2338 C CA . GLY B 1 81 ? 2.703 22.828 -2.162 1 97.94 81 GLY B CA 1
ATOM 2339 C C . GLY B 1 81 ? 2.951 22.516 -3.627 1 97.94 81 GLY B C 1
ATOM 2340 O O . GLY B 1 81 ? 2.182 22.953 -4.492 1 97.94 81 GLY B O 1
ATOM 2341 N N . TYR B 1 82 ? 4.043 21.766 -3.969 1 97.62 82 TYR B N 1
ATOM 2342 C CA . TYR B 1 82 ? 4.359 21.406 -5.344 1 97.62 82 TYR B CA 1
ATOM 2343 C C . TYR B 1 82 ? 4.355 22.625 -6.25 1 97.62 82 TYR B C 1
ATOM 2345 O O . TYR B 1 82 ? 3.695 22.625 -7.293 1 97.62 82 TYR B O 1
ATOM 2353 N N . GLY B 1 83 ? 5.074 23.609 -5.906 1 96.19 83 GLY B N 1
ATOM 2354 C CA . GLY B 1 83 ? 5.152 24.828 -6.684 1 96.19 83 GLY B CA 1
ATOM 2355 C C . GLY B 1 83 ? 6.215 25.797 -6.18 1 96.19 83 GLY B C 1
ATOM 2356 O O . GLY B 1 83 ? 6.488 25.844 -4.98 1 96.19 83 GLY B O 1
ATOM 2357 N N . GLU B 1 84 ? 6.719 26.609 -7.059 1 93.5 84 GLU B N 1
ATOM 2358 C CA . GLU B 1 84 ? 7.75 27.594 -6.711 1 93.5 84 GLU B CA 1
ATOM 2359 C C . GLU B 1 84 ? 7.133 28.938 -6.344 1 93.5 84 GLU B C 1
ATOM 2361 O O . GLU B 1 84 ? 7.613 29.625 -5.438 1 93.5 84 GLU B O 1
ATOM 2366 N N . THR B 1 85 ? 6.074 29.297 -7.047 1 97.56 85 THR B N 1
ATOM 2367 C CA . THR B 1 85 ? 5.418 30.578 -6.832 1 97.56 85 THR B CA 1
ATOM 2368 C C . THR B 1 85 ? 4.086 30.391 -6.109 1 97.56 85 THR B C 1
ATOM 2370 O O . THR B 1 85 ? 3.527 29.297 -6.102 1 97.56 85 THR B O 1
ATOM 2373 N N . PRO B 1 86 ? 3.596 31.484 -5.535 1 98.44 86 PRO B N 1
ATOM 2374 C CA . PRO B 1 86 ? 2.262 31.406 -4.938 1 98.44 86 PRO B CA 1
ATOM 2375 C C . PRO B 1 86 ? 1.199 30.922 -5.922 1 98.44 86 PRO B C 1
ATOM 2377 O O . PRO B 1 86 ? 0.323 30.141 -5.555 1 98.44 86 PRO B O 1
ATOM 2380 N N . ALA B 1 87 ? 1.292 31.359 -7.145 1 98.5 87 ALA B N 1
ATOM 2381 C CA . ALA B 1 87 ? 0.33 30.938 -8.156 1 98.5 87 ALA B CA 1
ATOM 2382 C C . ALA B 1 87 ? 0.421 29.438 -8.414 1 98.5 87 ALA B C 1
ATOM 2384 O O . ALA B 1 87 ? -0.598 28.766 -8.617 1 98.5 87 ALA B O 1
ATOM 2385 N N . ASP B 1 88 ? 1.625 28.906 -8.453 1 98.56 88 ASP B N 1
ATOM 2386 C CA . ASP B 1 88 ? 1.822 27.469 -8.625 1 98.56 88 ASP B CA 1
ATOM 2387 C C . ASP B 1 88 ? 1.197 26.688 -7.469 1 98.56 88 ASP B C 1
ATOM 2389 O O . ASP B 1 88 ? 0.544 25.656 -7.684 1 98.56 88 ASP B O 1
ATOM 2393 N N . VAL B 1 89 ? 1.413 27.156 -6.285 1 98.69 89 VAL B N 1
ATOM 2394 C CA . VAL B 1 89 ? 0.863 26.516 -5.098 1 98.69 89 VAL B CA 1
ATOM 2395 C C . VAL B 1 89 ? -0.663 26.547 -5.152 1 98.69 89 VAL B C 1
ATOM 2397 O O . VAL B 1 89 ? -1.32 25.547 -4.859 1 98.69 89 VAL B O 1
ATOM 2400 N N . ALA B 1 90 ? -1.182 27.688 -5.543 1 98.81 90 ALA B N 1
ATOM 2401 C CA . ALA B 1 90 ? -2.629 27.812 -5.688 1 98.81 90 ALA B CA 1
ATOM 2402 C C . ALA B 1 90 ? -3.178 26.781 -6.656 1 98.81 90 ALA B C 1
ATOM 2404 O O . ALA B 1 90 ? -4.219 26.172 -6.398 1 98.81 90 ALA B O 1
ATOM 2405 N N . ARG B 1 91 ? -2.516 26.578 -7.723 1 98.69 91 ARG B N 1
ATOM 2406 C CA . ARG B 1 91 ? -2.936 25.594 -8.711 1 98.69 91 ARG B CA 1
ATOM 2407 C C . ARG B 1 91 ? -2.887 24.172 -8.133 1 98.69 91 ARG B C 1
ATOM 2409 O O . ARG B 1 91 ? -3.783 23.359 -8.383 1 98.69 91 ARG B O 1
ATOM 2416 N N . SER B 1 92 ? -1.825 23.875 -7.395 1 98.81 92 SER B N 1
ATOM 2417 C CA . SER B 1 92 ? -1.697 22.562 -6.766 1 98.81 92 SER B CA 1
ATOM 2418 C C . SER B 1 92 ? -2.822 22.312 -5.77 1 98.81 92 SER B C 1
ATOM 2420 O O . SER B 1 92 ? -3.41 21.234 -5.746 1 98.81 92 SER B O 1
ATOM 2422 N N . VAL B 1 93 ? -3.119 23.281 -4.984 1 98.88 93 VAL B N 1
ATOM 2423 C CA . VAL B 1 93 ? -4.168 23.141 -3.979 1 98.88 93 VAL B CA 1
ATOM 2424 C C . VAL B 1 93 ? -5.527 23 -4.664 1 98.88 93 VAL B C 1
ATOM 2426 O O . VAL B 1 93 ? -6.348 22.172 -4.258 1 98.88 93 VAL B O 1
ATOM 2429 N N . ALA B 1 94 ? -5.746 23.797 -5.715 1 98.81 94 ALA B N 1
ATOM 2430 C CA . ALA B 1 94 ? -6.984 23.672 -6.48 1 98.81 94 ALA B CA 1
ATOM 2431 C C . ALA B 1 94 ? -7.117 22.281 -7.086 1 98.81 94 ALA B C 1
ATOM 2433 O O . ALA B 1 94 ? -8.219 21.719 -7.137 1 98.81 94 ALA B O 1
ATOM 2434 N N . ALA B 1 95 ? -6.023 21.75 -7.559 1 98.88 95 ALA B N 1
ATOM 2435 C CA . ALA B 1 95 ? -6.027 20.391 -8.117 1 98.88 95 ALA B CA 1
ATOM 2436 C C . ALA B 1 95 ? -6.398 19.359 -7.062 1 98.88 95 ALA B C 1
ATOM 2438 O O . ALA B 1 95 ? -7.039 18.359 -7.367 1 98.88 95 ALA B O 1
ATOM 2439 N N . ALA B 1 96 ? -5.961 19.562 -5.816 1 98.81 96 ALA B N 1
ATOM 2440 C CA . ALA B 1 96 ? -6.34 18.672 -4.727 1 98.81 96 ALA B CA 1
ATOM 2441 C C . ALA B 1 96 ? -7.844 18.719 -4.48 1 98.81 96 ALA B C 1
ATOM 2443 O O . ALA B 1 96 ? -8.469 17.688 -4.215 1 98.81 96 ALA B O 1
ATOM 2444 N N . VAL B 1 97 ? -8.461 19.875 -4.559 1 98.81 97 VAL B N 1
ATOM 2445 C CA . VAL B 1 97 ? -9.906 20.016 -4.445 1 98.81 97 VAL B CA 1
ATOM 2446 C C . VAL B 1 97 ? -10.594 19.219 -5.551 1 98.81 97 VAL B C 1
ATOM 2448 O O . VAL B 1 97 ? -11.547 18.484 -5.297 1 98.81 97 VAL B O 1
ATOM 2451 N N . ASP B 1 98 ? -10.055 19.359 -6.777 1 98.62 98 ASP B N 1
ATOM 2452 C CA . ASP B 1 98 ? -10.609 18.641 -7.918 1 98.62 98 ASP B CA 1
ATOM 2453 C C . ASP B 1 98 ? -10.516 17.125 -7.699 1 98.62 98 ASP B C 1
ATOM 2455 O O . ASP B 1 98 ? -11.359 16.375 -8.195 1 98.62 98 ASP B O 1
ATOM 2459 N N . ALA B 1 99 ? -9.531 16.703 -6.957 1 98.75 99 ALA B N 1
ATOM 2460 C CA . ALA B 1 99 ? -9.336 15.281 -6.68 1 98.75 99 ALA B CA 1
ATOM 2461 C C . ALA B 1 99 ? -10.25 14.82 -5.551 1 98.75 99 ALA B C 1
ATOM 2463 O O . ALA B 1 99 ? -10.305 13.625 -5.246 1 98.75 99 ALA B O 1
ATOM 2464 N N . GLY B 1 100 ? -10.906 15.719 -4.852 1 98.69 100 GLY B N 1
ATOM 2465 C CA . GLY B 1 100 ? -11.914 15.375 -3.863 1 98.69 100 GLY B CA 1
ATOM 2466 C C . GLY B 1 100 ? -11.508 15.734 -2.447 1 98.69 100 GLY B C 1
ATOM 2467 O O . GLY B 1 100 ? -12.258 15.492 -1.5 1 98.69 100 GLY B O 1
ATOM 2468 N N . ALA B 1 101 ? -10.383 16.344 -2.248 1 98.81 101 ALA B N 1
ATOM 2469 C CA . ALA B 1 101 ? -9.891 16.688 -0.912 1 98.81 101 ALA B CA 1
ATOM 2470 C C . ALA B 1 101 ? -10.664 17.859 -0.33 1 98.81 101 ALA B C 1
ATOM 2472 O O . ALA B 1 101 ? -11.109 18.75 -1.067 1 98.81 101 ALA B O 1
ATOM 2473 N N . VAL B 1 102 ? -10.711 17.844 1.014 1 98.81 102 VAL B N 1
ATOM 2474 C CA . VAL B 1 102 ? -11.414 18.938 1.682 1 98.81 102 VAL B CA 1
ATOM 2475 C C . VAL B 1 102 ? -10.422 19.75 2.523 1 98.81 102 VAL B C 1
ATOM 2477 O O . VAL B 1 102 ? -10.812 20.703 3.209 1 98.81 102 VAL B O 1
ATOM 2480 N N . GLY B 1 103 ? -9.18 19.406 2.518 1 98.88 103 GLY B N 1
ATOM 2481 C CA . GLY B 1 103 ? -8.102 20.109 3.197 1 98.88 103 GLY B CA 1
ATOM 2482 C C . GLY B 1 103 ? -6.723 19.641 2.77 1 98.88 103 GLY B C 1
ATOM 2483 O O . GLY B 1 103 ? -6.594 18.641 2.062 1 98.88 103 GLY B O 1
ATOM 2484 N N . CYS B 1 104 ? -5.73 20.375 3.217 1 98.94 104 CYS B N 1
ATOM 2485 C CA . CYS B 1 104 ? -4.359 19.953 2.947 1 98.94 104 CYS B CA 1
ATOM 2486 C C . CYS B 1 104 ? -3.396 20.547 3.969 1 98.94 104 CYS B C 1
ATOM 2488 O O . CYS B 1 104 ? -3.756 21.469 4.703 1 98.94 104 CYS B O 1
ATOM 2490 N N . ASN B 1 105 ? -2.311 19.891 4.105 1 98.88 105 ASN B N 1
ATOM 2491 C CA . ASN B 1 105 ? -1.151 20.516 4.746 1 98.88 105 ASN B CA 1
ATOM 2492 C C . ASN B 1 105 ? -0.325 21.312 3.75 1 98.88 105 ASN B C 1
ATOM 2494 O O . ASN B 1 105 ? -0.115 20.891 2.615 1 98.88 105 ASN B O 1
ATOM 2498 N N . LEU B 1 106 ? 0.121 22.5 4.141 1 98.75 106 LEU B N 1
ATOM 2499 C CA . LEU B 1 106 ? 1.117 23.297 3.426 1 98.75 106 LEU B CA 1
ATOM 2500 C C . LEU B 1 106 ? 2.254 23.703 4.355 1 98.75 106 LEU B C 1
ATOM 2502 O O . LEU B 1 106 ? 2.039 24.438 5.324 1 98.75 106 LEU B O 1
ATOM 2506 N N . GLU B 1 107 ? 3.416 23.219 4.059 1 98.38 107 GLU B N 1
ATOM 2507 C CA . GLU B 1 107 ? 4.5 23.422 5.012 1 98.38 107 GLU B CA 1
ATOM 2508 C C . GLU B 1 107 ? 5.398 24.578 4.59 1 98.38 107 GLU B C 1
ATOM 2510 O O . GLU B 1 107 ? 5.434 24.938 3.414 1 98.38 107 GLU B O 1
ATOM 2515 N N . ASP B 1 108 ? 6.129 25.109 5.539 1 98.25 108 ASP B N 1
ATOM 2516 C CA . ASP B 1 108 ? 7.051 26.219 5.27 1 98.25 108 ASP B CA 1
ATOM 2517 C C . ASP B 1 108 ? 8.5 25.734 5.293 1 98.25 108 ASP B C 1
ATOM 2519 O O . ASP B 1 108 ? 9.43 26.547 5.195 1 98.25 108 ASP B O 1
ATOM 2523 N N . GLY B 1 109 ? 8.641 24.406 5.477 1 96.19 109 GLY B N 1
ATOM 2524 C CA . GLY B 1 109 ? 9.984 23.859 5.43 1 96.19 109 GLY B CA 1
ATOM 2525 C C . GLY B 1 109 ? 10.578 23.844 4.031 1 96.19 109 GLY B C 1
ATOM 2526 O O . GLY B 1 109 ? 9.844 23.734 3.045 1 96.19 109 GLY B O 1
ATOM 2527 N N . LEU B 1 110 ? 11.883 23.922 3.969 1 92.31 110 LEU B N 1
ATOM 2528 C CA . LEU B 1 110 ? 12.578 23.891 2.688 1 92.31 110 LEU B CA 1
ATOM 2529 C C . LEU B 1 110 ? 13.305 22.562 2.494 1 92.31 110 LEU B C 1
ATOM 2531 O O . LEU B 1 110 ? 13.719 21.938 3.469 1 92.31 110 LEU B O 1
ATOM 2535 N N . ALA B 1 111 ? 13.477 22.047 1.215 1 83.25 111 ALA B N 1
ATOM 2536 C CA . ALA B 1 111 ? 14.133 20.797 0.874 1 83.25 111 ALA B CA 1
ATOM 2537 C C . ALA B 1 111 ? 15.547 20.75 1.439 1 83.25 111 ALA B C 1
ATOM 2539 O O . ALA B 1 111 ? 16 19.688 1.893 1 83.25 111 ALA B O 1
ATOM 2540 N N . GLY B 1 112 ? 16.266 21.766 1.458 1 80.75 112 GLY B N 1
ATOM 2541 C CA . GLY B 1 112 ? 17.641 21.812 1.933 1 80.75 112 GLY B CA 1
ATOM 2542 C C . GLY B 1 112 ? 17.75 22.141 3.41 1 80.75 112 GLY B C 1
ATOM 2543 O O . GLY B 1 112 ? 18.859 22.281 3.938 1 80.75 112 GLY B O 1
ATOM 2544 N N . GLY B 1 113 ? 16.688 22.188 4.059 1 86.44 113 GLY B N 1
ATOM 2545 C CA . GLY B 1 113 ? 16.688 22.562 5.465 1 86.44 113 GLY B CA 1
ATOM 2546 C C . GLY B 1 113 ? 16.359 24.031 5.699 1 86.44 113 GLY B C 1
ATOM 2547 O O . GLY B 1 113 ? 16.625 24.859 4.836 1 86.44 113 GLY B O 1
ATOM 2548 N N . GLY B 1 114 ? 15.742 24.266 6.879 1 91.62 114 GLY B N 1
ATOM 2549 C CA . GLY B 1 114 ? 15.367 25.641 7.207 1 91.62 114 GLY B CA 1
ATOM 2550 C C . GLY B 1 114 ? 13.922 25.953 6.871 1 91.62 114 GLY B C 1
ATOM 2551 O O . GLY B 1 114 ? 13.156 25.062 6.5 1 91.62 114 GLY B O 1
ATOM 2552 N N . LEU B 1 115 ? 13.562 27.25 7.055 1 96.44 115 LEU B N 1
ATOM 2553 C CA . LEU B 1 115 ? 12.188 27.688 6.871 1 96.44 115 LEU B CA 1
ATOM 2554 C C . LEU B 1 115 ? 12.086 28.719 5.754 1 96.44 115 LEU B C 1
ATOM 2556 O O . LEU B 1 115 ? 12.984 29.547 5.59 1 96.44 115 LEU B O 1
ATOM 2560 N N . ARG B 1 116 ? 11.039 28.656 5.074 1 96.75 116 ARG B N 1
ATOM 2561 C CA . ARG B 1 116 ? 10.695 29.719 4.129 1 96.75 116 ARG B CA 1
ATOM 2562 C C . ARG B 1 116 ? 10.484 31.047 4.848 1 96.75 116 ARG B C 1
ATOM 2564 O O . ARG B 1 116 ? 9.977 31.078 5.973 1 96.75 116 ARG B O 1
ATOM 2571 N N . ASP B 1 117 ? 10.859 32.125 4.121 1 96.88 117 ASP B N 1
ATOM 2572 C CA . ASP B 1 117 ? 10.578 33.469 4.641 1 96.88 117 ASP B CA 1
ATOM 2573 C C . ASP B 1 117 ? 9.094 33.625 4.953 1 96.88 117 ASP B C 1
ATOM 2575 O O . ASP B 1 117 ? 8.234 33.188 4.176 1 96.88 117 ASP B O 1
ATOM 2579 N N . LEU B 1 118 ? 8.852 34.25 6.148 1 98.25 118 LEU B N 1
ATOM 2580 C CA . LEU B 1 118 ? 7.477 34.344 6.641 1 98.25 118 LEU B CA 1
ATOM 2581 C C . LEU B 1 118 ? 6.582 35.031 5.625 1 98.25 118 LEU B C 1
ATOM 2583 O O . LEU B 1 118 ? 5.52 34.531 5.27 1 98.25 118 LEU B O 1
ATOM 2587 N N . PRO B 1 119 ? 7 36.219 5.047 1 98.5 119 PRO B N 1
ATOM 2588 C CA . PRO B 1 119 ? 6.137 36.844 4.055 1 98.5 119 PRO B CA 1
ATOM 2589 C C . PRO B 1 119 ? 5.891 35.969 2.828 1 98.5 119 PRO B C 1
ATOM 2591 O O . PRO B 1 119 ? 4.777 35.938 2.293 1 98.5 119 PRO B O 1
ATOM 2594 N N . GLU B 1 120 ? 6.895 35.281 2.404 1 98.12 120 GLU B N 1
ATOM 2595 C CA . GLU B 1 120 ? 6.742 34.406 1.258 1 98.12 120 GLU B CA 1
ATOM 2596 C C . GLU B 1 120 ? 5.727 33.312 1.544 1 98.12 120 GLU B C 1
ATOM 2598 O O . GLU B 1 120 ? 4.875 33 0.704 1 98.12 120 GLU B O 1
ATOM 2603 N N . GLN B 1 121 ? 5.859 32.688 2.684 1 98.56 121 GLN B N 1
ATOM 2604 C CA . GLN B 1 121 ? 4.918 31.625 3.055 1 98.56 121 GLN B CA 1
ATOM 2605 C C . GLN B 1 121 ? 3.496 32.188 3.15 1 98.56 121 GLN B C 1
ATOM 2607 O O . GLN B 1 121 ? 2.539 31.516 2.746 1 98.56 121 GLN B O 1
ATOM 2612 N N . CYS B 1 122 ? 3.361 33.375 3.688 1 98.88 122 CYS B N 1
ATOM 2613 C CA . CYS B 1 122 ? 2.047 34 3.783 1 98.88 122 CYS B CA 1
ATOM 2614 C C . CYS B 1 122 ? 1.451 34.219 2.4 1 98.88 122 CYS B C 1
ATOM 2616 O O . CYS B 1 122 ? 0.253 34.031 2.195 1 98.88 122 CYS B O 1
ATOM 2618 N N . ASP B 1 123 ? 2.297 34.625 1.473 1 98.81 123 ASP B N 1
ATOM 2619 C CA . ASP B 1 123 ? 1.829 34.812 0.103 1 98.81 123 ASP B CA 1
ATOM 2620 C C . ASP B 1 123 ? 1.309 33.5 -0.48 1 98.81 123 ASP B C 1
ATOM 2622 O O . ASP B 1 123 ? 0.295 33.5 -1.183 1 98.81 123 ASP B O 1
ATOM 2626 N N . ARG B 1 124 ? 1.971 32.469 -0.23 1 98.75 124 ARG B N 1
ATOM 2627 C CA . ARG B 1 124 ? 1.582 31.141 -0.711 1 98.75 124 ARG B CA 1
ATOM 2628 C C . ARG B 1 124 ? 0.252 30.703 -0.103 1 98.75 124 ARG B C 1
ATOM 2630 O O . ARG B 1 124 ? -0.634 30.219 -0.814 1 98.75 124 ARG B O 1
ATOM 2637 N N . LEU B 1 125 ? 0.085 30.875 1.188 1 98.81 125 LEU B N 1
ATOM 2638 C CA . LEU B 1 125 ? -1.158 30.547 1.877 1 98.81 125 LEU B CA 1
ATOM 2639 C C . LEU B 1 125 ? -2.314 31.375 1.346 1 98.81 125 LEU B C 1
ATOM 2641 O O . LEU B 1 125 ? -3.402 30.859 1.095 1 98.81 125 LEU B O 1
ATOM 2645 N N . ALA B 1 126 ? -2.031 32.656 1.194 1 98.81 126 ALA B N 1
ATOM 2646 C CA . ALA B 1 126 ? -3.066 33.562 0.708 1 98.81 126 ALA B CA 1
ATOM 2647 C C . ALA B 1 126 ? -3.52 33.188 -0.697 1 98.81 126 ALA B C 1
ATOM 2649 O O . ALA B 1 126 ? -4.715 33.188 -0.999 1 98.81 126 ALA B O 1
ATOM 2650 N N . ALA B 1 127 ? -2.545 32.875 -1.557 1 98.81 127 ALA B N 1
ATOM 2651 C CA . ALA B 1 127 ? -2.871 32.438 -2.914 1 98.81 127 ALA B CA 1
ATOM 2652 C C . ALA B 1 127 ? -3.705 31.156 -2.898 1 98.81 127 ALA B C 1
ATOM 2654 O O . ALA B 1 127 ? -4.668 31.031 -3.656 1 98.81 127 ALA B O 1
ATOM 2655 N N . ALA B 1 128 ? -3.332 30.203 -2.07 1 98.81 128 ALA B N 1
ATOM 2656 C CA . ALA B 1 128 ? -4.102 28.969 -1.918 1 98.81 128 ALA B CA 1
ATOM 2657 C C . ALA B 1 128 ? -5.523 29.266 -1.452 1 98.81 128 ALA B C 1
ATOM 2659 O O . ALA B 1 128 ? -6.488 28.734 -2.012 1 98.81 128 ALA B O 1
ATOM 2660 N N . ARG B 1 129 ? -5.664 30.109 -0.444 1 98.81 129 ARG B N 1
ATOM 2661 C CA . ARG B 1 129 ? -6.973 30.469 0.104 1 98.81 129 ARG B CA 1
ATOM 2662 C C . ARG B 1 129 ? -7.863 31.094 -0.965 1 98.81 129 ARG B C 1
ATOM 2664 O O . ARG B 1 129 ? -9.039 30.719 -1.093 1 98.81 129 ARG B O 1
ATOM 2671 N N . GLU B 1 130 ? -7.262 31.938 -1.656 1 98.25 130 GLU B N 1
ATOM 2672 C CA . GLU B 1 130 ? -8.023 32.594 -2.723 1 98.25 130 GLU B CA 1
ATOM 2673 C C . GLU B 1 130 ? -8.523 31.562 -3.742 1 98.25 130 GLU B C 1
ATOM 2675 O O . GLU B 1 130 ? -9.641 31.688 -4.25 1 98.25 130 GLU B O 1
ATOM 2680 N N . ALA B 1 131 ? -7.773 30.594 -4.02 1 98 131 ALA B N 1
ATOM 2681 C CA . ALA B 1 131 ? -8.086 29.609 -5.051 1 98 131 ALA B CA 1
ATOM 2682 C C . ALA B 1 131 ? -9.211 28.688 -4.602 1 98 131 ALA B C 1
ATOM 2684 O O . ALA B 1 131 ? -9.984 28.188 -5.426 1 98 131 ALA B O 1
ATOM 2685 N N . VAL B 1 132 ? -9.367 28.344 -3.32 1 96.88 132 VAL B N 1
ATOM 2686 C CA . VAL B 1 132 ? -10.219 27.219 -2.947 1 96.88 132 VAL B CA 1
ATOM 2687 C C . VAL B 1 132 ? -11.32 27.703 -1.997 1 96.88 132 VAL B C 1
ATOM 2689 O O . VAL B 1 132 ? -12.258 26.969 -1.698 1 96.88 132 VAL B O 1
ATOM 2692 N N . GLY B 1 133 ? -11.258 28.875 -1.459 1 92.38 133 GLY B N 1
ATOM 2693 C CA . GLY B 1 133 ? -12.305 29.438 -0.624 1 92.38 133 GLY B CA 1
ATOM 2694 C C . GLY B 1 133 ? -12.195 29.016 0.831 1 92.38 133 GLY B C 1
ATOM 2695 O O . GLY B 1 133 ? -11.273 28.312 1.211 1 92.38 133 GLY B O 1
ATOM 2696 N N . ASP B 1 134 ? -13.25 29.375 1.636 1 91.75 134 ASP B N 1
ATOM 2697 C CA . ASP B 1 134 ? -13.164 29.281 3.09 1 91.75 134 ASP B CA 1
ATOM 2698 C C . ASP B 1 134 ? -13.5 27.875 3.574 1 91.75 134 ASP B C 1
ATOM 2700 O O . ASP B 1 134 ? -13.172 27.5 4.699 1 91.75 134 ASP B O 1
ATOM 2704 N N . HIS B 1 135 ? -14.102 27.094 2.76 1 93.38 135 HIS B N 1
ATOM 2705 C CA . HIS B 1 135 ? -14.578 25.781 3.191 1 93.38 135 HIS B CA 1
ATOM 2706 C C . HIS B 1 135 ? -13.438 24.75 3.191 1 93.38 135 HIS B C 1
ATOM 2708 O O . HIS B 1 135 ? -13.547 23.703 3.826 1 93.38 135 HIS B O 1
ATOM 2714 N N . PHE B 1 136 ? -12.406 25.031 2.422 1 98.38 136 PHE B N 1
ATOM 2715 C CA . PHE B 1 136 ? -11.242 24.156 2.346 1 98.38 136 PHE B CA 1
ATOM 2716 C C . PHE B 1 136 ? -10.305 24.406 3.525 1 98.38 136 PHE B C 1
ATOM 2718 O O . PHE B 1 136 ? -9.938 25.547 3.803 1 98.38 136 PHE B O 1
ATOM 2725 N N . VAL B 1 137 ? -9.938 23.359 4.301 1 98.88 137 VAL B N 1
ATOM 2726 C CA . VAL B 1 137 ? -9.125 23.516 5.5 1 98.88 137 VAL B CA 1
ATOM 2727 C C . VAL B 1 137 ? -7.645 23.562 5.121 1 98.88 137 VAL B C 1
ATOM 2729 O O . VAL B 1 137 ? -7.07 22.562 4.699 1 98.88 137 VAL B O 1
ATOM 2732 N N . LEU B 1 138 ? -7.078 24.719 5.234 1 98.88 138 LEU B N 1
ATOM 2733 C CA . LEU B 1 138 ? -5.641 24.891 5.055 1 98.88 138 LEU B CA 1
ATOM 2734 C C . LEU B 1 138 ? -4.898 24.719 6.379 1 98.88 138 LEU B C 1
ATOM 2736 O O . LEU B 1 138 ? -4.926 25.609 7.23 1 98.88 138 LEU B O 1
ATOM 2740 N N . ASN B 1 139 ? -4.312 23.594 6.508 1 98.94 139 ASN B N 1
ATOM 2741 C CA . ASN B 1 139 ? -3.488 23.312 7.676 1 98.94 139 ASN B CA 1
ATOM 2742 C C . ASN B 1 139 ? -2.059 23.812 7.492 1 98.94 139 ASN B C 1
ATOM 2744 O O . ASN B 1 139 ? -1.214 23.094 6.941 1 98.94 139 ASN B O 1
ATOM 2748 N N . ALA B 1 140 ? -1.824 25.016 7.969 1 98.94 140 ALA B N 1
ATOM 2749 C CA . ALA B 1 140 ? -0.504 25.609 7.812 1 98.94 140 ALA B CA 1
ATOM 2750 C C . ALA B 1 140 ? 0.515 24.953 8.734 1 98.94 140 ALA B C 1
ATOM 2752 O O . ALA B 1 140 ? 0.359 24.984 9.961 1 98.94 140 ALA B O 1
ATOM 2753 N N . ARG B 1 141 ? 1.491 24.406 8.141 1 98.81 141 ARG B N 1
ATOM 2754 C CA . ARG B 1 141 ? 2.506 23.656 8.883 1 98.81 141 ARG B CA 1
ATOM 2755 C C . ARG B 1 141 ? 3.797 24.469 9 1 98.81 141 ARG B C 1
ATOM 2757 O O . ARG B 1 141 ? 4.285 25 8.008 1 98.81 141 ARG B O 1
ATOM 2764 N N . THR B 1 142 ? 4.293 24.625 10.172 1 98.75 142 THR B N 1
ATOM 2765 C CA . THR B 1 142 ? 5.629 25.188 10.336 1 98.75 142 THR B CA 1
ATOM 2766 C C . THR B 1 142 ? 6.613 24.109 10.789 1 98.75 142 THR B C 1
ATOM 2768 O O . THR B 1 142 ? 6.352 23.406 11.766 1 98.75 142 THR B O 1
ATOM 2771 N N . ASP B 1 143 ? 7.727 24.031 10.141 1 98 143 ASP B N 1
ATOM 2772 C CA . ASP B 1 143 ? 8.711 22.969 10.383 1 98 143 ASP B CA 1
ATOM 2773 C C . ASP B 1 143 ? 9.789 23.453 11.352 1 98 143 ASP B C 1
ATOM 2775 O O . ASP B 1 143 ? 10.922 22.969 11.312 1 98 143 ASP B O 1
ATOM 2779 N N . ILE B 1 144 ? 9.422 24.344 12.203 1 97.38 144 ILE B N 1
ATOM 2780 C CA . ILE B 1 144 ? 10.344 24.891 13.195 1 97.38 144 ILE B CA 1
ATOM 2781 C C . ILE B 1 144 ? 10.875 23.766 14.086 1 97.38 144 ILE B C 1
ATOM 2783 O O . ILE B 1 144 ? 12.031 23.797 14.492 1 97.38 144 ILE B O 1
ATOM 2787 N N . PHE B 1 145 ? 10.094 22.766 14.305 1 97.44 145 PHE B N 1
ATOM 2788 C CA . PHE B 1 145 ? 10.438 21.766 15.312 1 97.44 145 PHE B CA 1
ATOM 2789 C C . PHE B 1 145 ? 10.82 20.453 14.648 1 97.44 145 PHE B C 1
ATOM 2791 O O . PHE B 1 145 ? 11.578 19.656 15.219 1 97.44 145 PHE B O 1
ATOM 2798 N N . LEU B 1 146 ? 10.328 20.188 13.469 1 95.62 146 LEU B N 1
ATOM 2799 C CA . LEU B 1 146 ? 10.453 18.859 12.859 1 95.62 146 LEU B CA 1
ATOM 2800 C C . LEU B 1 146 ? 11.891 18.609 12.422 1 95.62 146 LEU B C 1
ATOM 2802 O O . LEU B 1 146 ? 12.539 19.469 11.844 1 95.62 146 LEU B O 1
ATOM 2806 N N . ASN B 1 147 ? 12.344 17.359 12.664 1 91.56 147 ASN B N 1
ATOM 2807 C CA . ASN B 1 147 ? 13.68 16.906 12.297 1 91.56 147 ASN B CA 1
ATOM 2808 C C . ASN B 1 147 ? 14.766 17.781 12.914 1 91.56 147 ASN B C 1
ATOM 2810 O O . ASN B 1 147 ? 15.789 18.047 12.273 1 91.56 147 ASN B O 1
ATOM 2814 N N . THR B 1 148 ? 14.523 18.438 13.969 1 93.06 148 THR B N 1
ATOM 2815 C CA . THR B 1 148 ? 15.492 19.172 14.773 1 93.06 148 THR B CA 1
ATOM 2816 C C . THR B 1 148 ? 15.664 18.531 16.141 1 93.06 148 THR B C 1
ATOM 2818 O O . THR B 1 148 ? 14.82 17.75 16.578 1 93.06 148 THR B O 1
ATOM 2821 N N . ASP B 1 149 ? 16.719 18.797 16.766 1 94.25 149 ASP B N 1
ATOM 2822 C CA . ASP B 1 149 ? 17 18.25 18.078 1 94.25 149 ASP B CA 1
ATOM 2823 C C . ASP B 1 149 ? 15.992 18.75 19.109 1 94.25 149 ASP B C 1
ATOM 2825 O O . ASP B 1 149 ? 15.922 19.953 19.375 1 94.25 149 ASP B O 1
ATOM 2829 N N . PRO B 1 150 ? 15.234 17.828 19.719 1 94.25 150 PRO B N 1
ATOM 2830 C CA . PRO B 1 150 ? 14.234 18.234 20.703 1 94.25 150 PRO B CA 1
ATOM 2831 C C . PRO B 1 150 ? 14.844 19.047 21.844 1 94.25 150 PRO B C 1
ATOM 2833 O O . PRO B 1 150 ? 14.156 19.891 22.438 1 94.25 150 PRO B O 1
ATOM 2836 N N . ALA B 1 151 ? 16.047 18.812 22.109 1 94.94 151 ALA B N 1
ATOM 2837 C CA . ALA B 1 151 ? 16.734 19.531 23.172 1 94.94 151 ALA B CA 1
ATOM 2838 C C . ALA B 1 151 ? 16.797 21.031 22.875 1 94.94 151 ALA B C 1
ATOM 2840 O O . ALA B 1 151 ? 16.984 21.844 23.781 1 94.94 151 ALA B O 1
ATOM 2841 N N . THR B 1 152 ? 16.609 21.375 21.641 1 95.81 152 THR B N 1
ATO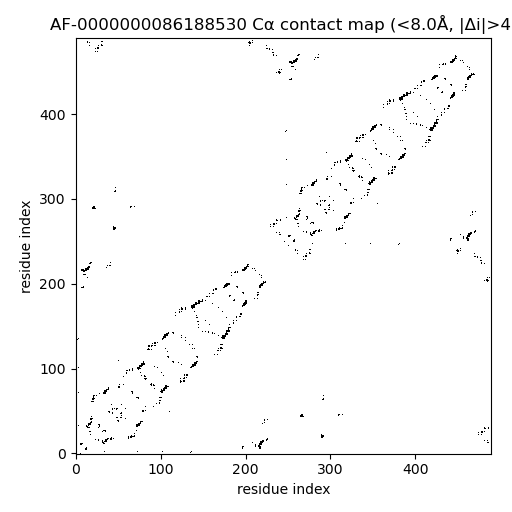M 2842 C CA . THR B 1 152 ? 16.688 22.781 21.234 1 95.81 152 THR B CA 1
ATOM 2843 C C . THR B 1 152 ? 15.312 23.422 21.234 1 95.81 152 THR B C 1
ATOM 2845 O O . THR B 1 152 ? 15.188 24.625 20.984 1 95.81 152 THR B O 1
ATOM 2848 N N . HIS B 1 153 ? 14.273 22.688 21.484 1 97.81 153 HIS B N 1
ATOM 2849 C CA . HIS B 1 153 ? 12.922 23.234 21.531 1 97.81 153 HIS B CA 1
ATOM 2850 C C . HIS B 1 153 ? 12.688 24.016 22.812 1 97.81 153 HIS B C 1
ATOM 2852 O O . HIS B 1 153 ? 12.719 23.438 23.906 1 97.81 153 HIS B O 1
ATOM 2858 N N . ASP B 1 154 ? 12.555 25.312 22.688 1 97.19 154 ASP B N 1
ATOM 2859 C CA . ASP B 1 154 ? 12.414 26.172 23.859 1 97.19 154 ASP B CA 1
ATOM 2860 C C . ASP B 1 154 ? 11.336 27.234 23.625 1 97.19 154 ASP B C 1
ATOM 2862 O O . ASP B 1 154 ? 10.609 27.188 22.625 1 97.19 154 ASP B O 1
ATOM 2866 N N . HIS B 1 155 ? 11.25 28.141 24.578 1 97.25 155 HIS B N 1
ATOM 2867 C CA . HIS B 1 155 ? 10.211 29.156 24.547 1 97.25 155 HIS B CA 1
ATOM 2868 C C . HIS B 1 155 ? 10.43 30.125 23.375 1 97.25 155 HIS B C 1
ATOM 2870 O O . HIS B 1 155 ? 9.477 30.641 22.797 1 97.25 155 HIS B O 1
ATOM 2876 N N . ALA B 1 156 ? 11.633 30.297 23.016 1 97.5 156 ALA B N 1
ATOM 2877 C CA . ALA B 1 156 ? 11.922 31.172 21.891 1 97.5 156 ALA B CA 1
ATOM 2878 C C . ALA B 1 156 ? 11.375 30.594 20.578 1 97.5 156 ALA B C 1
ATOM 2880 O O . ALA B 1 156 ? 10.781 31.312 19.781 1 97.5 156 ALA B O 1
ATOM 2881 N N . LYS B 1 157 ? 11.57 29.328 20.391 1 97.94 157 LYS B N 1
ATOM 2882 C CA . LYS B 1 157 ? 11.016 28.672 19.219 1 97.94 157 LYS B CA 1
ATOM 2883 C C . LYS B 1 157 ? 9.492 28.688 19.234 1 97.94 157 LYS B C 1
ATOM 2885 O O . LYS B 1 157 ? 8.852 28.828 18.188 1 97.94 157 LYS B O 1
ATOM 2890 N N . VAL B 1 158 ? 8.938 28.5 20.391 1 98.69 158 VAL B N 1
ATOM 2891 C CA . VAL B 1 158 ? 7.484 28.578 20.531 1 98.69 158 VAL B CA 1
ATOM 2892 C C . VAL B 1 158 ? 7 29.969 20.141 1 98.69 158 VAL B C 1
ATOM 2894 O O . VAL B 1 158 ? 6.004 30.109 19.422 1 98.69 158 VAL B O 1
ATOM 2897 N N . THR B 1 159 ? 7.695 30.984 20.594 1 98.56 159 THR B N 1
ATOM 2898 C CA . THR B 1 159 ? 7.336 32.344 20.234 1 98.56 159 THR B CA 1
ATOM 2899 C C . THR B 1 159 ? 7.379 32.531 18.719 1 98.56 159 THR B C 1
ATOM 2901 O O . THR B 1 159 ? 6.48 33.156 18.141 1 98.56 159 THR B O 1
ATOM 2904 N N . GLU B 1 160 ? 8.414 32.031 18.125 1 98.19 160 GLU B N 1
ATOM 2905 C CA . GLU B 1 160 ? 8.516 32.094 16.672 1 98.19 160 GLU B CA 1
ATOM 2906 C C . GLU B 1 160 ? 7.344 31.391 16 1 98.19 160 GLU B C 1
ATOM 2908 O O . GLU B 1 160 ? 6.773 31.906 15.039 1 98.19 160 GLU B O 1
ATOM 2913 N N . ALA B 1 161 ? 7 30.219 16.469 1 98.75 161 ALA B N 1
ATOM 2914 C CA . ALA B 1 161 ? 5.863 29.469 15.93 1 98.75 161 ALA B CA 1
ATOM 2915 C C . ALA B 1 161 ? 4.574 30.281 16.047 1 98.75 161 ALA B C 1
ATOM 2917 O O . ALA B 1 161 ? 3.74 30.281 15.141 1 98.75 161 ALA B O 1
ATOM 2918 N N . LEU B 1 162 ? 4.395 30.953 17.188 1 98.81 162 LEU B N 1
ATOM 2919 C CA . LEU B 1 162 ? 3.188 31.75 17.422 1 98.81 162 LEU B CA 1
ATOM 2920 C C . LEU B 1 162 ? 3.158 32.969 16.531 1 98.81 162 LEU B C 1
ATOM 2922 O O . LEU B 1 162 ? 2.09 33.406 16.062 1 98.81 162 LEU B O 1
ATOM 2926 N N . ASP B 1 163 ? 4.336 33.594 16.312 1 98.75 163 ASP B N 1
ATOM 2927 C CA . ASP B 1 163 ? 4.41 34.688 15.336 1 98.75 163 ASP B CA 1
ATOM 2928 C C . ASP B 1 163 ? 3.957 34.219 13.961 1 98.75 163 ASP B C 1
ATOM 2930 O O . ASP B 1 163 ? 3.186 34.906 13.289 1 98.75 163 ASP B O 1
ATOM 2934 N N . ARG B 1 164 ? 4.391 33.125 13.555 1 98.75 164 ARG B N 1
ATOM 2935 C CA . ARG B 1 164 ? 3.986 32.562 12.273 1 98.75 164 ARG B CA 1
ATOM 2936 C C . ARG B 1 164 ? 2.5 32.219 12.266 1 98.75 164 ARG B C 1
ATOM 2938 O O . ARG B 1 164 ? 1.808 32.469 11.273 1 98.75 164 ARG B O 1
ATOM 2945 N N . ALA B 1 165 ? 2.037 31.672 13.352 1 98.81 165 ALA B N 1
ATOM 2946 C CA . ALA B 1 165 ? 0.618 31.344 13.453 1 98.81 165 ALA B CA 1
ATOM 2947 C C . ALA B 1 165 ? -0.251 32.594 13.211 1 98.81 165 ALA B C 1
ATOM 2949 O O . ALA B 1 165 ? -1.253 32.5 12.5 1 98.81 165 ALA B O 1
ATOM 2950 N N . GLU B 1 166 ? 0.117 33.688 13.859 1 98.81 166 GLU B N 1
ATOM 2951 C CA . GLU B 1 166 ? -0.615 34.938 13.672 1 98.81 166 GLU B CA 1
ATOM 2952 C C . GLU B 1 166 ? -0.601 35.344 12.211 1 98.81 166 GLU B C 1
ATOM 2954 O O . GLU B 1 166 ? -1.64 35.719 11.648 1 98.81 166 GLU B O 1
ATOM 2959 N N . ALA B 1 167 ? 0.573 35.344 11.633 1 98.88 167 ALA B N 1
ATOM 2960 C CA . ALA B 1 167 ? 0.716 35.719 10.234 1 98.88 167 ALA B CA 1
ATOM 2961 C C . ALA B 1 167 ? -0.054 34.781 9.312 1 98.88 167 ALA B C 1
ATOM 2963 O O . ALA B 1 167 ? -0.696 35.219 8.359 1 98.88 167 ALA B O 1
ATOM 2964 N N . PHE B 1 168 ? 0.033 33.469 9.547 1 98.94 168 PHE B N 1
ATOM 2965 C CA . PHE B 1 168 ? -0.682 32.469 8.758 1 98.94 168 PHE B CA 1
ATOM 2966 C C . PHE B 1 168 ? -2.188 32.688 8.844 1 98.94 168 PHE B C 1
ATOM 2968 O O . PHE B 1 168 ? -2.902 32.531 7.855 1 98.94 168 PHE B O 1
ATOM 2975 N N . THR B 1 169 ? -2.648 33 10.086 1 98.81 169 THR B N 1
ATOM 2976 C CA . THR B 1 169 ? -4.066 33.312 10.266 1 98.81 169 THR B CA 1
ATOM 2977 C C . THR B 1 169 ? -4.52 34.406 9.336 1 98.81 169 THR B C 1
ATOM 2979 O O . THR B 1 169 ? -5.527 34.281 8.641 1 98.81 169 THR B O 1
ATOM 2982 N N . ALA B 1 170 ? -3.779 35.438 9.344 1 98.69 170 ALA B N 1
ATOM 2983 C CA . ALA B 1 170 ? -4.098 36.594 8.5 1 98.69 170 ALA B CA 1
ATOM 2984 C C . ALA B 1 170 ? -4.055 36.219 7.02 1 98.69 170 ALA B C 1
ATOM 2986 O O . ALA B 1 170 ? -4.781 36.781 6.203 1 98.69 170 ALA B O 1
ATOM 2987 N N . ALA B 1 171 ? -3.236 35.219 6.688 1 98.75 171 ALA B N 1
ATOM 2988 C CA . ALA B 1 171 ? -3.051 34.812 5.301 1 98.75 171 ALA B CA 1
ATOM 2989 C C . ALA B 1 171 ? -4.105 33.781 4.898 1 98.75 171 ALA B C 1
ATOM 2991 O O . ALA B 1 171 ? -4.145 33.344 3.748 1 98.75 171 ALA B O 1
ATOM 2992 N N . GLY B 1 172 ? -4.926 33.375 5.824 1 98.62 172 GLY B N 1
ATOM 2993 C CA . GLY B 1 172 ? -6.066 32.531 5.449 1 98.62 172 GLY B CA 1
ATOM 2994 C C . GLY B 1 172 ? -5.945 31.109 5.926 1 98.62 172 GLY B C 1
ATOM 2995 O O . GLY B 1 172 ? -6.73 30.25 5.523 1 98.62 172 GLY B O 1
ATOM 2996 N N . ALA B 1 173 ? -4.984 30.766 6.773 1 98.81 173 ALA B N 1
ATOM 2997 C CA . ALA B 1 173 ? -4.859 29.422 7.332 1 98.81 173 ALA B CA 1
ATOM 2998 C C . ALA B 1 173 ? -6.051 29.078 8.219 1 98.81 173 ALA B C 1
ATOM 3000 O O . ALA B 1 173 ? -6.652 29.969 8.828 1 98.81 173 ALA B O 1
ATOM 3001 N N . SER B 1 174 ? -6.418 27.75 8.273 1 98.75 174 SER B N 1
ATOM 3002 C CA . SER B 1 174 ? -7.547 27.266 9.07 1 98.75 174 SER B CA 1
ATOM 3003 C C . SER B 1 174 ? -7.074 26.641 10.367 1 98.75 174 SER B C 1
ATOM 3005 O O . SER B 1 174 ? -7.84 26.547 11.336 1 98.75 174 SER B O 1
ATOM 3007 N N . SER B 1 175 ? -5.887 26.172 10.406 1 98.81 175 SER B N 1
ATOM 3008 C CA . SER B 1 175 ? -5.27 25.484 11.539 1 98.81 175 SER B CA 1
ATOM 3009 C C . SER B 1 175 ? -3.748 25.578 11.477 1 98.81 175 SER B C 1
ATOM 3011 O O . SER B 1 175 ? -3.186 25.969 10.453 1 98.81 175 SER B O 1
ATOM 3013 N N . LEU B 1 176 ? -3.088 25.328 12.594 1 98.94 176 LEU B N 1
ATOM 3014 C CA . LEU B 1 176 ? -1.637 25.375 12.719 1 98.94 176 LEU B CA 1
ATOM 3015 C C . LEU B 1 176 ? -1.081 23.984 13.047 1 98.94 176 LEU B C 1
ATOM 3017 O O . LEU B 1 176 ? -1.511 23.359 14.016 1 98.94 176 LEU B O 1
ATOM 3021 N N . PHE B 1 177 ? -0.17 23.562 12.234 1 98.94 177 PHE B N 1
ATOM 3022 C CA . PHE B 1 177 ? 0.472 22.281 12.43 1 98.94 177 PHE B CA 1
ATOM 3023 C C . PHE B 1 177 ? 1.923 22.453 12.859 1 98.94 177 PHE B C 1
ATOM 3025 O O . PHE B 1 177 ? 2.721 23.047 12.141 1 98.94 177 PHE B O 1
ATOM 3032 N N . VAL B 1 178 ? 2.268 21.875 14.031 1 98.88 178 VAL B N 1
ATOM 3033 C CA . VAL B 1 178 ? 3.619 22 14.57 1 98.88 178 VAL B CA 1
ATOM 3034 C C . VAL B 1 178 ? 4.223 20.625 14.781 1 98.88 178 VAL B C 1
ATOM 3036 O O . VAL B 1 178 ? 4.578 20.25 15.898 1 98.88 178 VAL B O 1
ATOM 3039 N N . PRO B 1 179 ? 4.496 19.891 13.703 1 98.44 179 PRO B N 1
ATOM 3040 C CA . PRO B 1 179 ? 5.078 18.547 13.859 1 98.44 179 PRO B CA 1
ATOM 3041 C C . PRO B 1 179 ? 6.465 18.578 14.5 1 98.44 179 PRO B C 1
ATOM 3043 O O . PRO B 1 179 ? 7.238 19.516 14.266 1 98.44 179 PRO B O 1
ATOM 3046 N N . GLY B 1 180 ? 6.773 17.562 15.289 1 97.81 180 GLY B N 1
ATOM 3047 C CA . GLY B 1 180 ? 8.07 17.438 15.93 1 97.81 180 GLY B CA 1
ATOM 3048 C C . GLY B 1 180 ? 8.078 17.953 17.359 1 97.81 180 GLY B C 1
ATOM 3049 O O . GLY B 1 180 ? 8.984 17.625 18.141 1 97.81 180 GLY B O 1
ATOM 3050 N N . LEU B 1 181 ? 7.18 18.859 17.688 1 98.44 181 LEU B N 1
ATOM 3051 C CA . LEU B 1 181 ? 7.062 19.344 19.062 1 98.44 181 LEU B CA 1
ATOM 3052 C C . LEU B 1 181 ? 6.41 18.297 19.953 1 98.44 181 LEU B C 1
ATOM 3054 O O . LEU B 1 181 ? 5.262 17.922 19.734 1 98.44 181 LEU B O 1
ATOM 3058 N N . THR B 1 182 ? 7.117 17.844 21 1 97 182 THR B N 1
ATOM 3059 C CA . THR B 1 182 ? 6.586 16.75 21.812 1 97 182 THR B CA 1
ATOM 3060 C C . THR B 1 182 ? 6.516 17.141 23.281 1 97 182 THR B C 1
ATOM 3062 O O . THR B 1 182 ? 5.84 16.484 24.078 1 97 182 THR B O 1
ATOM 3065 N N . ASP B 1 183 ? 7.199 18.219 23.672 1 97.94 183 ASP B N 1
ATOM 3066 C CA . ASP B 1 183 ? 7.195 18.656 25.062 1 97.94 183 ASP B CA 1
ATOM 3067 C C . ASP B 1 183 ? 5.82 19.172 25.484 1 97.94 183 ASP B C 1
ATOM 3069 O O . ASP B 1 183 ? 5.301 20.109 24.875 1 97.94 183 ASP B O 1
ATOM 3073 N N . ALA B 1 184 ? 5.281 18.656 26.547 1 98.31 184 ALA B N 1
ATOM 3074 C CA . ALA B 1 184 ? 3.912 18.953 26.969 1 98.31 184 ALA B CA 1
ATOM 3075 C C . ALA B 1 184 ? 3.754 20.438 27.328 1 98.31 184 ALA B C 1
ATOM 3077 O O . ALA B 1 184 ? 2.762 21.062 26.953 1 98.31 184 ALA B O 1
ATOM 3078 N N . GLU B 1 185 ? 4.668 20.922 28.016 1 98.25 185 GLU B N 1
ATOM 3079 C CA . GLU B 1 185 ? 4.578 22.328 28.422 1 98.25 185 GLU B CA 1
ATOM 3080 C C . GLU B 1 185 ? 4.629 23.25 27.219 1 98.25 185 GLU B C 1
ATOM 3082 O O . GLU B 1 185 ? 3.887 24.234 27.141 1 98.25 185 GLU B O 1
ATOM 3087 N N . LEU B 1 186 ? 5.488 22.938 26.312 1 98.81 186 LEU B N 1
ATOM 3088 C CA . LEU B 1 186 ? 5.613 23.766 25.125 1 98.81 186 LEU B CA 1
ATOM 3089 C C . LEU B 1 186 ? 4.371 23.641 24.25 1 98.81 186 LEU B C 1
ATOM 3091 O O . LEU B 1 186 ? 3.914 24.625 23.656 1 98.81 186 LEU B O 1
ATOM 3095 N N . ILE B 1 187 ? 3.811 22.469 24.141 1 98.88 187 ILE B N 1
ATOM 3096 C CA . ILE B 1 187 ? 2.572 22.281 23.391 1 98.88 187 ILE B CA 1
ATOM 3097 C C . ILE B 1 187 ? 1.459 23.125 24.031 1 98.88 187 ILE B C 1
ATOM 3099 O O . ILE B 1 187 ? 0.718 23.812 23.312 1 98.88 187 ILE B O 1
ATOM 3103 N N . ARG B 1 188 ? 1.374 23.078 25.344 1 98.5 188 ARG B N 1
ATOM 3104 C CA . ARG B 1 188 ? 0.364 23.859 26.047 1 98.5 188 ARG B CA 1
ATOM 3105 C C . ARG B 1 188 ? 0.5 25.344 25.734 1 98.5 188 ARG B C 1
ATOM 3107 O O . ARG B 1 188 ? -0.502 26.047 25.531 1 98.5 188 ARG B O 1
ATOM 3114 N N . ARG B 1 189 ? 1.703 25.797 25.703 1 98.69 189 ARG B N 1
ATOM 3115 C CA . ARG B 1 189 ? 1.953 27.203 25.391 1 98.69 189 ARG B CA 1
ATOM 3116 C C . ARG B 1 189 ? 1.513 27.547 23.969 1 98.69 189 ARG B C 1
ATOM 3118 O O . ARG B 1 189 ? 0.925 28.594 23.734 1 98.69 189 ARG B O 1
ATOM 3125 N N . VAL B 1 190 ? 1.86 26.703 23.016 1 98.94 190 VAL B N 1
ATOM 3126 C CA . VAL B 1 190 ? 1.434 26.922 21.641 1 98.94 190 VAL B CA 1
ATOM 3127 C C . VAL B 1 190 ? -0.091 26.969 21.562 1 98.94 190 VAL B C 1
ATOM 3129 O O . VAL B 1 190 ? -0.669 27.844 20.938 1 98.94 190 VAL B O 1
ATOM 3132 N N . VAL B 1 191 ? -0.768 26.016 22.25 1 98.88 191 VAL B N 1
ATOM 3133 C CA . VAL B 1 191 ? -2.225 25.922 22.234 1 98.88 191 VAL B CA 1
ATOM 3134 C C . VAL B 1 191 ? -2.832 27.188 22.828 1 98.88 191 VAL B C 1
ATOM 3136 O O . VAL B 1 191 ? -3.771 27.75 22.25 1 98.88 191 VAL B O 1
ATOM 3139 N N . ALA B 1 192 ? -2.285 27.656 23.875 1 98.5 192 ALA B N 1
ATOM 3140 C CA . ALA B 1 192 ? -2.807 28.828 24.562 1 98.5 192 ALA B CA 1
ATOM 3141 C C . ALA B 1 192 ? -2.605 30.094 23.719 1 98.5 192 ALA B C 1
ATOM 3143 O O . ALA B 1 192 ? -3.422 31.016 23.766 1 98.5 192 ALA B O 1
ATOM 3144 N N . GLY B 1 193 ? -1.575 30.125 23 1 98.75 193 GLY B N 1
ATOM 3145 C CA . GLY B 1 193 ? -1.196 31.344 22.328 1 98.75 193 GLY B CA 1
ATOM 3146 C C . GLY B 1 193 ? -1.684 31.406 20.891 1 98.75 193 GLY B C 1
ATOM 3147 O O . GLY B 1 193 ? -1.755 32.5 20.312 1 98.75 193 GLY B O 1
ATOM 3148 N N . SER B 1 194 ? -1.971 30.344 20.266 1 98.88 194 SER B N 1
ATOM 3149 C CA . SER B 1 194 ? -2.297 30.297 18.844 1 98.88 194 SER B CA 1
ATOM 3150 C C . SER B 1 194 ? -3.711 30.812 18.594 1 98.88 194 SER B C 1
ATOM 3152 O O . SER B 1 194 ? -4.652 30.422 19.281 1 98.88 194 SER B O 1
ATOM 3154 N N . PRO B 1 195 ? -3.902 31.656 17.594 1 98.56 195 PRO B N 1
ATOM 3155 C CA . PRO B 1 195 ? -5.258 32.031 17.172 1 98.56 195 PRO B CA 1
ATOM 3156 C C . PRO B 1 195 ? -5.973 30.938 16.406 1 98.56 195 PRO B C 1
ATOM 3158 O O . PRO B 1 195 ? -7.168 31.062 16.125 1 98.56 195 PRO B O 1
ATOM 3161 N N . LEU B 1 196 ? -5.309 29.891 15.977 1 98.69 196 LEU B N 1
ATOM 3162 C CA . LEU B 1 196 ? -5.812 28.781 15.18 1 98.69 196 LEU B CA 1
ATOM 3163 C C . LEU B 1 196 ? -5.84 27.5 16 1 98.69 196 LEU B C 1
ATOM 3165 O O . LEU B 1 196 ? -5.02 27.312 16.906 1 98.69 196 LEU B O 1
ATOM 3169 N N . PRO B 1 197 ? -6.855 26.578 15.695 1 98.81 197 PRO B N 1
ATOM 3170 C CA . PRO B 1 197 ? -6.723 25.25 16.281 1 98.81 197 PRO B CA 1
ATOM 3171 C C . PRO B 1 197 ? -5.371 24.594 15.984 1 98.81 197 PRO B C 1
ATOM 3173 O O . PRO B 1 197 ? -4.855 24.734 14.875 1 98.81 197 PRO B O 1
ATOM 3176 N N . VAL B 1 198 ? -4.789 23.891 16.984 1 98.94 198 VAL B N 1
ATOM 3177 C CA . VAL B 1 198 ? -3.416 23.406 16.875 1 98.94 198 VAL B CA 1
ATOM 3178 C C . VAL B 1 198 ? -3.416 21.906 16.562 1 98.94 198 VAL B C 1
ATOM 3180 O O . VAL B 1 198 ? -4.129 21.141 17.203 1 98.94 198 VAL B O 1
ATOM 3183 N N . ASN B 1 199 ? -2.715 21.578 15.523 1 98.94 199 ASN B N 1
ATOM 3184 C CA . ASN B 1 199 ? -2.406 20.219 15.109 1 98.94 199 ASN B CA 1
ATOM 3185 C C . ASN B 1 199 ? -1.01 19.797 15.562 1 98.94 199 ASN B C 1
ATOM 3187 O O . ASN B 1 199 ? -0.044 20.531 15.383 1 98.94 199 ASN B O 1
ATOM 3191 N N . VAL B 1 200 ? -0.861 18.625 16.203 1 98.88 200 VAL B N 1
ATOM 3192 C CA . VAL B 1 200 ? 0.432 18.031 16.516 1 98.88 200 VAL B CA 1
ATOM 3193 C C . VAL B 1 200 ? 0.533 16.641 15.883 1 98.88 200 VAL B C 1
ATOM 3195 O O . VAL B 1 200 ? -0.477 16.062 15.477 1 98.88 200 VAL B O 1
ATOM 3198 N N . MET B 1 201 ? 1.74 16.188 15.711 1 98.62 201 MET B N 1
ATOM 3199 C CA . MET B 1 201 ? 2.016 14.844 15.203 1 98.62 201 MET B CA 1
ATOM 3200 C C . MET B 1 201 ? 2.344 13.891 16.344 1 98.62 201 MET B C 1
ATOM 3202 O O . MET B 1 201 ? 3.09 14.242 17.266 1 98.62 201 MET B O 1
ATOM 3206 N N . ALA B 1 202 ? 1.763 12.766 16.359 1 98.06 202 ALA B N 1
ATOM 3207 C CA . ALA B 1 202 ? 2.051 11.703 17.328 1 98.06 202 ALA B CA 1
ATOM 3208 C C . ALA B 1 202 ? 2.48 10.422 16.609 1 98.06 202 ALA B C 1
ATOM 3210 O O . ALA B 1 202 ? 2.256 10.266 15.414 1 98.06 202 ALA B O 1
ATOM 3211 N N . SER B 1 203 ? 3.199 9.523 17.359 1 97.56 203 SER B N 1
ATOM 3212 C CA . SER B 1 203 ? 3.619 8.25 16.766 1 97.56 203 SER B CA 1
ATOM 3213 C C . SER B 1 203 ? 3.061 7.07 17.562 1 97.56 203 SER B C 1
ATOM 3215 O O . SER B 1 203 ? 3.078 5.934 17.078 1 97.56 203 SER B O 1
ATOM 3217 N N . ASP B 1 204 ? 2.566 7.328 18.75 1 97.5 204 ASP B N 1
ATOM 3218 C CA . ASP B 1 204 ? 2.01 6.297 19.625 1 97.5 204 ASP B CA 1
ATOM 3219 C C . ASP B 1 204 ? 0.542 6.578 19.938 1 97.5 204 ASP B C 1
ATOM 3221 O O . ASP B 1 204 ? 0.219 7.598 20.547 1 97.5 204 ASP B O 1
ATOM 3225 N N . PRO B 1 205 ? -0.329 5.688 19.578 1 97.94 205 PRO B N 1
ATOM 3226 C CA . PRO B 1 205 ? -1.752 5.859 19.875 1 97.94 205 PRO B CA 1
ATOM 3227 C C . PRO B 1 205 ? -2.01 6.152 21.359 1 97.94 205 PRO B C 1
ATOM 3229 O O . PRO B 1 205 ? -2.992 6.82 21.688 1 97.94 205 PRO B O 1
ATOM 3232 N N . ALA B 1 206 ? -1.16 5.758 22.234 1 96.56 206 ALA B N 1
ATOM 3233 C CA . ALA B 1 206 ? -1.338 5.941 23.672 1 96.56 206 ALA B CA 1
ATOM 3234 C C . ALA B 1 206 ? -1.225 7.41 24.062 1 96.56 206 ALA B C 1
ATOM 3236 O O . ALA B 1 206 ? -1.578 7.793 25.188 1 96.56 206 ALA B O 1
ATOM 3237 N N . ASP B 1 207 ? -0.766 8.219 23.125 1 97.25 207 ASP B N 1
ATOM 3238 C CA . ASP B 1 207 ? -0.504 9.625 23.438 1 97.25 207 ASP B CA 1
ATOM 3239 C C . ASP B 1 207 ? -1.762 10.469 23.25 1 97.25 207 ASP B C 1
ATOM 3241 O O . ASP B 1 207 ? -1.795 11.633 23.656 1 97.25 207 ASP B O 1
ATOM 3245 N N . VAL B 1 208 ? -2.832 9.938 22.719 1 98.25 208 VAL B N 1
ATOM 3246 C CA . VAL B 1 208 ? -3.969 10.719 22.25 1 98.25 208 VAL B CA 1
ATOM 3247 C C . VAL B 1 208 ? -4.605 11.461 23.422 1 98.25 208 VAL B C 1
ATOM 3249 O O . VAL B 1 208 ? -4.816 12.672 23.359 1 98.25 208 VAL B O 1
ATOM 3252 N N . ASP B 1 209 ? -4.816 10.773 24.531 1 97.75 209 ASP B N 1
ATOM 3253 C CA . ASP B 1 209 ? -5.508 11.391 25.656 1 97.75 209 ASP B CA 1
ATOM 3254 C C . ASP B 1 209 ? -4.672 12.508 26.266 1 97.75 209 ASP B C 1
ATOM 3256 O O . ASP B 1 209 ? -5.199 13.578 26.594 1 97.75 209 ASP B O 1
ATOM 3260 N N . ALA B 1 210 ? -3.441 12.203 26.406 1 97.94 210 ALA B N 1
ATOM 3261 C CA . ALA B 1 210 ? -2.557 13.219 26.984 1 97.94 210 ALA B CA 1
ATOM 3262 C C . ALA B 1 210 ? -2.504 14.461 26.094 1 97.94 210 ALA B C 1
ATOM 3264 O O . ALA B 1 210 ? -2.537 15.586 26.594 1 97.94 210 ALA B O 1
ATOM 3265 N N . LEU B 1 211 ? -2.434 14.312 24.828 1 98.5 211 LEU B N 1
ATOM 3266 C CA . LEU B 1 211 ? -2.381 15.43 23.891 1 98.5 211 LEU B CA 1
ATOM 3267 C C . LEU B 1 211 ? -3.699 16.203 23.891 1 98.5 211 LEU B C 1
ATOM 3269 O O . LEU B 1 211 ? -3.707 17.422 23.828 1 98.5 211 LEU B O 1
ATOM 3273 N N . ALA B 1 212 ? -4.789 15.438 23.938 1 98.31 212 ALA B N 1
ATOM 3274 C CA . ALA B 1 212 ? -6.102 16.062 24.031 1 98.31 212 ALA B CA 1
ATOM 3275 C C . ALA B 1 212 ? -6.195 16.953 25.281 1 98.31 212 ALA B C 1
ATOM 3277 O O . ALA B 1 212 ? -6.688 18.078 25.203 1 98.31 212 ALA B O 1
ATOM 3278 N N . ALA B 1 213 ? -5.668 16.469 26.344 1 98.06 213 ALA B N 1
ATOM 3279 C CA . ALA B 1 213 ? -5.723 17.188 27.609 1 98.06 213 ALA B CA 1
ATOM 3280 C C . ALA B 1 213 ? -4.941 18.5 27.531 1 98.06 213 ALA B C 1
ATOM 3282 O O . ALA B 1 213 ? -5.203 19.438 28.297 1 98.06 213 ALA B O 1
ATOM 3283 N N . LEU B 1 214 ? -4.008 18.562 26.625 1 98.69 214 LEU B N 1
ATOM 3284 C CA . LEU B 1 214 ? -3.209 19.766 26.453 1 98.69 214 LEU B CA 1
ATOM 3285 C C . LEU B 1 214 ? -3.959 20.797 25.594 1 98.69 214 LEU B C 1
ATOM 3287 O O . LEU B 1 214 ? -3.482 21.906 25.406 1 98.69 214 LEU B O 1
ATOM 3291 N N . GLY B 1 215 ? -5.086 20.438 25.062 1 98.69 215 GLY B N 1
ATOM 3292 C CA . GLY B 1 215 ? -5.91 21.359 24.312 1 98.69 215 GLY B CA 1
ATOM 3293 C C . GLY B 1 215 ? -5.672 21.281 22.812 1 98.69 215 GLY B C 1
ATOM 3294 O O . GLY B 1 215 ? -6.082 22.172 22.062 1 98.69 215 GLY B O 1
ATOM 3295 N N . VAL B 1 216 ? -5.031 20.266 22.359 1 98.75 216 VAL B N 1
ATOM 3296 C CA . VAL B 1 216 ? -4.797 20.047 20.922 1 98.75 216 VAL B CA 1
ATOM 3297 C C . VAL B 1 216 ? -6.125 19.797 20.219 1 98.75 216 VAL B C 1
ATOM 3299 O O . VAL B 1 216 ? -7.027 19.172 20.781 1 98.75 216 VAL B O 1
ATOM 3302 N N . ALA B 1 217 ? -6.227 20.312 18.938 1 98.81 217 ALA B N 1
ATOM 3303 C CA . ALA B 1 217 ? -7.488 20.203 18.203 1 98.81 217 ALA B CA 1
ATOM 3304 C C . ALA B 1 217 ? -7.414 19.141 17.125 1 98.81 217 ALA B C 1
ATOM 3306 O O . ALA B 1 217 ? -8.445 18.672 16.625 1 98.81 217 ALA B O 1
ATOM 3307 N N . ARG B 1 218 ? -6.25 18.766 16.719 1 98.88 218 ARG B N 1
ATOM 3308 C CA . ARG B 1 218 ? -5.992 17.781 15.68 1 98.88 218 ARG B CA 1
ATOM 3309 C C . ARG B 1 218 ? -4.715 16.984 15.977 1 98.88 218 ARG B C 1
ATOM 3311 O O . ARG B 1 218 ? -3.705 17.578 16.375 1 98.88 218 ARG B O 1
ATOM 3318 N N . ILE B 1 219 ? -4.754 15.68 15.898 1 98.81 219 ILE B N 1
ATOM 3319 C CA . ILE B 1 219 ? -3.602 14.805 16.047 1 98.81 219 ILE B CA 1
ATOM 3320 C C . ILE B 1 219 ? -3.398 13.992 14.773 1 98.81 219 ILE B C 1
ATOM 3322 O O . ILE B 1 219 ? -4.324 13.32 14.305 1 98.81 219 ILE B O 1
ATOM 3326 N N . SER B 1 220 ? -2.258 14.062 14.156 1 98.75 220 SER B N 1
ATOM 3327 C CA . SER B 1 220 ? -1.906 13.297 12.969 1 98.75 220 SER B CA 1
ATOM 3328 C C . SER B 1 220 ? -0.845 12.242 13.281 1 98.75 220 SER B C 1
ATOM 3330 O O . SER B 1 220 ? 0.136 12.539 13.977 1 98.75 220 SER B O 1
ATOM 3332 N N . PHE B 1 221 ? -0.939 11.062 12.789 1 98.56 221 PHE B N 1
ATOM 3333 C CA . PHE B 1 221 ? 0.035 10.016 13.047 1 98.56 221 PHE B CA 1
ATOM 3334 C C . PHE B 1 221 ? 0.957 9.82 11.852 1 98.56 221 PHE B C 1
ATOM 3336 O O . PHE B 1 221 ? 1.423 8.711 11.586 1 98.56 221 PHE B O 1
ATOM 3343 N N . GLY B 1 222 ? 1.448 10.82 11.273 1 96 222 GLY B N 1
ATOM 3344 C CA . GLY B 1 222 ? 2.434 10.812 10.203 1 96 222 GLY B CA 1
ATOM 3345 C C . GLY B 1 222 ? 2.684 9.43 9.633 1 96 222 GLY B C 1
ATOM 3346 O O . GLY B 1 222 ? 1.749 8.758 9.188 1 96 222 GLY B O 1
ATOM 3347 N N . PRO B 1 223 ? 3.918 8.984 9.602 1 97.81 223 PRO B N 1
ATOM 3348 C CA . PRO B 1 223 ? 4.297 7.723 8.969 1 97.81 223 PRO B CA 1
ATOM 3349 C C . PRO B 1 223 ? 4.086 6.516 9.875 1 97.81 223 PRO B C 1
ATOM 3351 O O . PRO B 1 223 ? 4.191 5.371 9.43 1 97.81 223 PRO B O 1
ATOM 3354 N N . ALA B 1 224 ? 3.781 6.73 11.148 1 98.62 224 ALA B N 1
ATOM 3355 C CA . ALA B 1 224 ? 3.752 5.664 12.148 1 98.62 224 ALA B CA 1
ATOM 3356 C C . ALA B 1 224 ? 2.807 4.543 11.727 1 98.62 224 ALA B C 1
ATOM 3358 O O . ALA B 1 224 ? 3.148 3.363 11.82 1 98.62 224 ALA B O 1
ATOM 3359 N N . PRO B 1 225 ? 1.59 4.891 11.227 1 98.88 225 PRO B N 1
ATOM 3360 C CA . PRO B 1 225 ? 0.7 3.812 10.789 1 98.88 225 PRO B CA 1
ATOM 3361 C C . PRO B 1 225 ? 1.305 2.961 9.68 1 98.88 225 PRO B C 1
ATOM 3363 O O . PRO B 1 225 ? 1.199 1.732 9.711 1 98.88 225 PRO B O 1
ATOM 3366 N N . TYR B 1 226 ? 1.923 3.561 8.672 1 98.88 226 TYR B N 1
ATOM 3367 C CA . TYR B 1 226 ? 2.584 2.855 7.582 1 98.88 226 TYR B CA 1
ATOM 3368 C C . TYR B 1 226 ? 3.709 1.972 8.102 1 98.88 226 TYR B C 1
ATOM 3370 O O . TYR B 1 226 ? 3.838 0.814 7.699 1 98.88 226 TYR B O 1
ATOM 3378 N N . LEU B 1 227 ? 4.465 2.521 8.992 1 98.81 227 LEU B N 1
ATOM 3379 C CA . LEU B 1 227 ? 5.586 1.78 9.562 1 98.81 227 LEU B CA 1
ATOM 3380 C C . LEU B 1 227 ? 5.09 0.567 10.344 1 98.81 227 LEU B C 1
ATOM 3382 O O . LEU B 1 227 ? 5.734 -0.485 10.336 1 98.81 227 LEU B O 1
ATOM 3386 N N . ALA B 1 228 ? 3.955 0.707 11.008 1 98.81 228 ALA B N 1
ATOM 3387 C CA . ALA B 1 228 ? 3.363 -0.437 11.695 1 98.81 228 ALA B CA 1
ATOM 3388 C C . ALA B 1 228 ? 2.973 -1.531 10.711 1 98.81 228 ALA B C 1
ATOM 3390 O O . ALA B 1 228 ? 3.221 -2.715 10.953 1 98.81 228 ALA B O 1
ATOM 3391 N N . ALA B 1 229 ? 2.363 -1.151 9.625 1 98.88 229 ALA B N 1
ATOM 3392 C CA . ALA B 1 229 ? 1.949 -2.107 8.602 1 98.88 229 ALA B CA 1
ATOM 3393 C C . ALA B 1 229 ? 3.156 -2.805 7.98 1 98.88 229 ALA B C 1
ATOM 3395 O O . ALA B 1 229 ? 3.164 -4.027 7.832 1 98.88 229 ALA B O 1
ATOM 3396 N N . VAL B 1 230 ? 4.16 -2.018 7.637 1 98.31 230 VAL B N 1
ATOM 3397 C CA . VAL B 1 230 ? 5.355 -2.549 6.988 1 98.31 230 VAL B CA 1
ATOM 3398 C C . VAL B 1 230 ? 6.098 -3.469 7.953 1 98.31 230 VAL B C 1
ATOM 3400 O O . VAL B 1 230 ? 6.695 -4.465 7.535 1 98.31 230 VAL B O 1
ATOM 3403 N N . ALA B 1 231 ? 6.113 -3.09 9.203 1 98.75 231 ALA B N 1
ATOM 3404 C CA . ALA B 1 231 ? 6.742 -3.949 10.203 1 98.75 231 ALA B CA 1
ATOM 3405 C C . ALA B 1 231 ? 6.051 -5.309 10.273 1 98.75 231 ALA B C 1
ATOM 3407 O O . ALA B 1 231 ? 6.711 -6.344 10.375 1 98.75 231 ALA B O 1
ATOM 3408 N N . ALA B 1 232 ? 4.719 -5.312 10.281 1 98.88 232 ALA B N 1
ATOM 3409 C CA . ALA B 1 232 ? 3.967 -6.566 10.273 1 98.88 232 ALA B CA 1
ATOM 3410 C C . ALA B 1 232 ? 4.301 -7.398 9.039 1 98.88 232 ALA B C 1
ATOM 3412 O O . ALA B 1 232 ? 4.48 -8.617 9.133 1 98.88 232 ALA B O 1
ATOM 3413 N N . LEU B 1 233 ? 4.402 -6.781 7.898 1 98.88 233 LEU B N 1
ATOM 3414 C CA . LEU B 1 233 ? 4.781 -7.457 6.664 1 98.88 233 LEU B CA 1
ATOM 3415 C C . LEU B 1 233 ? 6.184 -8.047 6.777 1 98.88 233 LEU B C 1
ATOM 3417 O O . LEU B 1 233 ? 6.41 -9.195 6.383 1 98.88 233 LEU B O 1
ATOM 3421 N N . GLY B 1 234 ? 7.09 -7.223 7.273 1 98.81 234 GLY B N 1
ATOM 3422 C CA . GLY B 1 234 ? 8.453 -7.699 7.453 1 98.81 234 GLY B CA 1
ATOM 3423 C C . GLY B 1 234 ? 8.539 -8.93 8.344 1 98.81 234 GLY B C 1
ATOM 3424 O O . GLY B 1 234 ? 9.281 -9.867 8.039 1 98.81 234 GLY B O 1
ATOM 3425 N N . ARG B 1 235 ? 7.809 -8.953 9.43 1 98.62 235 ARG B N 1
ATOM 3426 C CA . ARG B 1 235 ? 7.785 -10.102 10.328 1 98.62 235 ARG B CA 1
ATOM 3427 C C . ARG B 1 235 ? 7.215 -11.328 9.633 1 98.62 235 ARG B C 1
ATOM 3429 O O . ARG B 1 235 ? 7.738 -12.438 9.781 1 98.62 235 ARG B O 1
ATOM 3436 N N . PHE B 1 236 ? 6.121 -11.148 8.922 1 98.75 236 PHE B N 1
ATOM 3437 C CA . PHE B 1 236 ? 5.523 -12.234 8.156 1 98.75 236 PHE B CA 1
ATOM 3438 C C . PHE B 1 236 ? 6.539 -12.844 7.203 1 98.75 236 PHE B C 1
ATOM 3440 O O . PHE B 1 236 ? 6.723 -14.062 7.18 1 98.75 236 PHE B O 1
ATOM 3447 N N . ALA B 1 237 ? 7.195 -11.969 6.457 1 98.81 237 ALA B N 1
ATOM 3448 C CA . ALA B 1 237 ? 8.164 -12.414 5.457 1 98.81 237 ALA B CA 1
ATOM 3449 C C . ALA B 1 237 ? 9.336 -13.141 6.117 1 98.81 237 ALA B C 1
ATOM 3451 O O . ALA B 1 237 ? 9.734 -14.219 5.668 1 98.81 237 ALA B O 1
ATOM 3452 N N . ALA B 1 238 ? 9.852 -12.57 7.168 1 98.44 238 ALA B N 1
ATOM 3453 C CA . ALA B 1 238 ? 10.969 -13.18 7.883 1 98.44 238 ALA B CA 1
ATOM 3454 C C . ALA B 1 238 ? 10.609 -14.578 8.375 1 98.44 238 ALA B C 1
ATOM 3456 O O . ALA B 1 23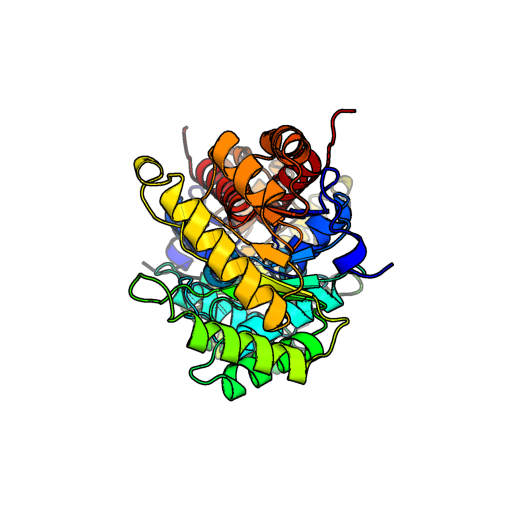8 ? 11.414 -15.508 8.266 1 98.44 238 ALA B O 1
ATOM 3457 N N . ALA B 1 239 ? 9.445 -14.695 8.898 1 98.25 239 ALA B N 1
ATOM 3458 C CA . ALA B 1 239 ? 8.984 -16 9.383 1 98.25 239 ALA B CA 1
ATOM 3459 C C . ALA B 1 239 ? 8.875 -17 8.234 1 98.25 239 ALA B C 1
ATOM 3461 O O . ALA B 1 239 ? 9.203 -18.172 8.398 1 98.25 239 ALA B O 1
ATOM 3462 N N . ALA B 1 240 ? 8.398 -16.531 7.098 1 98.38 240 ALA B N 1
ATOM 3463 C CA . ALA B 1 240 ? 8.242 -17.406 5.93 1 98.38 240 ALA B CA 1
ATOM 3464 C C . ALA B 1 240 ? 9.594 -17.875 5.41 1 98.38 240 ALA B C 1
ATOM 3466 O O . ALA B 1 240 ? 9.711 -18.984 4.871 1 98.38 240 ALA B O 1
ATOM 3467 N N . TYR B 1 241 ? 10.586 -17.016 5.59 1 97.81 241 TYR B N 1
ATOM 3468 C CA . TYR B 1 241 ? 11.906 -17.328 5.035 1 97.81 241 TYR B CA 1
ATOM 3469 C C . TYR B 1 241 ? 12.766 -18.062 6.055 1 97.81 241 TYR B C 1
ATOM 3471 O O . TYR B 1 241 ? 13.812 -18.609 5.711 1 97.81 241 TYR B O 1
ATOM 3479 N N . ASP B 1 242 ? 12.328 -18 7.309 1 91.62 242 ASP B N 1
ATOM 3480 C CA . ASP B 1 242 ? 13.086 -18.656 8.359 1 91.62 242 ASP B CA 1
ATOM 3481 C C . ASP B 1 242 ? 12.93 -20.172 8.281 1 91.62 242 ASP B C 1
ATOM 3483 O O . ASP B 1 242 ? 11.938 -20.734 8.766 1 91.62 242 ASP B O 1
ATOM 3487 N N . ARG B 1 243 ? 13.742 -20.906 7.602 1 81.06 243 ARG B N 1
ATOM 3488 C CA . ARG B 1 243 ? 13.695 -22.344 7.402 1 81.06 243 ARG B CA 1
ATOM 3489 C C . ARG B 1 243 ? 14.375 -23.078 8.547 1 81.06 243 ARG B C 1
ATOM 3491 O O . ARG B 1 243 ? 15.398 -22.625 9.07 1 81.06 243 ARG B O 1
ATOM 3498 N N . SER B 1 244 ? 13.719 -23.297 9.711 1 61.72 244 SER B N 1
ATOM 3499 C CA . SER B 1 244 ? 14.305 -24.109 10.773 1 61.72 244 SER B CA 1
ATOM 3500 C C . SER B 1 244 ? 15.062 -25.297 10.211 1 61.72 244 SER B C 1
ATOM 3502 O O . SER B 1 244 ? 14.492 -26.125 9.492 1 61.72 244 SER B O 1
ATOM 3504 N N . ALA B 1 245 ? 16.391 -25.312 10.031 1 37.97 245 ALA B N 1
ATOM 3505 C CA . ALA B 1 245 ? 17.234 -26.484 9.797 1 37.97 245 ALA B CA 1
ATOM 3506 C C . ALA B 1 245 ? 16.766 -27.672 10.648 1 37.97 245 ALA B C 1
ATOM 3508 O O . ALA B 1 245 ? 16.328 -27.484 11.789 1 37.97 245 ALA B O 1
#

Sequence (490 aa):
MTFLDLHHPGDPVVLVNAWDAGSARTIADAGAAAIATGSWSVAAAHGYADGEQLPLDLTLTVVREITAAVDLPVTVDLEHGYGETPADVARSVAAAVDAGAVGCNLEDGLAGGGLRDLPEQCDRLAAAREAVGDHFVLNARTDIFLNTDPATHDHAKVTEALDRAEAFTAAGASSLFVPGLTDAELIRRVVAGSPLPVNVMASDPADVDALAALGVARISFGPAPYLAAVAALGRFAAAAYDRSAMTFLDLHHPGDPVVLVNAWDAGSARTIADAGAAAIATGSWSVAAAHGYADGEQLPLDLTLTVVREITAAVDLPVTVDLEHGYGETPADVARSVAAAVDAGAVGCNLEDGLAGGGLRDLPEQCDRLAAAREAVGDHFVLNARTDIFLNTDPATHDHAKVTEALDRAEAFTAAGASSLFVPGLTDAELIRRVVAGSPLPVNVMASDPADVDALAALGVARISFGPAPYLAAVAALGRFAAAAYDRSA